Protein AF-0000000085152520 (afdb_homodimer)

Radius of gyration: 26.67 Å; Cα contacts (8 Å, |Δi|>4): 625; chains: 2; bounding box: 86×83×73 Å

Foldseek 3Di:
DPPPVPPPPVVPPPQQPQDDDDVLLVLLVQLLVLLVVLLVCLVVVNLLSSLVSLLVSLVSLVVSVVVCVVVVNGHPVSLVSNLVSLLRSLALNLLSSLLSVAQVVVPLLSNLLSVLSSVLLNLLSVVVVVCVVDDPQNFFDHSSRLSNVSSVLSVVCVVVVPDDDVSRVVSSVSSVVNSCRSQDRPRDDDPDDPDPPDPVSVVVSVVSVVVSVCSSPVVNVVVVVVVVVVVVVVVVVVVVVVVVVVVVVVVVVVVVD/DPPPVPPPPVVPPPQQPQDDDDVLLVLLVQLLVLLVVLLVCLVVVNLLSSLVSLLVSLVSLVVSVVVCVVVVNGHPVSLVSNLVSLLRSLALSLLSSLLSVAQVVVPLLSNLLSVLSSVLLNLLSVVVVVCVVDDPQNFFDHSSRLSNVSSVLSVVCVVVVPDDDVSRVVSSVSSVVNSCRSQDRPRDDDPDDPDPPDPVSVVVSVVSVVVSVCVSPVVNVVVVVVVVVVVVVVVVVVVVVVVVVVVVVVVVVVVVD

Solvent-accessible surface area (backbone atoms only — not comparable to full-atom values): 26422 Å² total; per-residue (Å²): 135,81,79,73,76,72,76,73,76,70,71,71,78,72,68,56,44,84,58,72,53,62,67,36,47,49,29,34,50,48,13,31,47,23,10,52,49,13,40,55,27,22,77,72,66,37,49,63,60,15,26,50,26,35,47,50,17,44,52,28,46,52,46,19,55,49,50,18,60,74,66,66,50,58,18,44,38,53,52,41,36,43,52,48,30,44,42,42,24,29,11,46,20,42,22,47,36,49,21,65,72,43,21,59,86,51,49,55,62,14,55,46,48,25,46,46,29,26,51,31,40,42,50,36,50,13,49,51,64,45,39,62,83,48,80,86,71,76,68,30,58,54,50,56,58,52,25,41,51,56,26,47,52,52,48,50,34,61,73,71,60,61,69,64,68,66,51,27,53,51,48,53,51,47,43,53,49,49,29,47,44,28,64,36,77,55,65,53,79,83,78,72,85,76,58,89,71,72,80,43,58,66,47,51,52,49,48,47,50,51,50,48,56,27,62,56,36,56,74,49,30,55,48,45,52,49,48,47,51,50,45,50,51,48,49,52,51,49,49,52,51,52,51,50,53,52,51,51,52,53,54,58,57,53,68,72,100,136,81,79,74,75,72,74,73,76,70,70,73,78,69,68,57,45,84,59,72,52,62,66,36,46,50,29,34,51,49,12,31,47,24,9,53,49,14,39,54,28,22,76,72,65,38,50,65,60,15,27,48,26,35,45,51,18,44,51,27,46,54,47,19,54,49,50,19,60,75,67,67,50,59,18,45,38,54,52,40,37,44,53,48,29,44,42,41,24,29,12,48,19,43,21,48,35,50,21,63,72,42,22,59,85,52,50,56,62,15,56,47,47,24,46,46,30,26,51,32,42,42,50,37,52,13,50,50,62,45,39,59,83,50,78,87,71,75,65,31,58,53,50,56,58,52,25,40,51,54,25,47,51,53,48,51,35,62,72,70,60,59,69,65,66,66,50,27,53,53,48,53,51,48,43,54,49,49,29,47,44,28,65,36,75,56,64,52,80,84,79,72,85,77,58,88,72,72,80,44,57,66,47,49,51,49,49,49,53,50,49,49,54,28,61,58,36,55,72,50,32,54,50,45,52,49,46,48,50,49,43,49,52,48,49,53,51,49,50,52,52,51,51,51,52,52,51,52,53,53,55,57,58,54,70,75,102

Secondary structure (DSSP, 8-state):
----------------B-PPPHHHHHHHHHHHHHHHHHHHHHHTT-HHHHHHHHHHHHHHHHHHHHHHHHHT--BHHHHHHHHHHHHIIIIIHHHHHHIIIIIGGGHHHHHHHHHHHHHHHHHHHHHHHHHTTS-----S--HHHHHHHHHHHHHHHHHHT--SHHHHHHHHHHHHHHHHHHH-----S--S------THHHHHHHHHHHHHHHHHSHHHHHHHHHHHHHHHHHHHHHHHHHHHHHHHHHHHHHTT-/----------------B-PPPHHHHHHHHHHHHHHHHHHHHHHTT-HHHHHHHHHHHHHHHHHHHHHHHHHT--BHHHHHHHHHHHHIIIIIHHHHHHIIIIIGGGHHHHHHHHHHHHHHHHHHHHHHHHHTTS-----S--HHHHHHHHHHHHHHHHHHT--SHHHHHHHHHHHHHHHHHHH-----S--S------THHHHHHHHHHHHHHHHHSHHHHHHHHHHHHHHHHHHHHHHHHHHHHHHHHHHHHHTT-

Nearest PDB structures (foldseek):
  6h59-assembly1_A  TM=7.795E-01  e=2.854E-03  Mycobacterium tuberculosis H37Rv
  6wmv-assembly1_A  TM=7.443E-01  e=4.558E-03  Archaeoglobus fulgidus
  6wmv-assembly1_C  TM=7.316E-01  e=1.110E-02  Archaeoglobus fulgidus
  5d92-assembly1_A  TM=7.380E-01  e=5.452E-02  Archaeoglobus fulgidus DSM 4304
  5d92-assembly2_B  TM=7.109E-01  e=7.567E-02  Archaeoglobus fulgidus DSM 4304

Sequence (514 aa):
MTLTNGVSMSHPQEEMSTKFYLLPCLFTLSSLFCGFYAILSATKGEFVVSAIAIIVAAVFDGLDGRVARMTGKTSMFGVELDSLCDNVSFGVAPGLLAYFWALQPYGRYGWLAAFLYIATTTLRLARFNSQQTDSVNFIGLPCPAAAAMISSAVLFCHSLGIEGPVKHISLLFLVYLLSYLMVSNHSYCSFKKMQHKGRTFPILVGALLLFILVAAEPQIMFFAIFVLYIASGMATDLWKWAQKSSLGHKLTNKSKQMTLTNGVSMSHPQEEMSTKFYLLPCLFTLSSLFCGFYAILSATKGEFVVSAIAIIVAAVFDGLDGRVARMTGKTSMFGVELDSLCDNVSFGVAPGLLAYFWALQPYGRYGWLAAFLYIATTTLRLARFNSQQTDSVNFIGLPCPAAAAMISSAVLFCHSLGIEGPVKHISLLFLVYLLSYLMVSNHSYCSFKKMQHKGRTFPILVGALLLFILVAAEPQIMFFAIFVLYIASGMATDLWKWAQKSSLGHKLTNKSKQ

Organism: Desulfotalea psychrophila (strain LSv54 / DSM 12343) (NCBI:txid177439)

InterPro domains:
  IPR000462 CDP-alcohol phosphatidyltransferase [PF01066] (22-169)
  IPR004533 CDP-diacylglycerol--serine O-phosphatidyltransferase [TIGR00473] (28-188)
  IPR043130 CDP-alcohol phosphatidyltransferase, transmembrane domain [G3DSA:1.20.120.1760] (8-187)
  IPR048254 CDP-alcohol phosphatidyltransferase, conserved site [PS00379] (64-86)
  IPR050324 CDP-alcohol phosphatidyltransferase class-I [PTHR14269] (17-183)

Structure (mmCIF, N/CA/C/O backbone):
data_AF-0000000085152520-model_v1
#
loop_
_entity.id
_entity.type
_entity.pdbx_description
1 polymer 'CDP-diacylglycerol--serine O-phosphatidyltransferase'
#
loop_
_atom_site.group_PDB
_atom_site.id
_atom_site.type_symbol
_atom_site.label_atom_id
_atom_site.label_alt_id
_atom_site.label_comp_id
_atom_site.label_asym_id
_atom_site.label_entity_id
_atom_site.label_seq_id
_atom_site.pdbx_PDB_ins_code
_atom_site.Cartn_x
_atom_site.Cartn_y
_atom_site.Cartn_z
_atom_site.occupancy
_atom_site.B_iso_or_equiv
_atom_site.auth_seq_id
_atom_site.auth_comp_id
_atom_site.auth_asym_id
_atom_site.auth_atom_id
_atom_site.pdbx_PDB_model_num
ATOM 1 N N . MET A 1 1 ? -18.297 56.812 16.484 1 24.72 1 MET A N 1
ATOM 2 C CA . MET A 1 1 ? -17.344 56 17.234 1 24.72 1 MET A CA 1
ATOM 3 C C . MET A 1 1 ? -17.734 54.531 17.203 1 24.72 1 MET A C 1
ATOM 5 O O . MET A 1 1 ? -18.422 54.031 18.094 1 24.72 1 MET A O 1
ATOM 9 N N . THR A 1 2 ? -18.266 54 16.172 1 28.97 2 THR A N 1
ATOM 10 C CA . THR A 1 2 ? -18.875 52.688 15.961 1 28.97 2 THR A CA 1
ATOM 11 C C . THR A 1 2 ? -17.859 51.562 16.156 1 28.97 2 THR A C 1
ATOM 13 O O . THR A 1 2 ? -16.844 51.5 15.453 1 28.97 2 THR A O 1
ATOM 16 N N . LEU A 1 3 ? -17.672 51.031 17.422 1 26.83 3 LEU A N 1
ATOM 17 C CA . LEU A 1 3 ? -16.781 49.969 17.938 1 26.83 3 LEU A CA 1
ATOM 18 C C . LEU A 1 3 ? -16.922 48.688 17.141 1 26.83 3 LEU A C 1
ATOM 20 O O . LEU A 1 3 ? -17.953 48.031 17.203 1 26.83 3 LEU A O 1
ATOM 24 N N . THR A 1 4 ? -16.656 48.688 15.844 1 27.67 4 THR A N 1
ATOM 25 C CA . THR A 1 4 ? -16.641 47.469 15.031 1 27.67 4 THR A CA 1
ATOM 26 C C . THR A 1 4 ? -15.82 46.375 15.703 1 27.67 4 THR A C 1
ATOM 28 O O . THR A 1 4 ? -14.594 46.5 15.789 1 27.67 4 THR A O 1
ATOM 31 N N . ASN A 1 5 ? -16.25 45.875 16.891 1 30.78 5 ASN A N 1
ATOM 32 C CA . ASN A 1 5 ? -15.672 44.75 17.609 1 30.78 5 ASN A CA 1
ATOM 33 C C . ASN A 1 5 ? -15.367 43.562 16.672 1 30.78 5 ASN A C 1
ATOM 35 O O . ASN A 1 5 ? -16.281 42.969 16.109 1 30.78 5 ASN A O 1
ATOM 39 N N . GLY A 1 6 ? -14.414 43.719 15.797 1 29.91 6 GLY A N 1
ATOM 40 C CA . GLY A 1 6 ? -13.867 42.688 14.906 1 29.91 6 GLY A CA 1
ATOM 41 C C . GLY A 1 6 ? -13.688 41.344 15.562 1 29.91 6 GLY A C 1
ATOM 42 O O . GLY A 1 6 ? -12.805 41.156 16.406 1 29.91 6 GLY A O 1
ATOM 43 N N . VAL A 1 7 ? -14.797 40.688 15.969 1 32.31 7 VAL A N 1
ATOM 44 C CA . VAL A 1 7 ? -14.742 39.344 16.484 1 32.31 7 VAL A CA 1
ATOM 45 C C . VAL A 1 7 ? -13.789 38.5 15.633 1 32.31 7 VAL A C 1
ATOM 47 O O . VAL A 1 7 ? -14.008 38.344 14.43 1 32.31 7 VAL A O 1
ATOM 50 N N . SER A 1 8 ? -12.477 38.688 15.758 1 31.45 8 SER A N 1
ATOM 51 C CA . SER A 1 8 ? -11.43 37.812 15.227 1 31.45 8 SER A CA 1
ATOM 52 C C . SER A 1 8 ? -11.828 36.344 15.32 1 31.45 8 SER A C 1
ATOM 54 O O . SER A 1 8 ? -12.039 35.812 16.422 1 31.45 8 SER A O 1
ATOM 56 N N . MET A 1 9 ? -12.852 35.906 14.68 1 30.31 9 MET A N 1
ATOM 57 C CA . MET A 1 9 ? -13.203 34.469 14.625 1 30.31 9 MET A CA 1
ATOM 58 C C . MET A 1 9 ? -11.945 33.625 14.484 1 30.31 9 MET A C 1
ATOM 60 O O . MET A 1 9 ? -11.367 33.531 13.406 1 30.31 9 MET A O 1
ATOM 64 N N . SER A 1 10 ? -10.922 33.719 15.367 1 30.55 10 SER A N 1
ATOM 65 C CA . SER A 1 10 ? -9.836 32.75 15.492 1 30.55 10 SER A CA 1
ATOM 66 C C . SER A 1 10 ? -10.328 31.328 15.258 1 30.55 10 SER A C 1
ATOM 68 O O . SER A 1 10 ? -11.102 30.781 16.062 1 30.55 10 SER A O 1
ATOM 70 N N . HIS A 1 11 ? -10.93 30.969 14.234 1 33.12 11 HIS A N 1
ATOM 71 C CA . HIS A 1 11 ? -11.234 29.562 13.992 1 33.12 11 HIS A CA 1
ATOM 72 C C . HIS A 1 11 ? -10.133 28.656 14.555 1 33.12 11 HIS A C 1
ATOM 74 O O . HIS A 1 11 ? -8.961 28.828 14.219 1 33.12 11 HIS A O 1
ATOM 80 N N . PRO A 1 12 ? -10.062 28.266 15.875 1 33.16 12 PRO A N 1
ATOM 81 C CA . PRO A 1 12 ? -9.016 27.438 16.469 1 33.16 12 PRO A CA 1
ATOM 82 C C . PRO A 1 12 ? -8.484 26.375 15.523 1 33.16 12 PRO A C 1
ATOM 84 O O . PRO A 1 12 ? -9.266 25.688 14.852 1 33.16 12 PRO A O 1
ATOM 87 N N . GLN A 1 13 ? -7.598 26.547 14.617 1 36.84 13 GLN A N 1
ATOM 88 C CA . GLN A 1 13 ? -6.793 25.5 13.977 1 36.84 13 GLN A CA 1
ATOM 89 C C . GLN A 1 13 ? -6.773 24.234 14.82 1 36.84 13 GLN A C 1
ATOM 91 O O . GLN A 1 13 ? -6.043 24.156 15.812 1 36.84 13 GLN A O 1
ATOM 96 N N . GLU A 1 14 ? -7.863 23.734 15.414 1 39.75 14 GLU A N 1
ATOM 97 C CA . GLU A 1 14 ? -8 22.594 16.312 1 39.75 14 GLU A CA 1
ATOM 98 C C . GLU A 1 14 ? -6.918 21.547 16.062 1 39.75 14 GLU A C 1
ATOM 100 O O . GLU A 1 14 ? -6.773 21.062 14.938 1 39.75 14 GLU A O 1
ATOM 105 N N . GLU A 1 15 ? -5.703 21.688 16.516 1 47.5 15 GLU A N 1
ATOM 106 C CA . GLU A 1 15 ? -4.555 20.797 16.641 1 47.5 15 GLU A CA 1
ATOM 107 C C . GLU A 1 15 ? -4.988 19.328 16.672 1 47.5 15 GLU A C 1
ATOM 109 O O . GLU A 1 15 ? -5.777 18.938 17.531 1 47.5 15 GLU A O 1
ATOM 114 N N . MET A 1 16 ? -5.359 18.859 15.531 1 50.41 16 MET A N 1
ATOM 115 C CA . MET A 1 16 ? -5.699 17.438 15.578 1 50.41 16 MET A CA 1
ATOM 116 C C . MET A 1 16 ? -4.875 16.703 16.641 1 50.41 16 MET A C 1
ATOM 118 O O . MET A 1 16 ? -3.66 16.891 16.719 1 50.41 16 MET A O 1
ATOM 122 N N . SER A 1 17 ? -5.617 16.344 17.781 1 52.78 17 SER A N 1
ATOM 123 C CA . SER A 1 17 ? -5.016 15.617 18.906 1 52.78 17 SER A CA 1
ATOM 124 C C . SER A 1 17 ? -4.191 14.438 18.406 1 52.78 17 SER A C 1
ATOM 126 O O . SER A 1 17 ? -4.504 13.844 17.375 1 52.78 17 SER A O 1
ATOM 128 N N . THR A 1 18 ? -2.943 14.312 18.703 1 54.12 18 THR A N 1
ATOM 129 C CA . THR A 1 18 ? -2.074 13.164 18.453 1 54.12 18 THR A CA 1
ATOM 130 C C . THR A 1 18 ? -2.566 11.945 19.219 1 54.12 18 THR A C 1
ATOM 132 O O . THR A 1 18 ? -1.856 10.938 19.312 1 54.12 18 THR A O 1
ATOM 135 N N . LYS A 1 19 ? -3.957 12.25 19.828 1 57.34 19 LYS A N 1
ATOM 136 C CA . LYS A 1 19 ? -4.488 11.133 20.609 1 57.34 19 LYS A CA 1
ATOM 137 C C . LYS A 1 19 ? -4.945 10 19.688 1 57.34 19 LYS A C 1
ATOM 139 O O . LYS A 1 19 ? -5.371 10.234 18.562 1 57.34 19 LYS A O 1
ATOM 144 N N . PHE A 1 20 ? -4.531 8.852 20.062 1 62.91 20 PHE A N 1
ATOM 145 C CA . PHE A 1 20 ? -4.883 7.621 19.359 1 62.91 20 PHE A CA 1
ATOM 146 C C . PHE A 1 20 ? -6.27 7.141 19.781 1 62.91 20 PHE A C 1
ATOM 148 O O . PHE A 1 20 ? -6.566 7.047 20.969 1 62.91 20 PHE A O 1
ATOM 155 N N . TYR A 1 21 ? -7.203 7.129 18.734 1 72.75 21 TYR A N 1
ATOM 156 C CA . TYR A 1 21 ? -8.516 6.551 19 1 72.75 21 TYR A CA 1
ATOM 157 C C . TYR A 1 21 ? -8.602 5.121 18.469 1 72.75 21 TYR A C 1
ATOM 159 O O . TYR A 1 21 ? -8.492 4.895 17.266 1 72.75 21 TYR A O 1
ATOM 167 N N . LEU A 1 22 ? -8.82 4.199 19.375 1 80.06 22 LEU A N 1
ATOM 168 C CA . LEU A 1 22 ? -8.672 2.77 19.125 1 80.06 22 LEU A CA 1
ATOM 169 C C . LEU A 1 22 ? -9.727 2.279 18.125 1 80.06 22 LEU A C 1
ATOM 171 O O . LEU A 1 22 ? -9.398 1.596 17.156 1 80.06 22 LEU A O 1
ATOM 175 N N . LEU A 1 23 ? -10.984 2.674 18.312 1 80.56 23 LEU A N 1
ATOM 176 C CA . LEU A 1 23 ? -12.07 2.062 17.562 1 80.56 23 LEU A CA 1
ATOM 177 C C . LEU A 1 23 ? -11.961 2.402 16.078 1 80.56 23 LEU A C 1
ATOM 179 O O . LEU A 1 23 ? -11.953 1.506 15.234 1 80.56 23 LEU A O 1
ATOM 183 N N . PRO A 1 24 ? -11.828 3.68 15.773 1 86.81 24 PRO A N 1
ATOM 184 C CA . PRO A 1 24 ? -11.672 3.986 14.344 1 86.81 24 PRO A CA 1
ATOM 185 C C . PRO A 1 24 ? -10.438 3.324 13.734 1 86.81 24 PRO A C 1
ATOM 187 O O . PRO A 1 24 ? -10.477 2.879 12.586 1 86.81 24 PRO A O 1
ATOM 190 N N . CYS A 1 25 ? -9.398 3.16 14.492 1 88.88 25 CYS A N 1
ATOM 191 C CA . CYS A 1 25 ? -8.164 2.557 14 1 88.88 25 CYS A CA 1
ATOM 192 C C . CYS A 1 25 ? -8.359 1.068 13.734 1 88.88 25 CYS A C 1
ATOM 194 O O . CYS A 1 25 ? -7.789 0.525 12.789 1 88.88 25 CYS A O 1
ATOM 196 N N . LEU A 1 26 ? -9.164 0.484 14.562 1 86.31 26 LEU A N 1
ATOM 197 C CA . LEU A 1 26 ? -9.422 -0.938 14.367 1 86.31 26 LEU A CA 1
ATOM 198 C C . LEU A 1 26 ? -10.219 -1.176 13.086 1 86.31 26 LEU A C 1
ATOM 200 O O . LEU A 1 26 ? -9.992 -2.166 12.391 1 86.31 26 LEU A O 1
ATOM 204 N N . PHE A 1 27 ? -11.117 -0.327 12.805 1 90.12 27 PHE A N 1
ATOM 205 C CA . PHE A 1 27 ? -11.859 -0.433 11.555 1 90.12 27 PHE A CA 1
ATOM 206 C C . PHE A 1 27 ? -10.938 -0.24 10.359 1 90.12 27 PHE A C 1
ATOM 208 O O . PHE A 1 27 ? -11.047 -0.956 9.359 1 90.12 27 PHE A O 1
ATOM 215 N N . THR A 1 28 ? -10.055 0.688 10.508 1 93.81 28 THR A N 1
ATOM 216 C CA . THR A 1 28 ? -9.102 0.955 9.438 1 93.81 28 THR A CA 1
ATOM 217 C C . THR A 1 28 ? -8.195 -0.251 9.203 1 93.81 28 THR A C 1
ATOM 219 O O . THR A 1 28 ? -7.961 -0.642 8.062 1 93.81 28 THR A O 1
ATOM 222 N N . LEU A 1 29 ? -7.773 -0.883 10.297 1 92.94 29 LEU A N 1
ATOM 223 C CA . LEU A 1 29 ? -6.926 -2.064 10.195 1 92.94 29 LEU A CA 1
ATOM 224 C C . LEU A 1 29 ? -7.699 -3.24 9.609 1 92.94 29 LEU A C 1
ATOM 226 O O . LEU A 1 29 ? -7.133 -4.07 8.891 1 92.94 29 LEU A O 1
ATOM 230 N N . SER A 1 30 ? -8.945 -3.289 9.906 1 92.19 30 SER A N 1
ATOM 231 C CA . SER A 1 30 ? -9.789 -4.316 9.297 1 92.19 30 SER A CA 1
ATOM 232 C C . SER A 1 30 ? -9.891 -4.129 7.785 1 92.19 30 SER A C 1
ATOM 234 O O . SER A 1 30 ? -9.898 -5.105 7.035 1 92.19 30 SER A O 1
ATOM 236 N N . SER A 1 31 ? -10 -2.908 7.371 1 95.75 31 SER A N 1
ATOM 237 C CA . SER A 1 31 ? -9.984 -2.617 5.941 1 95.75 31 SER A CA 1
ATOM 238 C C . SER A 1 31 ? -8.688 -3.082 5.293 1 95.75 31 SER A C 1
ATOM 240 O O . SER A 1 31 ? -8.703 -3.645 4.195 1 95.75 31 SER A O 1
ATOM 242 N N . LEU A 1 32 ? -7.602 -2.852 5.977 1 96.69 32 LEU A N 1
ATOM 243 C CA . LEU A 1 32 ? -6.301 -3.301 5.488 1 96.69 32 LEU A CA 1
ATOM 244 C C . LEU A 1 32 ? -6.262 -4.82 5.367 1 96.69 32 LEU A C 1
ATOM 246 O O . LEU A 1 32 ? -5.73 -5.355 4.391 1 96.69 32 LEU A O 1
ATOM 250 N N . PHE A 1 33 ? -6.82 -5.445 6.336 1 95.19 33 PHE A N 1
ATOM 251 C CA . PHE A 1 33 ? -6.871 -6.902 6.316 1 95.19 33 PHE A CA 1
ATOM 252 C C . PHE A 1 33 ? -7.656 -7.402 5.109 1 95.19 33 PHE A C 1
ATOM 254 O O . PHE A 1 33 ? -7.254 -8.367 4.457 1 95.19 33 PHE A O 1
ATOM 261 N N . CYS A 1 34 ? -8.758 -6.824 4.887 1 95.12 34 CYS A N 1
ATOM 262 C CA . CYS A 1 34 ? -9.562 -7.199 3.727 1 95.12 34 CYS A CA 1
ATOM 263 C C . CYS A 1 34 ? -8.781 -6.992 2.436 1 95.12 34 CYS A C 1
ATOM 265 O O . CYS A 1 34 ? -8.859 -7.812 1.518 1 95.12 34 CYS A O 1
ATOM 267 N N . GLY A 1 35 ? -8.07 -5.879 2.342 1 97.12 35 GLY A N 1
ATOM 268 C CA . GLY A 1 35 ? -7.215 -5.641 1.19 1 97.12 35 GLY A CA 1
ATOM 269 C C . GLY A 1 35 ? -6.152 -6.711 1.01 1 97.12 35 GLY A C 1
ATOM 270 O O . GLY A 1 35 ? -5.941 -7.199 -0.102 1 97.12 35 GLY A O 1
ATOM 271 N N . PHE A 1 36 ? -5.5 -7.074 2.119 1 96.94 36 PHE A N 1
ATOM 272 C CA . PHE A 1 36 ? -4.492 -8.125 2.111 1 96.94 36 PHE A CA 1
ATOM 273 C C . PHE A 1 36 ? -5.094 -9.453 1.665 1 96.94 36 PHE A C 1
ATOM 275 O O . PHE A 1 36 ? -4.523 -10.148 0.827 1 96.94 36 PHE A O 1
ATOM 282 N N . TYR A 1 37 ? -6.172 -9.742 2.215 1 94.69 37 TYR A N 1
ATOM 283 C CA . TYR A 1 37 ? -6.859 -10.977 1.859 1 94.69 37 TYR A CA 1
ATOM 284 C C . TYR A 1 37 ? -7.262 -10.977 0.389 1 94.69 37 TYR A C 1
ATOM 286 O O . TYR A 1 37 ? -7.215 -12.008 -0.276 1 94.69 37 TYR A O 1
ATOM 294 N N . ALA A 1 38 ? -7.719 -9.859 -0.078 1 96.88 38 ALA A N 1
ATOM 295 C CA . ALA A 1 38 ? -8.07 -9.719 -1.488 1 96.88 38 ALA A CA 1
ATOM 296 C C . ALA A 1 38 ? -6.871 -10.023 -2.385 1 96.88 38 ALA A C 1
ATOM 298 O O . ALA A 1 38 ? -7.008 -10.695 -3.406 1 96.88 38 ALA A O 1
ATOM 299 N N . ILE A 1 39 ? -5.738 -9.562 -2.016 1 97.31 39 ILE A N 1
ATOM 300 C CA . ILE A 1 39 ? -4.516 -9.797 -2.781 1 97.31 39 ILE A CA 1
ATOM 301 C C . ILE A 1 39 ? -4.207 -11.289 -2.824 1 97.31 39 ILE A C 1
ATOM 303 O O . ILE A 1 39 ? -3.973 -11.852 -3.898 1 97.31 39 ILE A O 1
ATOM 307 N N . LEU A 1 40 ? -4.266 -11.961 -1.709 1 95.75 40 LEU A N 1
ATOM 308 C CA . LEU A 1 40 ? -3.969 -13.391 -1.639 1 95.75 40 LEU A CA 1
ATOM 309 C C . LEU A 1 40 ? -4.969 -14.195 -2.463 1 95.75 40 LEU A C 1
ATOM 311 O O . LEU A 1 40 ? -4.582 -15.102 -3.203 1 95.75 40 LEU A O 1
ATOM 315 N N . SER A 1 41 ? -6.219 -13.836 -2.314 1 95.81 41 SER A N 1
ATOM 316 C CA . SER A 1 41 ? -7.254 -14.547 -3.053 1 95.81 41 SER A CA 1
ATOM 317 C C . SER A 1 41 ? -7.086 -14.375 -4.559 1 95.81 41 SER A C 1
ATOM 319 O O . SER A 1 41 ? -7.301 -15.312 -5.328 1 95.81 41 SER A O 1
ATOM 321 N N . ALA A 1 42 ? -6.715 -13.195 -4.98 1 96.19 42 ALA A N 1
ATOM 322 C CA . ALA A 1 42 ? -6.5 -12.938 -6.402 1 96.19 42 ALA A CA 1
ATOM 323 C C . ALA A 1 42 ? -5.367 -13.797 -6.949 1 96.19 42 ALA A C 1
ATOM 325 O O . ALA A 1 42 ? -5.441 -14.289 -8.078 1 96.19 42 ALA A O 1
ATOM 326 N N . THR A 1 43 ? -4.297 -14.023 -6.184 1 94.38 43 THR A N 1
ATOM 327 C CA . THR A 1 43 ? -3.152 -14.812 -6.625 1 94.38 43 THR A CA 1
ATOM 328 C C . THR A 1 43 ? -3.521 -16.297 -6.719 1 94.38 43 THR A C 1
ATOM 330 O O . THR A 1 43 ? -2.904 -17.047 -7.477 1 94.38 43 THR A O 1
ATOM 333 N N . LYS A 1 44 ? -4.492 -16.703 -5.938 1 93.62 44 LYS A N 1
ATOM 334 C CA . LYS A 1 44 ? -4.922 -18.109 -5.938 1 93.62 44 LYS A CA 1
ATOM 335 C C . LYS A 1 44 ? -6.008 -18.344 -6.977 1 93.62 44 LYS A C 1
ATOM 337 O O . LYS A 1 44 ? -6.539 -19.453 -7.086 1 93.62 44 LYS A O 1
ATOM 342 N N . GLY A 1 45 ? -6.438 -17.328 -7.605 1 94 45 GLY A N 1
ATOM 343 C CA . GLY A 1 45 ? -7.457 -17.453 -8.633 1 94 45 GLY A CA 1
ATOM 344 C C . 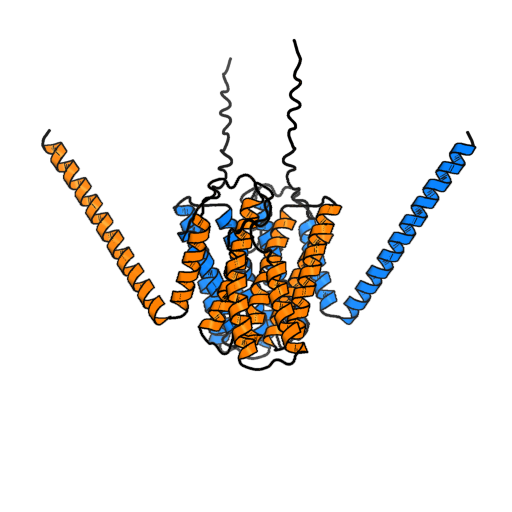GLY A 1 45 ? -8.867 -17.344 -8.094 1 94 45 GLY A C 1
ATOM 345 O O . GLY A 1 45 ? -9.836 -17.641 -8.805 1 94 45 GLY A O 1
ATOM 346 N N . GLU A 1 46 ? -8.977 -17.031 -6.852 1 95.88 46 GLU A N 1
ATOM 347 C CA . GLU A 1 46 ? -10.289 -16.812 -6.242 1 95.88 46 GLU A CA 1
ATOM 348 C C . GLU A 1 46 ? -10.75 -15.375 -6.418 1 95.88 46 GLU A C 1
ATOM 350 O O . GLU A 1 46 ? -10.812 -14.617 -5.449 1 95.88 46 GLU A O 1
ATOM 355 N N . PHE A 1 47 ? -11.18 -15.094 -7.582 1 93.88 47 PHE A N 1
ATOM 356 C CA . PHE A 1 47 ? -11.406 -13.711 -7.984 1 93.88 47 PHE A CA 1
ATOM 357 C C . PHE A 1 47 ? -12.68 -13.164 -7.355 1 93.88 47 PHE A C 1
ATOM 359 O O . PHE A 1 47 ? -12.742 -11.984 -6.988 1 93.88 47 PHE A O 1
ATOM 366 N N . VAL A 1 48 ? -13.703 -13.984 -7.238 1 90.94 48 VAL A N 1
ATOM 367 C CA . VAL A 1 48 ? -14.953 -13.555 -6.621 1 90.94 48 VAL A CA 1
ATOM 368 C C . VAL A 1 48 ? -14.703 -13.18 -5.16 1 90.94 48 VAL A C 1
ATOM 370 O O . VAL A 1 48 ? -15.148 -12.125 -4.703 1 90.94 48 VAL A O 1
ATOM 373 N N . VAL A 1 49 ? -13.969 -14 -4.473 1 94 49 VAL A N 1
ATOM 374 C CA . VAL A 1 49 ? -13.625 -13.75 -3.074 1 94 49 VAL A CA 1
ATOM 375 C C . VAL A 1 49 ? -12.812 -12.469 -2.963 1 94 49 VAL A C 1
ATOM 377 O O . VAL A 1 49 ? -13.039 -11.656 -2.064 1 94 49 VAL A O 1
ATOM 380 N N . SER A 1 50 ? -11.883 -12.352 -3.879 1 96.44 50 SER A N 1
ATOM 381 C CA . SER A 1 50 ? -11.055 -11.148 -3.9 1 96.44 50 SER A CA 1
ATOM 382 C C . SER A 1 50 ? -11.898 -9.891 -4.082 1 96.44 50 SER A C 1
ATOM 384 O O . SER A 1 50 ? -11.727 -8.914 -3.348 1 96.44 50 SER A O 1
ATOM 386 N N . ALA A 1 51 ? -12.797 -9.93 -4.984 1 90.19 51 ALA A N 1
ATOM 387 C CA . ALA A 1 51 ? -13.664 -8.797 -5.27 1 90.19 51 ALA A CA 1
ATOM 388 C C . ALA A 1 51 ? -14.539 -8.453 -4.066 1 90.19 51 ALA A C 1
ATOM 390 O O . ALA A 1 51 ? -14.672 -7.281 -3.701 1 90.19 51 ALA A O 1
ATOM 391 N N . ILE A 1 52 ? -15.055 -9.438 -3.428 1 90 52 ILE A N 1
ATOM 392 C CA . ILE A 1 52 ? -15.914 -9.242 -2.262 1 90 52 ILE A CA 1
ATOM 393 C C . ILE A 1 52 ? -15.094 -8.641 -1.121 1 90 52 ILE A C 1
ATOM 395 O O . ILE A 1 52 ? -15.562 -7.738 -0.42 1 90 52 ILE A O 1
ATOM 399 N N . ALA A 1 53 ? -13.93 -9.117 -0.949 1 95.12 53 ALA A N 1
ATOM 400 C CA . ALA A 1 53 ? -13.055 -8.609 0.108 1 95.12 53 ALA A CA 1
ATOM 401 C C . ALA A 1 53 ? -12.789 -7.117 -0.069 1 95.12 53 ALA A C 1
ATOM 403 O O . ALA A 1 53 ? -12.734 -6.371 0.91 1 95.12 53 ALA A O 1
ATOM 404 N N . ILE A 1 54 ? -12.594 -6.684 -1.303 1 94.38 54 ILE A N 1
ATOM 405 C CA . ILE A 1 54 ? -12.359 -5.273 -1.581 1 94.38 54 ILE A CA 1
ATOM 406 C C . ILE A 1 54 ? -13.602 -4.457 -1.234 1 94.38 54 ILE A C 1
ATOM 408 O O . ILE A 1 54 ? -13.5 -3.371 -0.662 1 94.38 54 ILE A O 1
ATOM 412 N N . ILE A 1 55 ? -14.75 -4.988 -1.543 1 87.19 55 ILE A N 1
ATOM 413 C CA . ILE A 1 55 ? -16 -4.305 -1.232 1 87.19 55 ILE A CA 1
ATOM 414 C C . ILE A 1 55 ? -16.172 -4.203 0.282 1 87.19 55 ILE A C 1
ATOM 416 O O . ILE A 1 55 ? -16.562 -3.156 0.801 1 87.19 55 ILE A O 1
ATOM 420 N N . VAL A 1 56 ? -15.883 -5.262 0.988 1 92.31 56 VAL A N 1
ATOM 421 C CA . VAL A 1 56 ? -15.961 -5.258 2.445 1 92.31 56 VAL A CA 1
ATOM 422 C C . VAL A 1 56 ? -14.977 -4.238 3.014 1 92.31 56 VAL A C 1
ATOM 424 O O . VAL A 1 56 ? -15.281 -3.553 3.992 1 92.31 56 VAL A O 1
ATOM 427 N N . ALA A 1 57 ? -13.781 -4.191 2.395 1 95.31 57 ALA A N 1
ATOM 428 C CA . ALA A 1 57 ? -12.805 -3.182 2.807 1 95.31 57 ALA A CA 1
ATOM 429 C C . ALA A 1 57 ? -13.398 -1.778 2.711 1 95.31 57 ALA A C 1
ATOM 431 O O . ALA A 1 57 ? -13.172 -0.94 3.588 1 95.31 57 ALA A O 1
ATOM 432 N N . ALA A 1 58 ? -14.141 -1.543 1.649 1 88.5 58 ALA A N 1
ATOM 433 C CA . ALA A 1 58 ? -14.766 -0.236 1.452 1 88.5 58 ALA A CA 1
ATOM 434 C C . ALA A 1 58 ? -15.781 0.06 2.553 1 88.5 58 ALA A C 1
ATOM 436 O O . ALA A 1 58 ? -15.922 1.206 2.984 1 88.5 58 ALA A O 1
ATOM 437 N N . VAL A 1 59 ? -16.438 -0.934 3.008 1 88.25 59 VAL A N 1
ATOM 438 C CA . VAL A 1 59 ? -17.422 -0.782 4.086 1 88.25 59 VAL A CA 1
ATOM 439 C C . VAL A 1 59 ? -16.703 -0.398 5.379 1 88.25 59 VAL A C 1
ATOM 441 O O . VAL A 1 59 ? -17.094 0.551 6.059 1 88.25 59 VAL A O 1
ATOM 444 N N . PHE A 1 60 ? -15.648 -1.083 5.668 1 91.31 60 PHE A N 1
ATOM 445 C CA . PHE A 1 60 ? -14.875 -0.78 6.871 1 91.31 60 PHE A CA 1
ATOM 446 C C . PHE A 1 60 ? -14.289 0.624 6.797 1 91.31 60 PHE A C 1
ATOM 448 O O . PHE A 1 60 ? -14.219 1.326 7.805 1 91.31 60 PHE A O 1
ATOM 455 N N . ASP A 1 61 ? -13.836 0.941 5.602 1 91.12 61 ASP A N 1
ATOM 456 C CA . ASP A 1 61 ? -13.305 2.283 5.391 1 91.12 61 ASP A CA 1
ATOM 457 C C . ASP A 1 61 ? -14.359 3.348 5.68 1 91.12 61 ASP A C 1
ATOM 459 O O . ASP A 1 61 ? -14.07 4.355 6.328 1 91.12 61 ASP A O 1
ATOM 463 N N . GLY A 1 62 ? -15.523 3.162 5.211 1 85.69 62 GLY A N 1
ATOM 464 C CA . GLY A 1 62 ? -16.625 4.07 5.496 1 85.69 62 GLY A CA 1
ATOM 465 C C . GLY A 1 62 ? -16.969 4.152 6.973 1 85.69 62 GLY A C 1
ATOM 466 O O . GLY A 1 62 ? -17.234 5.234 7.496 1 85.69 62 GLY A O 1
ATOM 467 N N . LEU A 1 63 ? -16.891 3.074 7.621 1 86.69 63 LEU A N 1
ATOM 468 C CA . LEU A 1 63 ? -17.234 3.008 9.039 1 86.69 63 LEU A CA 1
ATOM 469 C C . LEU A 1 63 ? -16.203 3.732 9.891 1 86.69 63 LEU A C 1
ATOM 471 O O . LEU A 1 63 ? -16.562 4.418 10.852 1 86.69 63 LEU A O 1
ATOM 475 N N . ASP A 1 64 ? -14.984 3.535 9.539 1 88.12 64 ASP A N 1
ATOM 476 C CA . ASP A 1 64 ? -13.953 4.172 10.352 1 88.12 64 ASP A CA 1
ATOM 477 C C . ASP A 1 64 ? -14.047 5.695 10.258 1 88.12 64 ASP A C 1
ATOM 479 O O . ASP A 1 64 ? -13.883 6.395 11.258 1 88.12 64 ASP A O 1
ATOM 483 N N . GLY A 1 65 ? -14.328 6.219 9.062 1 83.19 65 GLY A N 1
ATOM 484 C CA . GLY A 1 65 ? -14.523 7.652 8.914 1 83.19 65 GLY A CA 1
ATOM 485 C C . GLY A 1 65 ? -15.727 8.172 9.68 1 83.19 65 GLY A C 1
ATOM 486 O O . GLY A 1 65 ? -15.648 9.203 10.344 1 83.19 65 GLY A O 1
ATOM 487 N N . ARG A 1 66 ? -16.781 7.504 9.625 1 82.44 66 ARG A N 1
ATOM 488 C CA . ARG A 1 66 ? -18.016 7.914 10.289 1 82.44 66 ARG A CA 1
ATOM 489 C C . ARG A 1 66 ? -17.859 7.887 11.805 1 82.44 66 ARG A C 1
ATOM 491 O O . ARG A 1 66 ? -18.281 8.812 12.5 1 82.44 66 ARG A O 1
ATOM 498 N N . VAL A 1 67 ? -17.266 6.816 12.25 1 83.69 67 VAL A N 1
ATOM 499 C CA . VAL A 1 67 ? -17.078 6.66 13.688 1 83.69 67 VAL A CA 1
ATOM 500 C C . VAL A 1 67 ? -16.141 7.75 14.211 1 83.69 67 VAL A C 1
ATOM 502 O O . VAL A 1 67 ? -16.375 8.32 15.273 1 83.69 67 VAL A O 1
ATOM 505 N N . ALA A 1 68 ? -15.125 8.086 13.539 1 80.56 68 ALA A N 1
ATOM 506 C CA . ALA A 1 68 ? -14.188 9.133 13.93 1 80.56 68 ALA A CA 1
ATOM 507 C C . ALA A 1 68 ? -14.875 10.492 13.992 1 80.56 68 ALA A C 1
ATOM 509 O O . ALA A 1 68 ? -14.656 11.266 14.93 1 80.56 68 ALA A O 1
ATOM 510 N N . ARG A 1 69 ? -15.695 10.688 13.008 1 77.12 69 ARG A N 1
ATOM 511 C CA . ARG A 1 69 ? -16.391 11.969 12.938 1 77.12 69 ARG A CA 1
ATOM 512 C C . ARG A 1 69 ? -17.484 12.062 14 1 77.12 69 ARG A C 1
ATOM 514 O O . ARG A 1 69 ? -17.641 13.102 14.633 1 77.12 69 ARG A O 1
ATOM 521 N N . MET A 1 70 ? -18.156 11.031 14.164 1 81.88 70 MET A N 1
ATOM 522 C CA . MET A 1 70 ? -19.266 11.016 15.117 1 81.88 70 MET A CA 1
ATOM 523 C C . MET A 1 70 ? -18.75 11.156 16.547 1 81.88 70 MET A C 1
ATOM 525 O O . MET A 1 70 ? -19.422 11.75 17.391 1 81.88 70 MET A O 1
ATOM 529 N N . THR A 1 71 ? -17.594 10.641 16.797 1 78.81 71 THR A N 1
ATOM 530 C CA . THR A 1 71 ? -17.062 10.664 18.156 1 78.81 71 THR A CA 1
ATOM 531 C C . THR A 1 71 ? -16.094 11.828 18.328 1 78.81 71 THR A C 1
ATOM 533 O O . THR A 1 71 ? -15.555 12.031 19.422 1 78.81 71 THR A O 1
ATOM 536 N N . GLY A 1 72 ? -15.828 12.602 17.312 1 76.31 72 GLY A N 1
ATOM 537 C CA . GLY A 1 72 ? -14.891 13.711 17.359 1 76.31 72 GLY A CA 1
ATOM 538 C C . GLY A 1 72 ? -13.453 13.266 17.562 1 76.31 72 GLY A C 1
ATOM 539 O O . GLY A 1 72 ? -12.648 14 18.156 1 76.31 72 GLY A O 1
ATOM 540 N N . LYS A 1 73 ? -13.25 12.102 17.375 1 70.88 73 LYS A N 1
ATOM 541 C CA . LYS A 1 73 ? -11.938 11.508 17.625 1 70.88 73 LYS A CA 1
ATOM 542 C C . LYS A 1 73 ? -11.109 11.469 16.344 1 70.88 73 LYS A C 1
ATOM 544 O O . LYS A 1 73 ? -10.578 10.422 15.969 1 70.88 73 LYS A O 1
ATOM 549 N N . THR A 1 74 ? -11.055 12.586 15.648 1 75.19 74 THR A N 1
ATOM 550 C CA . THR A 1 74 ? -10.195 12.703 14.477 1 75.19 74 THR A CA 1
ATOM 551 C C . THR A 1 74 ? -8.773 13.102 14.883 1 75.19 74 THR A C 1
ATOM 553 O O . THR A 1 74 ? -8.586 13.953 15.75 1 75.19 74 THR A O 1
ATOM 556 N N . SER A 1 75 ? -7.879 12.266 14.531 1 80.12 75 SER A N 1
ATOM 557 C CA . SER A 1 75 ? -6.477 12.516 14.852 1 80.12 75 SER A CA 1
ATOM 558 C C . SER A 1 75 ? -5.605 12.469 13.602 1 80.12 75 SER A C 1
ATOM 560 O O . SER A 1 75 ? -5.996 11.898 12.586 1 80.12 75 SER A O 1
ATOM 562 N N . MET A 1 76 ? -4.535 13.109 13.742 1 82.94 76 MET A N 1
ATOM 563 C CA . MET A 1 76 ? -3.574 13.07 12.641 1 82.94 76 MET A CA 1
ATOM 564 C C . MET A 1 76 ? -3.096 11.648 12.391 1 82.94 76 MET A C 1
ATOM 566 O O . MET A 1 76 ? -2.902 11.25 11.234 1 82.94 76 MET A O 1
ATOM 570 N N . PHE A 1 77 ? -2.93 10.922 13.398 1 85.12 77 PHE A N 1
ATOM 571 C CA . PHE A 1 77 ? -2.533 9.531 13.266 1 85.12 77 PHE A CA 1
ATOM 572 C C . PHE A 1 77 ? -3.566 8.742 12.461 1 85.12 77 PHE A C 1
ATOM 574 O O . PHE A 1 77 ? -3.211 7.988 11.555 1 85.12 77 PHE A O 1
ATOM 581 N N . GLY A 1 78 ? -4.77 8.945 12.836 1 86.88 78 GLY A N 1
ATOM 582 C CA . GLY A 1 78 ? -5.84 8.242 12.148 1 86.88 78 GLY A CA 1
ATOM 583 C C . GLY A 1 78 ? -5.918 8.578 10.672 1 86.88 78 GLY A C 1
ATOM 584 O O . GLY A 1 78 ? -6.188 7.703 9.844 1 86.88 78 GLY A O 1
ATOM 585 N N . VAL A 1 79 ? -5.691 9.773 10.352 1 86.19 79 VAL A N 1
ATOM 586 C CA . VAL A 1 79 ? -5.742 10.227 8.969 1 86.19 79 VAL A CA 1
ATOM 587 C C . VAL A 1 79 ? -4.605 9.578 8.172 1 86.19 79 VAL A C 1
ATOM 589 O O . VAL A 1 79 ? -4.816 9.102 7.055 1 86.19 79 VAL A O 1
ATOM 592 N N . GLU A 1 80 ? -3.486 9.547 8.766 1 89.62 80 GLU A N 1
ATOM 593 C CA . GLU A 1 80 ? -2.338 8.922 8.117 1 89.62 80 GLU A CA 1
ATOM 594 C C . GLU A 1 80 ? -2.549 7.422 7.953 1 89.62 80 GLU A C 1
ATOM 596 O O . GLU A 1 80 ? -2.262 6.863 6.891 1 89.62 80 GLU A O 1
ATOM 601 N N . LEU A 1 81 ? -2.986 6.859 9.008 1 92.69 81 LEU A N 1
ATOM 602 C CA . LEU A 1 81 ? -3.246 5.426 8.961 1 92.69 81 LEU A CA 1
ATOM 603 C C . LEU A 1 81 ? -4.273 5.094 7.883 1 92.69 81 LEU A C 1
ATOM 605 O O . LEU A 1 81 ? -4.09 4.148 7.117 1 92.69 81 LEU A O 1
ATOM 609 N N . ASP A 1 82 ? -5.289 5.906 7.84 1 93.19 82 ASP A N 1
ATOM 610 C CA . ASP A 1 82 ? -6.363 5.707 6.875 1 93.19 82 ASP A CA 1
ATOM 611 C C . ASP A 1 82 ? -5.836 5.793 5.441 1 93.19 82 ASP A C 1
ATOM 613 O O . ASP A 1 82 ? -6.137 4.934 4.613 1 93.19 82 ASP A O 1
ATOM 617 N N . SER A 1 83 ? -5.062 6.691 5.18 1 94.5 83 SER A N 1
ATOM 618 C CA . SER A 1 83 ? -4.512 6.902 3.846 1 94.5 83 SER A CA 1
ATOM 619 C C . SER A 1 83 ? -3.619 5.742 3.424 1 94.5 83 SER A C 1
ATOM 621 O O . SER A 1 83 ? -3.703 5.266 2.289 1 94.5 83 SER A O 1
ATOM 623 N N . LEU A 1 84 ? -2.811 5.27 4.281 1 96.06 84 LEU A N 1
ATOM 624 C CA . LEU A 1 84 ? -1.902 4.16 4.012 1 96.06 84 LEU A CA 1
ATOM 625 C C . LEU A 1 84 ? -2.68 2.875 3.748 1 96.06 84 LEU A C 1
ATOM 627 O O . LEU A 1 84 ? -2.344 2.119 2.834 1 96.06 84 LEU A O 1
ATOM 631 N N . CYS A 1 85 ? -3.66 2.676 4.547 1 97.38 85 CYS A N 1
ATOM 632 C CA . CYS A 1 85 ? -4.492 1.49 4.379 1 97.38 85 CYS A CA 1
ATOM 633 C C . CYS A 1 85 ? -5.289 1.565 3.08 1 97.38 85 CYS A C 1
ATOM 635 O O . CYS A 1 85 ? -5.43 0.565 2.375 1 97.38 85 CYS A O 1
ATOM 637 N N . ASP A 1 86 ? -5.793 2.795 2.791 1 96.38 86 ASP A N 1
ATOM 638 C CA . ASP A 1 86 ? -6.535 3 1.55 1 96.38 86 ASP A CA 1
ATOM 639 C C . ASP A 1 86 ? -5.672 2.662 0.335 1 96.38 86 ASP A C 1
ATOM 641 O O . ASP A 1 86 ? -6.168 2.109 -0.649 1 96.38 86 ASP A O 1
ATOM 645 N N . ASN A 1 87 ? -4.453 3.004 0.425 1 97.56 87 ASN A N 1
ATOM 646 C CA . ASN A 1 87 ? -3.535 2.754 -0.683 1 97.56 87 ASN A CA 1
ATOM 647 C C . ASN A 1 87 ? -3.418 1.264 -0.988 1 97.56 87 ASN A C 1
ATOM 649 O O . ASN A 1 87 ? -3.344 0.868 -2.152 1 97.56 87 ASN A O 1
ATOM 653 N N . VAL A 1 88 ? -3.412 0.458 0.028 1 97.94 88 VAL A N 1
ATOM 654 C CA . VAL A 1 88 ? -3.289 -0.986 -0.139 1 97.94 88 VAL A CA 1
ATOM 655 C C . VAL A 1 88 ? -4.633 -1.573 -0.565 1 97.94 88 VAL A C 1
ATOM 657 O O . VAL A 1 88 ? -4.715 -2.289 -1.566 1 97.94 88 VAL A O 1
ATOM 660 N N . SER A 1 89 ? -5.695 -1.213 0.102 1 98 89 SER A N 1
ATOM 661 C CA . SER A 1 89 ? -6.996 -1.854 -0.064 1 98 89 SER A CA 1
ATOM 662 C C . SER A 1 89 ? -7.688 -1.381 -1.34 1 98 89 SER A C 1
ATOM 664 O O . SER A 1 89 ? -8.469 -2.121 -1.941 1 98 89 SER A O 1
ATOM 666 N N . PHE A 1 90 ? -7.383 -0.137 -1.729 1 95.62 90 PHE A N 1
ATOM 667 C CA . PHE A 1 90 ? -8.125 0.419 -2.854 1 95.62 90 PHE A CA 1
ATOM 668 C C . PHE A 1 90 ? -7.191 0.753 -4.008 1 95.62 90 PHE A C 1
ATOM 670 O O . PHE A 1 90 ? -7.641 1.167 -5.078 1 95.62 90 PHE A O 1
ATOM 677 N N . GLY A 1 91 ? -5.953 0.582 -3.828 1 97.25 91 GLY A N 1
ATOM 678 C CA . GLY A 1 91 ? -4.969 0.736 -4.887 1 97.25 91 GLY A CA 1
ATOM 679 C C . GLY A 1 91 ? -4.328 -0.575 -5.301 1 97.25 91 GLY A C 1
ATOM 680 O O . GLY A 1 91 ? -4.707 -1.166 -6.312 1 97.25 91 GLY A O 1
ATOM 681 N N . VAL A 1 92 ? -3.512 -1.139 -4.414 1 97.88 92 VAL A N 1
ATOM 682 C CA . VAL A 1 92 ? -2.725 -2.332 -4.707 1 97.88 92 VAL A CA 1
ATOM 683 C C . VAL A 1 92 ? -3.656 -3.521 -4.934 1 97.88 92 VAL A C 1
ATOM 685 O O . VAL A 1 92 ? -3.523 -4.242 -5.926 1 97.88 92 VAL A O 1
ATOM 688 N N . ALA A 1 93 ? -4.609 -3.719 -4.055 1 98 93 ALA A N 1
ATOM 689 C CA . ALA A 1 93 ? -5.473 -4.895 -4.109 1 98 93 ALA A CA 1
ATOM 690 C C . ALA A 1 93 ? -6.289 -4.918 -5.395 1 98 93 ALA A C 1
ATOM 692 O O . ALA A 1 93 ? -6.242 -5.891 -6.152 1 98 93 ALA A O 1
ATOM 693 N N . PRO A 1 94 ? -7.039 -3.865 -5.711 1 95.38 94 PRO A N 1
ATOM 694 C CA . PRO A 1 94 ? -7.797 -3.91 -6.965 1 95.38 94 PRO A CA 1
ATOM 695 C C . PRO A 1 94 ? -6.895 -3.938 -8.195 1 95.38 94 PRO A C 1
ATOM 697 O O . PRO A 1 94 ? -7.254 -4.527 -9.219 1 95.38 94 PRO A O 1
ATOM 700 N N . GLY A 1 95 ? -5.754 -3.262 -8.148 1 96.38 95 GLY A N 1
ATOM 701 C CA . GLY A 1 95 ? -4.809 -3.348 -9.25 1 96.38 95 GLY A CA 1
ATOM 702 C C . GLY A 1 95 ? -4.348 -4.766 -9.531 1 96.38 95 GLY A C 1
ATOM 703 O O . GLY A 1 95 ? -4.32 -5.199 -10.688 1 96.38 95 GLY A O 1
ATOM 704 N N . LEU A 1 96 ? -4.016 -5.504 -8.523 1 96.69 96 LEU A N 1
ATOM 705 C CA . LEU A 1 96 ? -3.562 -6.883 -8.672 1 96.69 96 LEU A CA 1
ATOM 706 C C . LEU A 1 96 ? -4.723 -7.797 -9.055 1 96.69 96 LEU A C 1
ATOM 708 O O . LEU A 1 96 ? -4.543 -8.75 -9.82 1 96.69 96 LEU A O 1
ATOM 712 N N . LEU A 1 97 ? -5.898 -7.516 -8.477 1 94.81 97 LEU A N 1
ATOM 713 C CA . LEU A 1 97 ? -7.078 -8.266 -8.891 1 94.81 97 LEU A CA 1
ATOM 714 C C . LEU A 1 97 ? -7.289 -8.148 -10.398 1 94.81 97 LEU A C 1
ATOM 716 O O . LEU A 1 97 ? -7.484 -9.156 -11.078 1 94.81 97 LEU A O 1
ATOM 720 N N . ALA A 1 98 ? -7.27 -6.926 -10.867 1 93.06 98 ALA A N 1
ATOM 721 C CA . ALA A 1 98 ? -7.438 -6.699 -12.305 1 93.06 98 ALA A CA 1
ATOM 722 C C . ALA A 1 98 ? -6.359 -7.422 -13.102 1 93.06 98 ALA A C 1
ATOM 724 O O . ALA A 1 98 ? -6.641 -8 -14.156 1 93.06 98 ALA A O 1
ATOM 725 N N . TYR A 1 99 ? -5.164 -7.414 -12.594 1 93.88 99 TYR A N 1
ATOM 726 C CA . TYR A 1 99 ? -4.051 -8.047 -13.297 1 93.88 99 TYR A CA 1
ATOM 727 C C . TYR A 1 99 ? -4.258 -9.547 -13.406 1 93.88 99 TYR A C 1
ATOM 729 O O . TYR A 1 99 ? -4.215 -10.109 -14.508 1 93.88 99 TYR A O 1
ATOM 737 N N . PHE A 1 100 ? -4.5 -10.219 -12.305 1 93.88 100 PHE A N 1
ATOM 738 C CA . PHE A 1 100 ? -4.578 -11.68 -12.273 1 93.88 100 PHE A CA 1
ATOM 739 C C . PHE A 1 100 ? -5.859 -12.156 -12.945 1 93.88 100 PHE A C 1
ATOM 741 O O . PHE A 1 100 ? -5.902 -13.258 -13.492 1 93.88 100 PHE A O 1
ATOM 748 N N . TRP A 1 101 ? -6.859 -11.352 -12.852 1 90.06 101 TRP A N 1
ATOM 749 C CA . TRP A 1 101 ? -8.141 -11.773 -13.398 1 90.06 101 TRP A CA 1
ATOM 750 C C . TRP A 1 101 ? -8.164 -11.633 -14.922 1 90.06 101 TRP A C 1
ATOM 752 O O . TRP A 1 101 ? -8.633 -12.531 -15.625 1 90.06 101 TRP A O 1
ATOM 762 N N . ALA A 1 102 ? -7.586 -10.516 -15.461 1 87.62 102 ALA A N 1
ATOM 763 C CA . ALA A 1 102 ? -7.887 -10.281 -16.875 1 87.62 102 ALA A CA 1
ATOM 764 C C . ALA A 1 102 ? -6.664 -9.75 -17.609 1 87.62 102 ALA A C 1
ATOM 766 O O . ALA A 1 102 ? -6.578 -9.844 -18.844 1 87.62 102 ALA A O 1
ATOM 767 N N . LEU A 1 103 ? -5.648 -9.242 -16.969 1 88.75 103 LEU A N 1
ATOM 768 C CA . LEU A 1 103 ? -4.633 -8.469 -17.672 1 88.75 103 LEU A CA 1
ATOM 769 C C . LEU A 1 103 ? -3.383 -9.312 -17.922 1 88.75 103 LEU A C 1
ATOM 771 O O . LEU A 1 103 ? -2.531 -8.945 -18.734 1 88.75 103 LEU A O 1
ATOM 775 N N . GLN A 1 104 ? -3.256 -10.438 -17.297 1 87.69 104 GLN A N 1
ATOM 776 C CA . GLN A 1 104 ? -2.068 -11.281 -17.375 1 87.69 104 GLN A CA 1
ATOM 777 C C . GLN A 1 104 ? -1.77 -11.68 -18.812 1 87.69 104 GLN A C 1
ATOM 779 O O . GLN A 1 104 ? -0.611 -11.695 -19.234 1 87.69 104 GLN A O 1
ATOM 784 N N . PRO A 1 105 ? -2.803 -11.984 -19.656 1 85.06 105 PRO A N 1
ATOM 785 C CA . PRO A 1 105 ? -2.541 -12.43 -21.031 1 85.06 105 PRO A CA 1
ATOM 786 C C . PRO A 1 105 ? -1.983 -11.32 -21.922 1 85.06 105 PRO A C 1
ATOM 788 O O . PRO A 1 105 ? -1.465 -11.594 -23 1 85.06 105 PRO A O 1
ATOM 791 N N . TYR A 1 106 ? -2.016 -10.148 -21.547 1 81 106 TYR A N 1
ATOM 792 C CA . TYR A 1 106 ? -1.597 -9.031 -22.375 1 81 106 TYR A CA 1
ATOM 793 C C . TYR A 1 106 ? -0.147 -8.648 -22.094 1 81 106 TYR A C 1
ATOM 795 O O . TYR A 1 106 ? 0.309 -7.578 -22.5 1 81 106 TYR A O 1
ATOM 803 N N . GLY A 1 107 ? 0.557 -9.508 -21.391 1 81.5 107 GLY A N 1
ATOM 804 C CA . GLY A 1 107 ? 1.989 -9.352 -21.188 1 81.5 107 GLY A CA 1
ATOM 805 C C . GLY A 1 107 ? 2.365 -8.016 -20.594 1 81.5 107 GLY A C 1
ATOM 806 O O . GLY A 1 107 ? 1.834 -7.625 -19.547 1 81.5 107 GLY A O 1
ATOM 807 N N . ARG A 1 108 ? 3.146 -7.301 -21.359 1 77.06 108 ARG A N 1
ATOM 808 C CA . ARG A 1 108 ? 3.719 -6.047 -20.875 1 77.06 108 ARG A CA 1
ATOM 809 C C . ARG A 1 108 ? 2.637 -4.988 -20.688 1 77.06 108 ARG A C 1
ATOM 811 O O . ARG A 1 108 ? 2.676 -4.219 -19.734 1 77.06 108 ARG A O 1
ATOM 818 N N . TYR A 1 109 ? 1.674 -4.91 -21.516 1 76.94 109 TYR A N 1
ATOM 819 C CA . TYR A 1 109 ? 0.608 -3.918 -21.422 1 76.94 109 TYR A CA 1
ATOM 820 C C . TYR A 1 109 ? -0.301 -4.207 -20.234 1 76.94 109 TYR A C 1
ATOM 822 O O . TYR A 1 109 ? -0.863 -3.285 -19.641 1 76.94 109 TYR A O 1
ATOM 830 N N . GLY A 1 110 ? -0.398 -5.496 -19.922 1 84.25 110 GLY A N 1
ATOM 831 C CA . GLY A 1 110 ? -1.233 -5.883 -18.797 1 84.25 110 GLY A CA 1
ATOM 832 C C . GLY A 1 110 ? -0.683 -5.426 -17.453 1 84.25 110 GLY A C 1
ATOM 833 O O . GLY A 1 110 ? -1.389 -4.785 -16.672 1 84.25 110 GLY A O 1
ATOM 834 N N . TRP A 1 111 ? 0.576 -5.781 -17.219 1 85.06 111 TRP A N 1
ATOM 835 C CA . TRP A 1 111 ? 1.079 -5.438 -15.891 1 85.06 111 TRP A CA 1
ATOM 836 C C . TRP A 1 111 ? 1.366 -3.941 -15.789 1 85.06 111 TRP A C 1
ATOM 838 O O . TRP A 1 111 ? 1.289 -3.359 -14.703 1 85.06 111 TRP A O 1
ATOM 848 N N . LEU A 1 112 ? 1.558 -3.252 -16.938 1 85.88 112 LEU A N 1
ATOM 849 C CA . LEU A 1 112 ? 1.713 -1.802 -16.906 1 85.88 112 LEU A CA 1
ATOM 850 C C . LEU A 1 112 ? 0.391 -1.122 -16.562 1 85.88 112 LEU A C 1
ATOM 852 O O . LEU A 1 112 ? 0.375 -0.1 -15.875 1 85.88 112 LEU A O 1
ATOM 856 N N . ALA A 1 113 ? -0.667 -1.662 -17.109 1 88.25 113 ALA A N 1
ATOM 857 C CA . ALA A 1 113 ? -1.984 -1.129 -16.781 1 88.25 113 ALA A CA 1
ATOM 858 C C . ALA A 1 113 ? -2.266 -1.266 -15.289 1 88.25 113 ALA A C 1
ATOM 860 O O . ALA A 1 113 ? -2.791 -0.342 -14.656 1 88.25 113 ALA A O 1
ATOM 861 N N . ALA A 1 114 ? -1.942 -2.42 -14.789 1 93.56 114 ALA A N 1
ATOM 862 C CA . ALA A 1 114 ? -2.119 -2.645 -13.359 1 93.56 114 ALA A CA 1
ATOM 863 C C . ALA A 1 114 ? -1.287 -1.659 -12.547 1 93.56 114 ALA A C 1
ATOM 865 O O . ALA A 1 114 ? -1.774 -1.085 -11.57 1 93.56 114 ALA A O 1
ATOM 866 N N . PHE A 1 115 ? -0.076 -1.44 -12.984 1 93.94 115 PHE A N 1
ATOM 867 C CA . PHE A 1 115 ? 0.789 -0.496 -12.289 1 93.94 115 PHE A CA 1
ATOM 868 C C . PHE A 1 115 ? 0.235 0.92 -12.383 1 93.94 115 PHE A C 1
ATOM 870 O O . PHE A 1 115 ? 0.282 1.681 -11.414 1 93.94 115 PHE A O 1
ATOM 877 N N . LEU A 1 116 ? -0.181 1.293 -13.531 1 89.25 116 LEU A N 1
ATOM 878 C CA . LEU A 1 116 ? -0.749 2.621 -13.727 1 89.25 116 LEU A CA 1
ATOM 879 C C . LEU A 1 116 ? -1.88 2.883 -12.734 1 89.25 116 LEU A C 1
ATOM 881 O O . LEU A 1 116 ? -1.948 3.957 -12.133 1 89.25 116 LEU A O 1
ATOM 885 N N . TYR A 1 117 ? -2.771 1.959 -12.586 1 91 117 TYR A N 1
ATOM 886 C CA . TYR A 1 117 ? -3.879 2.1 -11.641 1 91 117 TYR A CA 1
ATOM 887 C C . TYR A 1 117 ? -3.365 2.33 -10.227 1 91 117 TYR A C 1
ATOM 889 O O . TYR A 1 117 ? -3.844 3.223 -9.523 1 91 117 TYR A O 1
ATOM 897 N N . ILE A 1 118 ? -2.371 1.509 -9.836 1 95.44 118 ILE A N 1
ATOM 898 C CA . ILE A 1 118 ? -1.824 1.604 -8.484 1 95.44 118 ILE A CA 1
ATOM 899 C C . ILE A 1 118 ? -1.141 2.957 -8.297 1 95.44 118 ILE A C 1
ATOM 901 O O . ILE A 1 118 ? -1.356 3.635 -7.289 1 95.44 118 ILE A O 1
ATOM 905 N N . ALA A 1 119 ? -0.342 3.35 -9.281 1 93.5 119 ALA A N 1
ATOM 906 C CA . ALA A 1 119 ? 0.404 4.602 -9.211 1 93.5 119 ALA A CA 1
ATOM 907 C C . ALA A 1 119 ? -0.54 5.801 -9.164 1 93.5 119 ALA A C 1
ATOM 909 O O . ALA A 1 119 ? -0.323 6.742 -8.398 1 93.5 119 ALA A O 1
ATOM 910 N N . THR A 1 120 ? -1.546 5.789 -9.961 1 90 120 THR A N 1
ATOM 911 C CA . THR A 1 120 ? -2.473 6.918 -10 1 90 120 THR A CA 1
ATOM 912 C C . THR A 1 120 ? -3.291 6.984 -8.711 1 90 120 THR A C 1
ATOM 914 O O . THR A 1 120 ? -3.643 8.07 -8.25 1 90 120 THR A O 1
ATOM 917 N N . THR A 1 121 ? -3.656 5.812 -8.164 1 92.38 121 THR A N 1
ATOM 918 C CA . THR A 1 121 ? -4.316 5.801 -6.863 1 92.38 121 THR A CA 1
ATOM 919 C C . THR A 1 121 ? -3.424 6.422 -5.797 1 92.38 121 THR A C 1
ATOM 921 O O . THR A 1 121 ? -3.885 7.227 -4.984 1 92.38 121 THR A O 1
ATOM 924 N N . THR A 1 122 ? -2.158 6.047 -5.848 1 94.56 122 THR A N 1
ATOM 925 C CA . THR A 1 122 ? -1.189 6.57 -4.891 1 94.56 122 THR A CA 1
ATOM 926 C C . THR A 1 122 ? -1.034 8.078 -5.047 1 94.56 122 THR A C 1
ATOM 928 O O . THR A 1 122 ? -1.009 8.812 -4.055 1 94.56 122 THR A O 1
ATOM 931 N N . LEU A 1 123 ? -0.975 8.539 -6.25 1 88.94 123 LEU A N 1
ATOM 932 C CA . LEU A 1 123 ? -0.84 9.969 -6.531 1 88.94 123 LEU A CA 1
ATOM 933 C C . LEU A 1 123 ? -2.07 10.734 -6.055 1 88.94 123 LEU A C 1
ATOM 935 O O . LEU A 1 123 ? -1.947 11.82 -5.488 1 88.94 123 LEU A O 1
ATOM 939 N N . ARG A 1 124 ? -3.139 10.188 -6.301 1 85.19 124 ARG A N 1
ATOM 940 C CA . ARG A 1 124 ? -4.379 10.828 -5.871 1 85.19 124 ARG A CA 1
ATOM 941 C C . ARG A 1 124 ? -4.426 10.969 -4.352 1 85.19 124 ARG A C 1
ATOM 943 O O . ARG A 1 124 ? -4.812 12.016 -3.832 1 85.19 124 ARG A O 1
ATOM 950 N N . LEU A 1 125 ? -4.156 9.953 -3.695 1 89.94 125 LEU A N 1
ATOM 951 C CA . LEU A 1 125 ? -4.164 9.984 -2.238 1 89.94 125 LEU A CA 1
ATOM 952 C C . LEU A 1 125 ? -3.156 11 -1.711 1 89.94 125 LEU A C 1
ATOM 954 O O . LEU A 1 125 ? -3.438 11.727 -0.751 1 89.94 125 LEU A O 1
ATOM 958 N N . ALA A 1 126 ? -1.994 11 -2.342 1 89.25 126 ALA A N 1
ATOM 959 C CA . ALA A 1 126 ? -0.972 11.961 -1.934 1 89.25 126 ALA A CA 1
ATOM 960 C C . ALA A 1 126 ? -1.462 13.398 -2.121 1 89.25 126 ALA A C 1
ATOM 962 O O . ALA A 1 126 ? -1.221 14.258 -1.271 1 89.25 126 ALA A O 1
ATOM 963 N N . ARG A 1 127 ? -2.082 13.617 -3.219 1 84 127 ARG A N 1
ATOM 964 C CA . ARG A 1 127 ? -2.619 14.938 -3.5 1 84 127 ARG A CA 1
ATOM 965 C C . ARG A 1 127 ? -3.703 15.32 -2.496 1 84 127 ARG A C 1
ATOM 967 O O . ARG A 1 127 ? -3.721 16.438 -1.982 1 84 127 ARG A O 1
ATOM 974 N N . PHE A 1 128 ? -4.535 14.445 -2.25 1 80.81 128 PHE A N 1
ATOM 975 C CA . PHE A 1 128 ? -5.621 14.672 -1.302 1 80.81 128 PHE A CA 1
ATOM 976 C C . PHE A 1 128 ? -5.07 14.977 0.087 1 80.81 128 PHE A C 1
ATOM 978 O O . PHE A 1 128 ? -5.531 15.906 0.751 1 80.81 128 PHE A O 1
ATOM 985 N N . ASN A 1 129 ? -4.148 14.219 0.513 1 83.25 129 ASN A N 1
ATOM 986 C CA . ASN A 1 129 ? -3.568 14.383 1.843 1 83.25 129 ASN A CA 1
ATOM 987 C C . ASN A 1 129 ? -2.805 15.695 1.965 1 83.25 129 ASN A C 1
ATOM 989 O O . ASN A 1 129 ? -2.725 16.281 3.051 1 83.25 129 ASN A O 1
ATOM 993 N N . SER A 1 130 ? -2.205 16.109 0.897 1 80.44 130 SER A N 1
ATOM 994 C CA . SER A 1 130 ? -1.386 17.312 0.943 1 80.44 130 SER A CA 1
ATOM 995 C C . SER A 1 130 ? -2.248 18.562 0.907 1 80.44 130 SER A C 1
ATOM 997 O O . SER A 1 130 ? -1.814 19.641 1.338 1 80.44 130 SER A O 1
ATOM 999 N N . GLN A 1 131 ? -3.395 18.438 0.257 1 67.88 131 GLN A N 1
ATOM 1000 C CA . GLN A 1 131 ? -4.293 19.594 0.154 1 67.88 131 GLN A CA 1
ATOM 1001 C C . GLN A 1 131 ? -5.164 19.719 1.399 1 67.88 131 GLN A C 1
ATOM 1003 O O . GLN A 1 131 ? -5.742 20.781 1.651 1 67.88 131 GLN A O 1
ATOM 1008 N N . GLN A 1 132 ? -5.633 18.547 2.057 1 57.19 132 GLN A N 1
ATOM 1009 C CA . GLN A 1 132 ? -6.52 18.609 3.213 1 57.19 132 GLN A CA 1
ATOM 1010 C C . GLN A 1 132 ? -6.012 19.609 4.246 1 57.19 132 GLN A C 1
ATOM 1012 O O . GLN A 1 132 ? -6.789 20.125 5.051 1 57.19 132 GLN A O 1
ATOM 1017 N N . THR A 1 133 ? -4.668 19.875 4.234 1 44.88 133 THR A N 1
ATOM 1018 C CA . THR A 1 133 ? -4.32 20.969 5.148 1 44.88 133 THR A CA 1
ATOM 1019 C C . THR A 1 133 ? -4.957 22.281 4.695 1 44.88 133 THR A C 1
ATOM 1021 O O . THR A 1 133 ? -5.051 23.234 5.473 1 44.88 133 THR A O 1
ATOM 1024 N N . ASP A 1 134 ? -5.266 22.219 3.367 1 44.38 134 ASP A N 1
ATOM 1025 C CA . ASP A 1 134 ? -5.973 23.438 2.945 1 44.38 134 ASP A CA 1
ATOM 1026 C C . ASP A 1 134 ? -7.461 23.156 2.756 1 44.38 134 ASP A C 1
ATOM 1028 O O . ASP A 1 134 ? -7.926 22.031 2.961 1 44.38 134 ASP A O 1
ATOM 1032 N N . SER A 1 135 ? -8.32 23.859 1.674 1 41.56 135 SER A N 1
ATOM 1033 C CA . SER A 1 135 ? -9.75 23.984 1.39 1 41.56 135 SER A CA 1
ATOM 1034 C C . SER A 1 135 ? -10.336 22.641 0.956 1 41.56 135 SER A C 1
ATOM 1036 O O . SER A 1 135 ? -9.625 21.781 0.444 1 41.56 135 SER A O 1
ATOM 1038 N N . VAL A 1 136 ? -11.578 22.062 1.519 1 40.78 136 VAL A N 1
ATOM 1039 C CA . VAL A 1 136 ? -12.523 20.938 1.521 1 40.78 136 VAL A CA 1
ATOM 1040 C C . VAL A 1 136 ? -12.711 20.422 0.097 1 40.78 136 VAL A C 1
ATOM 1042 O O . VAL A 1 136 ? -13.641 19.656 -0.17 1 40.78 136 VAL A O 1
ATOM 1045 N N . ASN A 1 137 ? -12.273 20.906 -0.994 1 39.53 137 ASN A N 1
ATOM 1046 C CA . ASN A 1 137 ? -12.859 20.453 -2.256 1 39.53 137 ASN A CA 1
ATOM 1047 C C . ASN A 1 137 ? -12.32 19.094 -2.676 1 39.53 137 ASN A C 1
ATOM 1049 O O . ASN A 1 137 ? -11.109 18.906 -2.797 1 39.53 137 ASN A O 1
ATOM 1053 N N . PHE A 1 138 ? -13.094 18.125 -2.373 1 46.84 138 PHE A N 1
ATOM 1054 C CA . PHE A 1 138 ? -12.781 16.75 -2.781 1 46.84 138 PHE A CA 1
ATOM 1055 C C . PHE A 1 138 ? -12.609 16.672 -4.293 1 46.84 138 PHE A C 1
ATOM 1057 O O . PHE A 1 138 ? -13.539 16.984 -5.047 1 46.84 138 PHE A O 1
ATOM 1064 N N . ILE A 1 139 ? -11.406 16.797 -4.934 1 50.94 139 ILE A N 1
ATOM 1065 C CA . ILE A 1 139 ? -11.102 16.75 -6.359 1 50.94 139 ILE A CA 1
ATOM 1066 C C . ILE A 1 139 ? -10.664 15.328 -6.742 1 50.94 139 ILE A C 1
ATOM 1068 O O . ILE A 1 139 ? -9.812 14.742 -6.078 1 50.94 139 ILE A O 1
ATOM 1072 N N . GLY A 1 140 ? -11.523 14.664 -7.703 1 58.38 140 GLY A N 1
ATOM 1073 C CA . GLY A 1 140 ? -11.203 13.406 -8.352 1 58.38 140 GLY A CA 1
ATOM 1074 C C . GLY A 1 140 ? -11.977 12.227 -7.789 1 58.38 140 GLY A C 1
ATOM 1075 O O . GLY A 1 140 ? -12.57 12.328 -6.715 1 58.38 140 GLY A O 1
ATOM 1076 N N . LEU A 1 141 ? -12.148 11.164 -8.547 1 65 141 LEU A N 1
ATOM 1077 C CA . LEU A 1 141 ? -12.844 9.953 -8.141 1 65 141 LEU A CA 1
ATOM 1078 C C . LEU A 1 141 ? -12.211 9.359 -6.883 1 65 141 LEU A C 1
ATOM 1080 O O . LEU A 1 141 ? -11.008 9.117 -6.844 1 65 141 LEU A O 1
ATOM 1084 N N . PRO A 1 142 ? -13.07 9.266 -5.883 1 77.38 142 PRO A N 1
ATOM 1085 C CA . PRO A 1 142 ? -12.523 8.656 -4.668 1 77.38 142 PRO A CA 1
ATOM 1086 C C . PRO A 1 142 ? -12 7.242 -4.895 1 77.38 142 PRO A C 1
ATOM 1088 O O . PRO A 1 142 ? -12.562 6.496 -5.699 1 77.38 142 PRO A O 1
ATOM 1091 N N . CYS A 1 143 ? -10.922 6.859 -4.211 1 86.62 143 CYS A N 1
ATOM 1092 C CA . CYS A 1 143 ? -10.242 5.586 -4.398 1 86.62 143 CYS A CA 1
ATOM 1093 C C . CYS A 1 143 ? -11.164 4.418 -4.082 1 86.62 143 CYS A C 1
ATOM 1095 O O . CYS A 1 143 ? -11.195 3.426 -4.816 1 86.62 143 CYS A O 1
ATOM 1097 N N . PRO A 1 144 ? -12 4.5 -3.012 1 84.19 144 PRO A N 1
ATOM 1098 C CA . PRO A 1 144 ? -12.898 3.371 -2.746 1 84.19 144 PRO A CA 1
ATOM 1099 C C . PRO A 1 144 ? -13.906 3.145 -3.867 1 84.19 144 PRO A C 1
ATOM 1101 O O . PRO A 1 144 ? -14.25 2 -4.172 1 84.19 144 PRO A O 1
ATOM 1104 N N . ALA A 1 145 ? -14.312 4.23 -4.453 1 79.75 145 ALA A N 1
ATOM 1105 C CA . ALA A 1 145 ? -15.242 4.129 -5.57 1 79.75 145 ALA A CA 1
ATOM 1106 C C . ALA A 1 145 ? -14.586 3.451 -6.77 1 79.75 145 ALA A C 1
ATOM 1108 O O . ALA A 1 145 ? -15.195 2.592 -7.414 1 79.75 145 ALA A O 1
ATOM 1109 N N . ALA A 1 146 ? -13.422 3.832 -7.121 1 82.81 146 ALA A N 1
ATOM 1110 C CA . ALA A 1 146 ? -12.688 3.205 -8.219 1 82.81 146 ALA A CA 1
ATOM 1111 C C . ALA A 1 146 ? -12.461 1.722 -7.941 1 82.81 146 ALA A C 1
ATOM 1113 O O . ALA A 1 146 ? -12.633 0.886 -8.836 1 82.81 146 ALA A O 1
ATOM 1114 N N . ALA A 1 147 ? -12.109 1.383 -6.758 1 88.94 147 ALA A N 1
ATOM 1115 C CA . ALA A 1 147 ? -11.875 -0.005 -6.367 1 88.94 147 ALA A CA 1
ATOM 1116 C C . ALA A 1 147 ? -13.164 -0.822 -6.453 1 88.94 147 ALA A C 1
ATOM 1118 O O . ALA A 1 147 ? -13.148 -1.963 -6.922 1 88.94 147 ALA A O 1
ATOM 1119 N N . ALA A 1 148 ? -14.219 -0.212 -5.992 1 81 148 ALA A N 1
ATOM 1120 C CA . ALA A 1 148 ? -15.516 -0.88 -6.043 1 81 148 ALA A CA 1
ATOM 1121 C C . ALA A 1 148 ? -15.945 -1.135 -7.484 1 81 148 ALA A C 1
ATOM 1123 O O . ALA A 1 148 ? -16.562 -2.156 -7.781 1 81 148 ALA A O 1
ATOM 1124 N N . MET A 1 149 ? -15.625 -0.206 -8.336 1 81 149 MET A N 1
ATOM 1125 C CA . MET A 1 149 ? -15.953 -0.375 -9.75 1 81 149 MET A CA 1
ATOM 1126 C C . MET A 1 149 ? -15.242 -1.586 -10.336 1 81 149 MET A C 1
ATOM 1128 O O . MET A 1 149 ? -15.852 -2.395 -11.031 1 81 149 MET A O 1
ATOM 1132 N N . ILE A 1 150 ? -14.016 -1.754 -10.07 1 86.5 150 ILE A N 1
ATOM 1133 C CA . ILE A 1 150 ? -13.25 -2.9 -10.547 1 86.5 150 ILE A CA 1
ATOM 1134 C C . ILE A 1 150 ? -13.828 -4.188 -9.961 1 86.5 150 ILE A C 1
ATOM 1136 O O . ILE A 1 150 ? -14.039 -5.164 -10.688 1 86.5 150 ILE A O 1
ATOM 1140 N N . SER A 1 151 ? -14.07 -4.191 -8.672 1 87.12 151 SER A N 1
ATOM 1141 C CA . SER A 1 151 ? -14.609 -5.363 -7.984 1 87.12 151 SER A CA 1
ATOM 1142 C C . SER A 1 151 ? -15.977 -5.742 -8.539 1 87.12 151 SER A C 1
ATOM 1144 O O . SER A 1 151 ? -16.266 -6.922 -8.766 1 87.12 151 SER A O 1
ATOM 1146 N N . SER A 1 152 ? -16.812 -4.762 -8.75 1 81.25 152 SER A N 1
ATOM 1147 C CA . SER A 1 152 ? -18.141 -5.012 -9.281 1 81.25 152 SER A CA 1
ATOM 1148 C C . SER A 1 152 ? -18.078 -5.555 -10.703 1 81.25 152 SER A C 1
ATOM 1150 O O . SER A 1 152 ? -18.922 -6.379 -11.094 1 81.25 152 SER A O 1
ATOM 1152 N N . ALA A 1 153 ? -17.156 -5.031 -11.477 1 78.88 153 ALA A N 1
ATOM 1153 C CA . ALA A 1 153 ? -16.969 -5.543 -12.836 1 78.88 153 ALA A CA 1
ATOM 1154 C C . ALA A 1 153 ? -16.625 -7.027 -12.82 1 78.88 153 ALA A C 1
ATOM 1156 O O . ALA A 1 153 ? -17.156 -7.805 -13.617 1 78.88 153 ALA A O 1
ATOM 1157 N N . VAL A 1 154 ? -15.797 -7.465 -11.953 1 84.56 154 VAL A N 1
ATOM 1158 C CA . VAL A 1 154 ? -15.398 -8.859 -11.812 1 84.56 154 VAL A CA 1
ATOM 1159 C C . VAL A 1 154 ? -16.609 -9.703 -11.406 1 84.56 154 VAL A C 1
ATOM 1161 O O . VAL A 1 154 ? -16.859 -10.766 -11.984 1 84.56 154 VAL A O 1
ATOM 1164 N N . LEU A 1 155 ? -17.359 -9.203 -10.438 1 79.25 155 LEU A N 1
ATOM 1165 C CA . LEU A 1 155 ? -18.516 -9.938 -9.945 1 79.25 155 LEU A CA 1
ATOM 1166 C C . LEU A 1 155 ? -19.594 -10.023 -11.023 1 79.25 155 LEU A C 1
ATOM 1168 O O . LEU A 1 155 ? -20.234 -11.062 -11.18 1 79.25 155 LEU A O 1
ATOM 1172 N N . PHE A 1 156 ? -19.766 -8.914 -11.719 1 72.94 156 PHE A N 1
ATOM 1173 C CA . PHE A 1 156 ? -20.75 -8.852 -12.789 1 72.94 156 PHE A CA 1
ATOM 1174 C C . PHE A 1 156 ? -20.406 -9.844 -13.891 1 72.94 156 PHE A C 1
ATOM 1176 O O . PHE A 1 156 ? -21.266 -10.602 -14.352 1 72.94 156 PHE A O 1
ATOM 1183 N N . CYS A 1 157 ? -19.188 -9.898 -14.406 1 76 157 CYS A N 1
ATOM 1184 C CA . CYS A 1 157 ? -18.75 -10.82 -15.461 1 76 157 CYS A CA 1
ATOM 1185 C C . CYS A 1 157 ? -18.844 -12.266 -14.992 1 76 157 CYS A C 1
ATOM 1187 O O . CYS A 1 157 ? -19.188 -13.156 -15.781 1 76 157 CYS A O 1
ATOM 1189 N N . HIS A 1 158 ? -18.5 -12.539 -13.742 1 78.12 158 HIS A N 1
ATOM 1190 C CA . HIS A 1 158 ? -18.625 -13.883 -13.188 1 78.12 158 HIS A CA 1
ATOM 1191 C C . HIS A 1 158 ? -20.078 -14.352 -13.195 1 78.12 158 H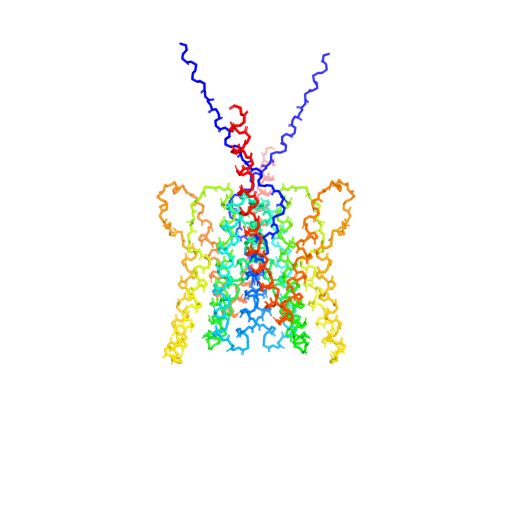IS A C 1
ATOM 1193 O O . HIS A 1 158 ? -20.344 -15.516 -13.508 1 78.12 158 HIS A O 1
ATOM 1199 N N . SER A 1 159 ? -21 -13.484 -12.875 1 75 159 SER A N 1
ATOM 1200 C CA . SER A 1 159 ? -22.406 -13.828 -12.828 1 75 159 SER A CA 1
ATOM 1201 C C . SER A 1 159 ? -22.969 -14.086 -14.219 1 75 159 SER A C 1
ATOM 1203 O O . SER A 1 159 ? -23.812 -14.961 -14.406 1 75 159 SER A O 1
ATOM 1205 N N . LEU A 1 160 ? -22.531 -13.266 -15.164 1 67.31 160 LEU A N 1
ATOM 1206 C CA . LEU A 1 160 ? -23.047 -13.391 -16.516 1 67.31 160 LEU A CA 1
ATOM 1207 C C . LEU A 1 160 ? -22.312 -14.5 -17.266 1 67.31 160 LEU A C 1
ATOM 1209 O O . LEU A 1 160 ? -22.75 -14.914 -18.344 1 67.31 160 LEU A O 1
ATOM 1213 N N . GLY A 1 161 ? -21.266 -15.031 -16.656 1 71.31 161 GLY A N 1
ATOM 1214 C CA . GLY A 1 161 ? -20.5 -16.094 -17.297 1 71.31 161 GLY A CA 1
ATOM 1215 C C . GLY A 1 161 ? -19.703 -15.617 -18.5 1 71.31 161 GLY A C 1
ATOM 1216 O O . GLY A 1 161 ? -19.484 -16.375 -19.453 1 71.31 161 GLY A O 1
ATOM 1217 N N . ILE A 1 162 ? -19.516 -14.359 -18.609 1 64.31 162 ILE A N 1
ATOM 1218 C CA . ILE A 1 162 ? -18.75 -13.805 -19.719 1 64.31 162 ILE A CA 1
ATOM 1219 C C . ILE A 1 162 ? -17.297 -14.258 -19.609 1 64.31 162 ILE A C 1
ATOM 1221 O O . ILE A 1 162 ? -16.625 -14.016 -18.594 1 64.31 162 ILE A O 1
ATOM 1225 N N . GLU A 1 163 ? -16.891 -15.188 -20.391 1 68.56 163 GLU A N 1
ATOM 1226 C CA . GLU A 1 163 ? -15.523 -15.672 -20.453 1 68.56 163 GLU A CA 1
ATOM 1227 C C . GLU A 1 163 ? -14.844 -15.25 -21.75 1 68.56 163 GLU A C 1
ATOM 1229 O O . GLU A 1 163 ? -15.492 -14.719 -22.656 1 68.56 163 GLU A O 1
ATOM 1234 N N . GLY A 1 164 ? -13.539 -15.062 -21.797 1 68.5 164 GLY A N 1
ATOM 1235 C CA . GLY A 1 164 ? -12.836 -14.875 -23.047 1 68.5 164 GLY A CA 1
ATOM 1236 C C . GLY A 1 164 ? -12.25 -13.484 -23.203 1 68.5 164 GLY A C 1
ATOM 1237 O O . GLY A 1 164 ? -12.016 -12.789 -22.219 1 68.5 164 GLY A O 1
ATOM 1238 N N . PRO A 1 165 ? -12.094 -13.062 -24.453 1 71.94 165 PRO A N 1
ATOM 1239 C CA . PRO A 1 165 ? -11.375 -11.836 -24.812 1 71.94 165 PRO A CA 1
ATOM 1240 C C . PRO A 1 165 ? -12.156 -10.57 -24.453 1 71.94 165 PRO A C 1
ATOM 1242 O O . PRO A 1 165 ? -11.562 -9.531 -24.156 1 71.94 165 PRO A O 1
ATOM 1245 N N . VAL A 1 166 ? -13.461 -10.734 -24.484 1 63.66 166 VAL A N 1
ATOM 1246 C CA . VAL A 1 166 ? -14.289 -9.562 -24.188 1 63.66 166 VAL A CA 1
ATOM 1247 C C . VAL A 1 166 ? -14.055 -9.117 -22.75 1 63.66 166 VAL A C 1
ATOM 1249 O O . VAL A 1 166 ? -13.977 -7.922 -22.469 1 63.66 166 VAL A O 1
ATOM 1252 N N . LYS A 1 167 ? -13.914 -10.062 -21.875 1 71.25 167 LYS A N 1
ATOM 1253 C CA . LYS A 1 167 ? -13.641 -9.797 -20.469 1 71.25 167 LYS A CA 1
ATOM 1254 C C . LYS A 1 167 ? -12.32 -9.062 -20.297 1 71.25 167 LYS A C 1
ATOM 1256 O O . LYS A 1 167 ? -12.242 -8.086 -19.531 1 71.25 167 LYS A O 1
ATOM 1261 N N . HIS A 1 168 ? -11.398 -9.422 -21.109 1 77.62 168 HIS A N 1
ATOM 1262 C CA . HIS A 1 168 ? -10.047 -8.891 -20.969 1 77.62 168 HIS A CA 1
ATOM 1263 C C . HIS A 1 168 ? -9.969 -7.453 -21.469 1 77.62 168 HIS A C 1
ATOM 1265 O O . HIS A 1 168 ? -9.414 -6.586 -20.797 1 77.62 168 HIS A O 1
ATOM 1271 N N . ILE A 1 169 ? -10.617 -7.211 -22.531 1 70.25 169 ILE A N 1
ATOM 1272 C CA . ILE A 1 169 ? -10.523 -5.898 -23.156 1 70.25 169 ILE A CA 1
ATOM 1273 C C . ILE A 1 169 ? -11.336 -4.879 -22.359 1 70.25 169 ILE A C 1
ATOM 1275 O O . ILE A 1 169 ? -10.906 -3.736 -22.188 1 70.25 169 ILE A O 1
ATOM 1279 N N . SER A 1 170 ? -12.461 -5.324 -21.891 1 73.12 170 SER A N 1
ATOM 1280 C CA . SER A 1 170 ? -13.32 -4.426 -21.125 1 73.12 170 SER A CA 1
ATOM 1281 C C . SER A 1 170 ? -12.648 -3.988 -19.828 1 73.12 170 SER A C 1
ATOM 1283 O O . SER A 1 170 ? -12.703 -2.812 -19.453 1 73.12 170 SER A O 1
ATOM 1285 N N . LEU A 1 171 ? -11.984 -4.871 -19.203 1 77.94 171 LEU A N 1
ATOM 1286 C CA . LEU A 1 171 ? -11.344 -4.523 -17.938 1 77.94 171 LEU A CA 1
ATOM 1287 C C . LEU A 1 171 ? -10.117 -3.641 -18.172 1 77.94 171 LEU A C 1
ATOM 1289 O O . LEU A 1 171 ? -9.836 -2.742 -17.375 1 77.94 171 LEU A O 1
ATOM 1293 N N . LEU A 1 172 ? -9.422 -3.969 -19.297 1 78.56 172 LEU A N 1
ATOM 1294 C CA . LEU A 1 172 ? -8.273 -3.133 -19.656 1 78.56 172 LEU A CA 1
ATOM 1295 C C . LEU A 1 172 ? -8.703 -1.681 -19.844 1 78.56 172 LEU A C 1
ATOM 1297 O O . LEU A 1 172 ? -8.094 -0.77 -19.281 1 78.56 172 LEU A O 1
ATOM 1301 N N . PHE A 1 173 ? -9.742 -1.537 -20.516 1 75.69 173 PHE A N 1
ATOM 1302 C CA . PHE A 1 173 ? -10.273 -0.2 -20.75 1 75.69 173 PHE A CA 1
ATOM 1303 C C . PHE A 1 173 ? -10.727 0.442 -19.453 1 75.69 173 PHE A C 1
ATOM 1305 O O . PHE A 1 173 ? -10.469 1.623 -19.203 1 75.69 173 PHE A O 1
ATOM 1312 N N . LEU A 1 174 ? -11.383 -0.334 -18.656 1 78.62 174 LEU A N 1
ATOM 1313 C CA . LEU A 1 174 ? -11.891 0.169 -17.391 1 78.62 174 LEU A CA 1
ATOM 1314 C C . LEU A 1 174 ? -10.758 0.662 -16.5 1 78.62 174 LEU A C 1
ATOM 1316 O O . LEU A 1 174 ? -10.844 1.741 -15.906 1 78.62 174 LEU A O 1
ATOM 1320 N N . VAL A 1 175 ? -9.703 -0.102 -16.422 1 80.69 175 VAL A N 1
ATOM 1321 C CA . VAL A 1 175 ? -8.57 0.241 -15.57 1 80.69 175 VAL A CA 1
ATOM 1322 C C . VAL A 1 175 ? -7.93 1.541 -16.047 1 80.69 175 VAL A C 1
ATOM 1324 O O . VAL A 1 175 ? -7.617 2.422 -15.25 1 80.69 175 VAL A O 1
ATOM 1327 N N . TYR A 1 176 ? -7.773 1.709 -17.359 1 78.06 176 TYR A N 1
ATOM 1328 C CA . TYR A 1 176 ? -7.203 2.93 -17.922 1 78.06 176 TYR A CA 1
ATOM 1329 C C . TYR A 1 176 ? -8.117 4.125 -17.656 1 78.06 176 TYR A C 1
ATOM 1331 O O . TYR A 1 176 ? -7.645 5.207 -17.312 1 78.06 176 TYR A O 1
ATOM 1339 N N . LEU A 1 177 ? -9.344 3.877 -17.797 1 74.62 177 LEU A N 1
ATOM 1340 C CA . LEU A 1 177 ? -10.32 4.934 -17.578 1 74.62 177 LEU A CA 1
ATOM 1341 C C . LEU A 1 177 ? -10.32 5.387 -16.125 1 74.62 177 LEU A C 1
ATOM 1343 O O . LEU A 1 177 ? -10.289 6.59 -15.836 1 74.62 177 LEU A O 1
ATOM 1347 N N . LEU A 1 178 ? -10.383 4.461 -15.258 1 76 178 LEU A N 1
ATOM 1348 C CA . LEU A 1 178 ? -10.391 4.781 -13.828 1 76 178 LEU A CA 1
ATOM 1349 C C . LEU A 1 178 ? -9.117 5.52 -13.43 1 76 178 LEU A C 1
ATOM 1351 O O . LEU A 1 178 ? -9.156 6.449 -12.625 1 76 178 LEU A O 1
ATOM 1355 N N . SER A 1 179 ? -7.988 5.055 -13.992 1 80.12 179 SER A N 1
ATOM 1356 C CA . SER A 1 179 ? -6.715 5.715 -13.719 1 80.12 179 SER A CA 1
ATOM 1357 C C . SER A 1 179 ? -6.738 7.168 -14.172 1 80.12 179 SER A C 1
ATOM 1359 O O . SER A 1 179 ? -6.27 8.055 -13.453 1 80.12 179 SER A O 1
ATOM 1361 N N . TYR A 1 180 ? -7.363 7.348 -15.273 1 72.12 180 TYR A N 1
ATOM 1362 C CA . TYR A 1 180 ? -7.492 8.695 -15.812 1 72.12 180 TYR A CA 1
ATOM 1363 C C . TYR A 1 180 ? -8.398 9.555 -14.93 1 72.12 180 TYR A C 1
ATOM 1365 O O . TYR A 1 180 ? -8.062 10.695 -14.617 1 72.12 180 TYR A O 1
ATOM 1373 N N . LEU A 1 181 ? -9.477 9.039 -14.516 1 68.75 181 LEU A N 1
ATOM 1374 C CA . LEU A 1 181 ? -10.469 9.773 -13.742 1 68.75 181 LEU A CA 1
ATOM 1375 C C . LEU A 1 181 ? -9.922 10.133 -12.359 1 68.75 181 LEU A C 1
ATOM 1377 O O . LEU A 1 181 ? -10.297 11.156 -11.789 1 68.75 181 LEU A O 1
ATOM 1381 N N . MET A 1 182 ? -9.078 9.32 -11.898 1 71.81 182 MET A N 1
ATOM 1382 C CA . MET A 1 182 ? -8.539 9.555 -10.562 1 71.81 182 MET A CA 1
ATOM 1383 C C . MET A 1 182 ? -7.57 10.727 -10.555 1 71.81 182 MET A C 1
ATOM 1385 O O . MET A 1 182 ? -7.379 11.375 -9.531 1 71.81 182 MET A O 1
ATOM 1389 N N . VAL A 1 183 ? -6.961 10.977 -11.719 1 70.25 183 VAL A N 1
ATOM 1390 C CA . VAL A 1 183 ? -5.949 12.023 -11.797 1 70.25 183 VAL A CA 1
ATOM 1391 C C . VAL A 1 183 ? -6.543 13.266 -12.453 1 70.25 183 VAL A C 1
ATOM 1393 O O . VAL A 1 183 ? -5.992 14.367 -12.336 1 70.25 183 VAL A O 1
ATOM 1396 N N . SER A 1 184 ? -7.641 13.133 -13.086 1 58.97 184 SER A N 1
ATOM 1397 C CA . SER A 1 184 ? -8.266 14.25 -13.789 1 58.97 184 SER A CA 1
ATOM 1398 C C . SER A 1 184 ? -8.852 15.266 -12.812 1 58.97 184 SER A C 1
ATOM 1400 O O . SER A 1 184 ? -9.195 14.914 -11.68 1 58.97 184 SER A O 1
ATOM 1402 N N . ASN A 1 185 ? -8.461 16.531 -12.953 1 54.78 185 ASN A N 1
ATOM 1403 C CA . ASN A 1 185 ? -9 17.625 -12.156 1 54.78 185 ASN A CA 1
ATOM 1404 C C . ASN A 1 185 ? -10.477 17.844 -12.438 1 54.78 185 ASN A C 1
ATOM 1406 O O . ASN A 1 185 ? -10.914 18.969 -12.656 1 54.78 185 ASN A O 1
ATOM 1410 N N . HIS A 1 186 ? -11.039 16.891 -12.969 1 44.91 186 HIS A N 1
ATOM 1411 C CA . HIS A 1 186 ? -12.438 17.234 -13.211 1 44.91 186 HIS A CA 1
ATOM 1412 C C . HIS A 1 186 ? -13.164 17.531 -11.898 1 44.91 186 HIS A C 1
ATOM 1414 O O . HIS A 1 186 ? -13.094 16.734 -10.953 1 44.91 186 HIS A O 1
ATOM 1420 N N . SER A 1 187 ? -13.102 18.828 -11.57 1 41.84 187 SER A N 1
ATOM 1421 C CA . SER A 1 187 ? -13.844 19.312 -10.414 1 41.84 187 SER A CA 1
ATOM 1422 C C . SER A 1 187 ? -15.195 18.609 -10.289 1 41.84 187 SER A C 1
ATOM 1424 O O . SER A 1 187 ? -16.031 18.688 -11.188 1 41.84 187 SER A O 1
ATOM 1426 N N . TYR A 1 188 ? -15.422 17.453 -9.82 1 35.56 188 TYR A N 1
ATOM 1427 C CA . TYR A 1 188 ? -16.828 17.266 -9.469 1 35.56 188 TYR A CA 1
ATOM 1428 C C . TYR A 1 188 ? -17.406 18.531 -8.844 1 35.56 188 TYR A C 1
ATOM 1430 O O . TYR A 1 188 ? -16.656 19.422 -8.43 1 35.56 188 TYR A O 1
ATOM 1438 N N . CYS A 1 189 ? -18.562 18.75 -8.094 1 30.38 189 CYS A N 1
ATOM 1439 C CA . CYS A 1 189 ? -19.344 19.953 -7.848 1 30.38 189 CYS A CA 1
ATOM 1440 C C . CYS A 1 189 ? -18.453 21.078 -7.32 1 30.38 189 CYS A C 1
ATOM 1442 O O . CYS A 1 189 ? -18.906 22.219 -7.207 1 30.38 189 CYS A O 1
ATOM 1444 N N . SER A 1 190 ? -17.734 21.109 -6.23 1 30.84 190 SER A N 1
ATOM 1445 C CA . SER A 1 190 ? -17.828 22.453 -5.652 1 30.84 190 SER A CA 1
ATOM 1446 C C . SER A 1 190 ? -17.141 23.484 -6.535 1 30.84 190 SER A C 1
ATOM 1448 O O . SER A 1 190 ? -16.031 23.25 -7.023 1 30.84 190 SER A O 1
ATOM 1450 N N . PHE A 1 191 ? -17.859 24.469 -7.297 1 29.27 191 PHE A N 1
ATOM 1451 C CA . PHE A 1 191 ? -17.766 25.688 -8.086 1 29.27 191 PHE A CA 1
ATOM 1452 C C . PHE A 1 191 ? -16.5 26.469 -7.734 1 29.27 191 PHE A C 1
ATOM 1454 O O . PHE A 1 191 ? -16.094 27.344 -8.484 1 29.27 191 PHE A O 1
ATOM 1461 N N . LYS A 1 192 ? -16.344 26.797 -6.461 1 31.78 192 LYS A N 1
ATOM 1462 C CA . LYS A 1 192 ? -15.766 28.125 -6.293 1 31.78 192 LYS A CA 1
ATOM 1463 C C . LYS A 1 192 ? -14.344 28.188 -6.844 1 31.78 192 LYS A C 1
ATOM 1465 O O . LYS A 1 192 ? -14.008 29.094 -7.609 1 31.78 192 LYS A O 1
ATOM 1470 N N . LYS A 1 193 ? -13.336 28.422 -5.918 1 33.56 193 LYS A N 1
ATOM 1471 C CA . LYS A 1 193 ? -12.086 29.141 -6.141 1 33.56 193 LYS A CA 1
ATOM 1472 C C . LYS A 1 193 ? -11.062 28.25 -6.836 1 33.56 193 LYS A C 1
ATOM 1474 O O . LYS A 1 193 ? -10.531 27.312 -6.23 1 33.56 193 LYS A O 1
ATOM 1479 N N . MET A 1 194 ? -11.391 27.875 -8.133 1 35.91 194 MET A N 1
ATOM 1480 C CA . MET A 1 194 ? -10.414 27.312 -9.062 1 35.91 194 MET A CA 1
ATOM 1481 C C . MET A 1 194 ? -9.078 28.031 -8.953 1 35.91 194 MET A C 1
ATOM 1483 O O . MET A 1 194 ? -8.844 29.016 -9.664 1 35.91 194 MET A O 1
ATOM 1487 N N . GLN A 1 195 ? -8.766 28.578 -7.875 1 31.25 195 GLN A N 1
ATOM 1488 C CA . GLN A 1 195 ? -7.477 29.25 -7.926 1 31.25 195 GLN A CA 1
ATOM 1489 C C . GLN A 1 195 ? -6.461 28.453 -8.734 1 31.25 195 GLN A C 1
ATOM 1491 O O . GLN A 1 195 ? -6.512 27.219 -8.758 1 31.25 195 GLN A O 1
ATOM 1496 N N . HIS A 1 196 ? -5.652 29.172 -9.523 1 33.84 196 HIS A N 1
ATOM 1497 C CA . HIS A 1 196 ? -4.496 28.891 -10.367 1 33.84 196 HIS A CA 1
ATOM 1498 C C . HIS A 1 196 ? -3.725 27.688 -9.859 1 33.84 196 HIS A C 1
ATOM 1500 O O . HIS A 1 196 ? -2.502 27.734 -9.711 1 33.84 196 HIS A O 1
ATOM 1506 N N . LYS A 1 197 ? -4.355 26.906 -9.023 1 41.22 197 LYS A N 1
ATOM 1507 C CA . LYS A 1 197 ? -3.502 25.953 -8.336 1 41.22 197 LYS A CA 1
ATOM 1508 C C . LYS A 1 197 ? -2.838 25 -9.328 1 41.22 197 LYS A C 1
ATOM 1510 O O . LYS A 1 197 ? -3.463 24.562 -10.305 1 41.22 197 LYS A O 1
ATOM 1515 N N . GLY A 1 198 ? -1.446 24.547 -9.273 1 43.25 198 GLY A N 1
ATOM 1516 C CA . GLY A 1 198 ? -0.193 24.344 -9.977 1 43.25 198 GLY A CA 1
ATOM 1517 C C . GLY A 1 198 ? -0.235 23.156 -10.922 1 43.25 198 GLY A C 1
ATOM 1518 O O . GLY A 1 198 ? -0.973 22.188 -10.688 1 43.25 198 GLY A O 1
ATOM 1519 N N . ARG A 1 199 ? -0.063 23.5 -12.398 1 48.44 199 ARG A N 1
ATOM 1520 C CA . ARG A 1 199 ? 0.263 22.75 -13.609 1 48.44 199 ARG A CA 1
ATOM 1521 C C . ARG A 1 199 ? 1.132 21.531 -13.289 1 48.44 199 ARG A C 1
ATOM 1523 O O . ARG A 1 199 ? 1.438 20.734 -14.172 1 48.44 199 ARG A O 1
ATOM 1530 N N . THR A 1 200 ? 1.46 21.312 -12.07 1 54.94 200 THR A N 1
ATOM 1531 C CA . THR A 1 200 ? 2.52 20.344 -11.781 1 54.94 200 THR A CA 1
ATOM 1532 C C . THR A 1 200 ? 1.95 18.938 -11.68 1 54.94 200 THR A C 1
ATOM 1534 O O . THR A 1 200 ? 2.607 17.969 -12.062 1 54.94 200 THR A O 1
ATOM 1537 N N . PHE A 1 201 ? 0.621 18.828 -11.32 1 65.12 201 PHE A N 1
ATOM 1538 C CA . PHE A 1 201 ? 0.089 17.484 -11.156 1 65.12 201 PHE A CA 1
ATOM 1539 C C . PHE A 1 201 ? -0.086 16.797 -12.5 1 65.12 201 PHE A C 1
ATOM 1541 O O . PHE A 1 201 ? 0.363 15.664 -12.688 1 65.12 201 PHE A O 1
ATOM 1548 N N . PRO A 1 202 ? -0.641 17.5 -13.453 1 63.62 202 PRO A N 1
ATOM 1549 C CA . PRO A 1 202 ? -0.714 16.844 -14.758 1 63.62 202 PRO A CA 1
ATOM 1550 C C . PRO A 1 202 ? 0.66 16.484 -15.312 1 63.62 202 PRO A C 1
ATOM 1552 O O . PRO A 1 202 ? 0.797 15.484 -16.031 1 63.62 202 PRO A O 1
ATOM 1555 N N . ILE A 1 203 ? 1.738 17.203 -14.898 1 65.81 203 ILE A N 1
ATOM 1556 C CA . ILE A 1 203 ? 3.09 16.906 -15.359 1 65.81 203 ILE A CA 1
ATOM 1557 C C . ILE A 1 203 ? 3.572 15.602 -14.719 1 65.81 203 ILE A C 1
ATOM 1559 O O . ILE A 1 203 ? 4.199 14.773 -15.383 1 65.81 203 ILE A O 1
ATOM 1563 N N . LEU A 1 204 ? 3.328 15.438 -13.5 1 67.69 204 LEU A N 1
ATOM 1564 C CA . LEU A 1 204 ? 3.721 14.211 -12.812 1 67.69 204 LEU A CA 1
ATOM 1565 C C . LEU A 1 204 ? 3 13 -13.398 1 67.69 204 LEU A C 1
ATOM 1567 O O . LEU A 1 204 ? 3.609 11.953 -13.609 1 67.69 204 LEU A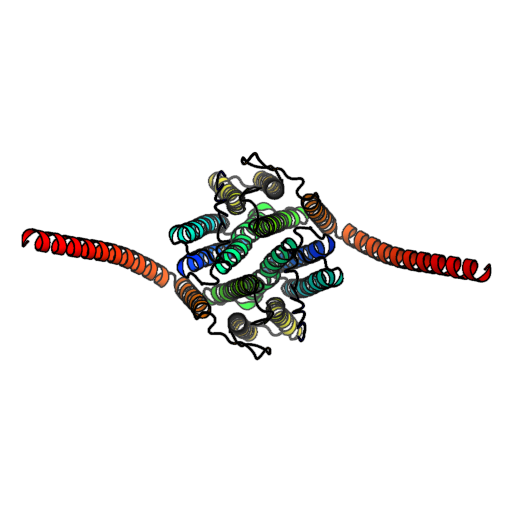 O 1
ATOM 1571 N N . VAL A 1 205 ? 1.755 13.203 -13.672 1 71.12 205 VAL A N 1
ATOM 1572 C CA . VAL A 1 205 ? 0.972 12.141 -14.289 1 71.12 205 VAL A CA 1
ATOM 1573 C C . VAL A 1 205 ? 1.512 11.844 -15.68 1 71.12 205 VAL A C 1
ATOM 1575 O O . VAL A 1 205 ? 1.648 10.68 -16.062 1 71.12 205 VAL A O 1
ATOM 1578 N N . GLY A 1 206 ? 1.818 12.914 -16.375 1 70.69 206 GLY A N 1
ATOM 1579 C CA . GLY A 1 206 ? 2.434 12.734 -17.688 1 70.69 206 GLY A CA 1
ATOM 1580 C C . GLY A 1 206 ? 3.77 12.016 -17.609 1 70.69 206 GLY A C 1
ATOM 1581 O O . GLY A 1 206 ? 4.035 11.117 -18.422 1 70.69 206 GLY A O 1
ATOM 1582 N N . ALA A 1 207 ? 4.582 12.312 -16.656 1 70 207 ALA A N 1
ATOM 1583 C CA . ALA A 1 207 ? 5.871 11.656 -16.453 1 70 207 ALA A CA 1
ATOM 1584 C C . ALA A 1 207 ? 5.691 10.18 -16.094 1 70 207 ALA A C 1
ATOM 1586 O O . ALA A 1 207 ? 6.453 9.328 -16.562 1 70 207 ALA A O 1
ATOM 1587 N N . LEU A 1 208 ? 4.738 9.938 -15.32 1 72.5 208 LEU A N 1
ATOM 1588 C CA . LEU A 1 208 ? 4.422 8.555 -14.977 1 72.5 208 LEU A CA 1
ATOM 1589 C C . LEU A 1 208 ? 4.023 7.766 -16.219 1 72.5 208 LEU A C 1
ATOM 1591 O O . LEU A 1 208 ? 4.488 6.641 -16.406 1 72.5 208 LEU A O 1
ATOM 1595 N N . LEU A 1 209 ? 3.164 8.383 -17.016 1 70.69 209 LEU A N 1
ATOM 1596 C CA . LEU A 1 209 ? 2.736 7.73 -18.25 1 70.69 209 LEU A CA 1
ATOM 1597 C C . LEU A 1 209 ? 3.924 7.484 -19.172 1 70.69 209 LEU A C 1
ATOM 1599 O O . LEU A 1 209 ? 4.039 6.414 -19.766 1 70.69 209 LEU A O 1
ATOM 1603 N N . LEU A 1 210 ? 4.777 8.469 -19.219 1 67.81 210 LEU A N 1
ATOM 1604 C CA . LEU A 1 210 ? 5.988 8.305 -20.016 1 67.81 210 LEU A CA 1
ATOM 1605 C C . LEU A 1 210 ? 6.867 7.195 -19.438 1 67.81 210 LEU A C 1
ATOM 1607 O O . LEU A 1 210 ? 7.406 6.379 -20.188 1 67.81 210 LEU A O 1
ATOM 1611 N N . PHE A 1 211 ? 7.016 7.188 -18.141 1 68.31 211 PHE A N 1
ATOM 1612 C CA . PHE A 1 211 ? 7.781 6.156 -17.453 1 68.31 211 PHE A CA 1
ATOM 1613 C C . PHE A 1 211 ? 7.227 4.77 -17.766 1 68.31 211 PHE A C 1
ATOM 1615 O O . PHE A 1 211 ? 7.984 3.848 -18.078 1 68.31 211 PHE A O 1
ATOM 1622 N N . ILE A 1 212 ? 5.965 4.66 -17.688 1 67.19 212 ILE A N 1
ATOM 1623 C CA . ILE A 1 212 ? 5.305 3.385 -17.953 1 67.19 212 ILE A CA 1
ATOM 1624 C C . ILE A 1 212 ? 5.508 2.988 -19.406 1 67.19 212 ILE A C 1
ATOM 1626 O O . ILE A 1 212 ? 5.75 1.818 -19.719 1 67.19 212 ILE A O 1
ATOM 1630 N N . LEU A 1 213 ? 5.398 3.945 -20.297 1 65.19 213 LEU A N 1
ATOM 1631 C CA . LEU A 1 213 ? 5.602 3.686 -21.719 1 65.19 213 LEU A CA 1
ATOM 1632 C C . LEU A 1 213 ? 7.027 3.209 -21.984 1 65.19 213 LEU A C 1
ATOM 1634 O O . LEU A 1 213 ? 7.238 2.289 -22.766 1 65.19 213 LEU A O 1
ATOM 1638 N N . VAL A 1 214 ? 7.949 3.73 -21.266 1 62.81 214 VAL A N 1
ATOM 1639 C CA . VAL A 1 214 ? 9.352 3.344 -21.422 1 62.81 214 VAL A CA 1
ATOM 1640 C C . VAL A 1 214 ? 9.578 1.966 -20.797 1 62.81 214 VAL A C 1
ATOM 1642 O O . VAL A 1 214 ? 10.305 1.144 -21.359 1 62.81 214 VAL A O 1
ATOM 1645 N N . ALA A 1 215 ? 8.945 1.726 -19.734 1 60.88 215 ALA A N 1
ATOM 1646 C CA . ALA A 1 215 ? 9.062 0.433 -19.062 1 60.88 215 ALA A CA 1
ATOM 1647 C C . ALA A 1 215 ? 8.406 -0.673 -19.875 1 60.88 215 ALA A C 1
ATOM 1649 O O . ALA A 1 215 ? 8.797 -1.84 -19.781 1 60.88 215 ALA A O 1
ATOM 1650 N N . ALA A 1 216 ? 7.367 -0.367 -20.594 1 58.41 216 ALA A N 1
ATOM 1651 C CA . ALA A 1 216 ? 6.664 -1.327 -21.438 1 58.41 216 ALA A CA 1
ATOM 1652 C C . ALA A 1 216 ? 7.547 -1.789 -22.594 1 58.41 216 ALA A C 1
ATOM 1654 O O . ALA A 1 216 ? 7.391 -2.904 -23.094 1 58.41 216 ALA A O 1
ATOM 1655 N N . GLU A 1 217 ? 8.406 -0.965 -23.047 1 53.44 217 GLU A N 1
ATOM 1656 C CA . GLU A 1 217 ? 9.359 -1.342 -24.094 1 53.44 217 GLU A CA 1
ATOM 1657 C C . GLU A 1 217 ? 10.797 -1.266 -23.562 1 53.44 217 GLU A C 1
ATOM 1659 O O . GLU A 1 217 ? 11.445 -0.225 -23.672 1 53.44 217 GLU A O 1
ATOM 1664 N N . PRO A 1 218 ? 11.172 -2.35 -22.766 1 53.38 218 PRO A N 1
ATOM 1665 C CA . PRO A 1 218 ? 12.5 -2.312 -22.156 1 53.38 218 PRO A CA 1
ATOM 1666 C C . PRO A 1 218 ? 13.578 -1.83 -23.109 1 53.38 218 PRO A C 1
ATOM 1668 O O . PRO A 1 218 ? 14.555 -1.201 -22.688 1 53.38 218 PRO A O 1
ATOM 1671 N N . GLN A 1 219 ? 13.359 -2.191 -24.312 1 51.28 219 GLN A N 1
ATOM 1672 C CA . GLN A 1 219 ? 14.32 -1.759 -25.312 1 51.28 219 GLN A CA 1
ATOM 1673 C C . GLN A 1 219 ? 14.383 -0.236 -25.391 1 51.28 219 GLN A C 1
ATOM 1675 O O . GLN A 1 219 ? 15.469 0.342 -25.516 1 51.28 219 GLN A O 1
ATOM 1680 N N . ILE A 1 220 ? 13.359 0.357 -25.188 1 51.5 220 ILE A N 1
ATOM 1681 C CA . ILE A 1 220 ? 13.289 1.812 -25.266 1 51.5 220 ILE A CA 1
ATOM 1682 C C . ILE A 1 220 ? 13.773 2.416 -23.953 1 51.5 220 ILE A C 1
ATOM 1684 O O . ILE A 1 220 ? 14.422 3.465 -23.938 1 51.5 220 ILE A O 1
ATOM 1688 N N . MET A 1 221 ? 13.453 1.844 -22.922 1 50.84 221 MET A N 1
ATOM 1689 C CA . MET A 1 221 ? 13.906 2.305 -21.609 1 50.84 221 MET A CA 1
ATOM 1690 C C . MET A 1 221 ? 15.43 2.318 -21.531 1 50.84 221 MET A C 1
ATOM 1692 O O . MET A 1 221 ? 16.031 3.293 -21.062 1 50.84 221 MET A O 1
ATOM 1696 N N . PHE A 1 222 ? 15.961 1.218 -21.859 1 50.03 222 PHE A N 1
ATOM 1697 C CA . PHE A 1 222 ? 17.422 1.189 -21.922 1 50.03 222 PHE A CA 1
ATOM 1698 C C . PHE A 1 222 ? 17.953 2.309 -22.812 1 50.03 222 PHE A C 1
ATOM 1700 O O . PHE A 1 222 ? 18.906 2.99 -22.453 1 50.03 222 PHE A O 1
ATOM 1707 N N . PHE A 1 223 ? 17.297 2.461 -23.906 1 45.91 223 PHE A N 1
ATOM 1708 C CA . PHE A 1 223 ? 17.703 3.512 -24.828 1 45.91 223 PHE A CA 1
ATOM 1709 C C . PHE A 1 223 ? 17.547 4.887 -24.188 1 45.91 223 PHE A C 1
ATOM 1711 O O . PHE A 1 223 ? 18.453 5.723 -24.266 1 45.91 223 PHE A O 1
ATOM 1718 N N . ALA A 1 224 ? 16.562 5.086 -23.516 1 49.84 224 ALA A N 1
ATOM 1719 C CA . ALA A 1 224 ? 16.281 6.379 -22.906 1 49.84 224 ALA A CA 1
ATOM 1720 C C . ALA A 1 224 ? 17.219 6.664 -21.734 1 49.84 224 ALA A C 1
ATOM 1722 O O . ALA A 1 224 ? 17.703 7.785 -21.594 1 49.84 224 ALA A O 1
ATOM 1723 N N . ILE A 1 225 ? 17.406 5.734 -20.906 1 50.69 225 ILE A N 1
ATOM 1724 C CA . ILE A 1 225 ? 18.359 5.871 -19.797 1 50.69 225 ILE A CA 1
ATOM 1725 C C . ILE A 1 225 ? 19.734 6.23 -20.344 1 50.69 225 ILE A C 1
ATOM 1727 O O . ILE A 1 225 ? 20.422 7.109 -19.812 1 50.69 225 ILE A O 1
ATOM 1731 N N . PHE A 1 226 ? 20.047 5.555 -21.375 1 48.25 226 PHE A N 1
ATOM 1732 C CA . PHE A 1 226 ? 21.344 5.84 -21.984 1 48.25 226 PHE A CA 1
ATOM 1733 C C . PHE A 1 226 ? 21.344 7.234 -22.594 1 48.25 226 PHE A C 1
ATOM 1735 O O . PHE A 1 226 ? 22.344 7.953 -22.5 1 48.25 226 PHE A O 1
ATOM 1742 N N . VAL A 1 227 ? 20.281 7.559 -23.125 1 49.31 227 VAL A N 1
ATOM 1743 C CA . VAL A 1 227 ? 20.188 8.891 -23.719 1 49.31 227 VAL A CA 1
ATOM 1744 C C . VAL A 1 227 ? 20.234 9.945 -22.609 1 49.31 227 VAL A C 1
ATOM 1746 O O . VAL A 1 227 ? 20.938 10.953 -22.734 1 49.31 227 VAL A O 1
ATOM 1749 N N . LEU A 1 228 ? 19.531 9.656 -21.641 1 50.84 228 LEU A N 1
ATOM 1750 C CA . LEU A 1 228 ? 19.516 10.594 -20.516 1 50.84 228 LEU A CA 1
ATOM 1751 C C . LEU A 1 228 ? 20.891 10.648 -19.844 1 50.84 228 LEU A C 1
ATOM 1753 O O . LEU A 1 228 ? 21.328 11.727 -19.438 1 50.84 228 LEU A O 1
ATOM 1757 N N . TYR A 1 229 ? 21.422 9.547 -19.656 1 46.5 229 TYR A N 1
ATOM 1758 C CA . TYR A 1 229 ? 22.766 9.469 -19.109 1 46.5 229 TYR A CA 1
ATOM 1759 C C . TYR A 1 229 ? 23.766 10.234 -19.984 1 46.5 229 TYR A C 1
ATOM 1761 O O . TYR A 1 229 ? 24.578 11.008 -19.484 1 46.5 229 TYR A O 1
ATOM 1769 N N . ILE A 1 230 ? 23.641 9.992 -21.188 1 48.84 230 ILE A N 1
ATOM 1770 C CA . ILE A 1 230 ? 24.5 10.68 -22.141 1 48.84 230 ILE A CA 1
ATOM 1771 C C . ILE A 1 230 ? 24.188 12.172 -22.141 1 48.84 230 ILE A C 1
ATOM 1773 O O . ILE A 1 230 ? 25.094 13.008 -22.141 1 48.84 230 ILE A O 1
ATOM 1777 N N . ALA A 1 231 ? 22.984 12.375 -22.094 1 50.72 231 ALA A N 1
ATOM 1778 C CA . ALA A 1 231 ? 22.562 13.773 -22.094 1 50.72 231 ALA A CA 1
ATOM 1779 C C . ALA A 1 231 ? 22.984 14.484 -20.812 1 50.72 231 ALA A C 1
ATOM 1781 O O . ALA A 1 231 ? 23.375 15.648 -20.844 1 50.72 231 ALA A O 1
ATOM 1782 N N . SER A 1 232 ? 22.812 13.805 -19.766 1 51.84 232 SER A N 1
ATOM 1783 C CA . SER A 1 232 ? 23.266 14.367 -18.5 1 51.84 232 SER A CA 1
ATOM 1784 C C . SER A 1 232 ? 24.766 14.609 -18.5 1 51.84 232 SER A C 1
ATOM 1786 O O . SER A 1 232 ? 25.25 15.602 -17.953 1 51.84 232 SER A O 1
ATOM 1788 N N . GLY A 1 233 ? 25.422 13.68 -18.953 1 50.5 233 GLY A N 1
ATOM 1789 C CA . GLY A 1 233 ? 26.844 13.883 -19.156 1 50.5 233 GLY A CA 1
ATOM 1790 C C . GLY A 1 233 ? 27.156 15.078 -20.031 1 50.5 233 GLY A C 1
ATOM 1791 O O . GLY A 1 233 ? 28.047 15.875 -19.719 1 50.5 233 GLY A O 1
ATOM 1792 N N . MET A 1 234 ? 26.453 15.125 -21.078 1 50.62 234 MET A N 1
ATOM 1793 C CA . MET A 1 234 ? 26.656 16.219 -22.016 1 50.62 234 MET A CA 1
ATOM 1794 C C . MET A 1 234 ? 26.25 17.562 -21.391 1 50.62 234 MET A C 1
ATOM 1796 O O . MET A 1 234 ? 26.922 18.578 -21.594 1 50.62 234 MET A O 1
ATOM 1800 N N . ALA A 1 235 ? 25.25 17.516 -20.656 1 53.88 235 ALA A N 1
ATOM 1801 C CA . ALA A 1 235 ? 24.781 18.734 -20 1 53.88 235 ALA A CA 1
ATOM 1802 C C . ALA A 1 235 ? 25.781 19.219 -18.938 1 53.88 235 ALA A C 1
ATOM 1804 O O . ALA A 1 235 ? 26.062 20.406 -18.828 1 53.88 235 ALA A O 1
ATOM 1805 N N . THR A 1 236 ? 26.281 18.328 -18.234 1 53.47 236 THR A N 1
ATOM 1806 C CA . THR A 1 236 ? 27.297 18.672 -17.266 1 53.47 236 THR A CA 1
ATOM 1807 C C . THR A 1 236 ? 28.547 19.219 -17.953 1 53.47 236 THR A C 1
ATOM 1809 O O . THR A 1 236 ? 29.156 20.188 -17.469 1 53.47 236 THR A O 1
ATOM 1812 N N . ASP A 1 237 ? 28.891 18.594 -19.031 1 52.16 237 ASP A N 1
ATOM 1813 C CA . ASP A 1 237 ? 30.047 19.078 -19.781 1 52.16 237 ASP A CA 1
ATOM 1814 C C . ASP A 1 237 ? 29.781 20.469 -20.359 1 52.16 237 ASP A C 1
ATOM 1816 O O . ASP A 1 237 ? 30.672 21.328 -20.359 1 52.16 237 ASP A O 1
ATOM 1820 N N . LEU A 1 238 ? 28.656 20.641 -20.828 1 53.34 238 LEU A N 1
ATOM 1821 C CA . LEU A 1 238 ? 28.297 21.938 -21.406 1 53.34 238 LEU A CA 1
ATOM 1822 C C . LEU A 1 238 ? 28.219 23.016 -20.312 1 53.34 238 LEU A C 1
ATOM 1824 O O . LEU A 1 238 ? 28.625 24.156 -20.547 1 53.34 238 LEU A O 1
ATOM 1828 N N . TRP A 1 239 ? 27.781 22.641 -19.219 1 54.59 239 TRP A N 1
ATOM 1829 C CA . TRP A 1 239 ? 27.703 23.562 -18.094 1 54.59 239 TRP A CA 1
ATOM 1830 C C . TRP A 1 239 ? 29.094 23.953 -17.625 1 54.59 239 TRP A C 1
ATOM 1832 O O . TRP A 1 239 ? 29.359 25.125 -17.328 1 54.59 239 TRP A O 1
ATOM 1842 N N . LYS A 1 240 ? 30.031 23.094 -17.562 1 58.31 240 LYS A N 1
ATOM 1843 C CA . LYS A 1 240 ? 31.406 23.375 -17.219 1 58.31 240 LYS A CA 1
ATOM 1844 C C . LYS A 1 240 ? 32.062 24.281 -18.25 1 58.31 240 LYS A C 1
ATOM 1846 O O . LYS A 1 240 ? 32.812 25.188 -17.891 1 58.31 240 LYS A O 1
ATOM 1851 N N . TRP A 1 241 ? 31.797 23.984 -19.469 1 55.97 241 TRP A N 1
ATOM 1852 C CA . TRP A 1 241 ? 32.344 24.797 -20.547 1 55.97 241 TRP A CA 1
ATOM 1853 C C . TRP A 1 241 ? 31.828 26.219 -20.484 1 55.97 241 TRP A C 1
ATOM 1855 O O . TRP A 1 241 ? 32.594 27.172 -20.641 1 55.97 241 TRP A O 1
ATOM 1865 N N . ALA A 1 242 ? 30.531 26.312 -20.141 1 58.19 242 ALA A N 1
ATOM 1866 C CA . ALA A 1 242 ? 29.906 27.625 -20.062 1 58.19 242 ALA A CA 1
ATOM 1867 C C . ALA A 1 242 ? 30.438 28.422 -18.875 1 58.19 242 ALA A C 1
ATOM 1869 O O . ALA A 1 242 ? 30.609 29.641 -18.969 1 58.19 242 ALA A O 1
ATOM 1870 N N . GLN A 1 243 ? 30.734 27.797 -17.812 1 60.66 243 GLN A N 1
ATOM 1871 C CA . GLN A 1 243 ? 31.281 28.469 -16.641 1 60.66 243 GLN A CA 1
ATOM 1872 C C . GLN A 1 243 ? 32.719 28.922 -16.891 1 60.66 243 GLN A C 1
ATOM 1874 O O . GLN A 1 243 ? 33.125 30 -16.438 1 60.66 243 GLN A O 1
ATOM 1879 N N . LYS A 1 244 ? 33.469 28.141 -17.609 1 59.34 244 LYS A N 1
ATOM 1880 C CA . LYS A 1 244 ? 34.844 28.5 -17.938 1 59.34 244 LYS A CA 1
ATOM 1881 C C . LYS A 1 244 ? 34.875 29.703 -18.891 1 59.34 244 LYS A C 1
ATOM 1883 O O . LYS A 1 244 ? 35.75 30.562 -18.766 1 59.34 244 LYS A O 1
ATOM 1888 N N . SER A 1 245 ? 33.906 29.609 -19.766 1 58.03 245 SER A N 1
ATOM 1889 C CA . SER A 1 245 ? 33.906 30.719 -20.719 1 58.03 245 SER A CA 1
ATOM 1890 C C . SER A 1 245 ? 33.5 32.031 -20.047 1 58.03 245 SER A C 1
ATOM 1892 O O . SER A 1 245 ? 33.969 33.094 -20.453 1 58.03 245 SER A O 1
ATOM 1894 N N . SER A 1 246 ? 32.625 31.812 -18.984 1 57.56 246 SER A N 1
ATOM 1895 C CA . SER A 1 246 ? 32.219 33.031 -18.297 1 57.56 246 SER A CA 1
ATOM 1896 C C . SER A 1 246 ? 33.344 33.562 -17.422 1 57.56 246 SER A C 1
ATOM 1898 O O . SER A 1 246 ? 33.531 34.781 -17.312 1 57.56 246 SER A O 1
ATOM 1900 N N . LEU A 1 247 ? 34.219 32.656 -16.922 1 58.03 247 LEU A N 1
ATOM 1901 C CA . LEU A 1 247 ? 35.344 33.094 -16.109 1 58.03 247 LEU A CA 1
ATOM 1902 C C . LEU A 1 247 ? 36.438 33.688 -17 1 58.03 247 LEU A C 1
ATOM 1904 O O . LEU A 1 247 ? 37.125 34.656 -16.594 1 58.03 247 LEU A O 1
ATOM 1908 N N . GLY A 1 248 ? 36.562 33.125 -18.203 1 55.59 248 GLY A N 1
ATOM 1909 C CA . GLY A 1 248 ? 37.562 33.688 -19.125 1 55.59 248 GLY A CA 1
ATOM 1910 C C . GLY A 1 248 ? 37.219 35.125 -19.547 1 55.59 248 GLY A C 1
ATOM 1911 O O . GLY A 1 248 ? 38.125 35.938 -19.719 1 55.59 248 GLY A O 1
ATOM 1912 N N . HIS A 1 249 ? 35.938 35.312 -19.734 1 55.16 249 HIS A N 1
ATOM 1913 C CA . HIS A 1 249 ? 35.562 36.656 -20.156 1 55.16 249 HIS A CA 1
ATOM 1914 C C . HIS A 1 249 ? 35.719 37.656 -19.031 1 55.16 249 HIS A C 1
ATOM 1916 O O . HIS A 1 249 ? 36.062 38.812 -19.266 1 55.16 249 HIS A O 1
ATOM 1922 N N . LYS A 1 250 ? 35.625 37.219 -17.75 1 56.09 250 LYS A N 1
ATOM 1923 C CA . LYS A 1 250 ? 35.812 38.125 -16.625 1 56.09 250 LYS A CA 1
ATOM 1924 C C . LYS A 1 250 ? 37.281 38.469 -16.422 1 56.09 250 LYS A C 1
ATOM 1926 O O . LYS A 1 250 ? 37.625 39.594 -16.047 1 56.09 250 LYS A O 1
ATOM 1931 N N . LEU A 1 251 ? 38.156 37.594 -16.766 1 56.56 251 LEU A N 1
ATOM 1932 C CA . LEU A 1 251 ? 39.594 37.844 -16.594 1 56.56 251 LEU A CA 1
ATOM 1933 C C . LEU A 1 251 ? 40.094 38.781 -17.703 1 56.56 251 LEU A C 1
ATOM 1935 O O . LEU A 1 251 ? 41 39.594 -17.469 1 56.56 251 LEU A O 1
ATOM 1939 N N . THR A 1 252 ? 39.5 38.656 -18.828 1 56.31 252 THR A N 1
ATOM 1940 C CA . THR A 1 252 ? 40 39.5 -19.906 1 56.31 252 THR A CA 1
ATOM 1941 C C . THR A 1 252 ? 39.531 40.938 -19.703 1 56.31 252 THR A C 1
ATOM 1943 O O . THR A 1 252 ? 40.219 41.875 -20.094 1 56.31 252 THR A O 1
ATOM 1946 N N . ASN A 1 253 ? 38.312 41.062 -19.094 1 52.75 253 ASN A N 1
ATOM 1947 C CA . ASN A 1 253 ? 37.844 42.438 -18.938 1 52.75 253 ASN A CA 1
ATOM 1948 C C . ASN A 1 253 ? 38.531 43.125 -17.75 1 52.75 253 ASN A C 1
ATOM 1950 O O . ASN A 1 253 ? 38.5 44.344 -17.656 1 52.75 253 ASN A O 1
ATOM 1954 N N . LYS A 1 254 ? 39.062 42.375 -16.766 1 57.19 254 LYS A N 1
ATOM 1955 C CA . LYS A 1 254 ? 39.812 43.031 -15.68 1 57.19 254 LYS A CA 1
ATOM 1956 C C . LYS A 1 254 ? 41.188 43.5 -16.141 1 57.19 254 LYS A C 1
ATOM 1958 O O . LYS A 1 254 ? 41.75 44.438 -15.562 1 57.19 254 LYS A O 1
ATOM 1963 N N . SER A 1 255 ? 41.75 42.812 -17.078 1 54.22 255 SER A N 1
ATOM 1964 C CA . SER A 1 255 ? 43.094 43.219 -17.469 1 54.22 255 SER A CA 1
ATOM 1965 C C . SER A 1 255 ? 43.031 44.5 -18.328 1 54.22 255 SER A C 1
ATOM 1967 O O . SER A 1 255 ? 44.062 45.125 -18.578 1 54.22 255 SER A O 1
ATOM 1969 N N . LYS A 1 256 ? 41.812 44.812 -18.875 1 54.69 256 LYS A N 1
ATOM 1970 C CA . LYS A 1 256 ? 41.812 46 -19.734 1 54.69 256 LYS A CA 1
ATOM 1971 C C . LYS A 1 256 ? 41.531 47.25 -18.922 1 54.69 256 LYS A C 1
ATOM 1973 O O . LYS A 1 256 ? 41.562 48.375 -19.453 1 54.69 256 LYS A O 1
ATOM 1978 N N . GLN A 1 257 ? 41.125 47 -17.531 1 36.81 257 GLN A N 1
ATOM 1979 C CA . GLN A 1 257 ? 41.219 48.25 -16.812 1 36.81 257 GLN A CA 1
ATOM 1980 C C . GLN A 1 257 ? 42.594 48.438 -16.172 1 36.81 257 GLN A C 1
ATOM 1982 O O . GLN A 1 257 ? 43.156 47.469 -15.633 1 36.81 257 GLN A O 1
ATOM 1987 N N . MET B 1 1 ? 20.203 49.781 31.234 1 25.31 1 MET B N 1
ATOM 1988 C CA . MET B 1 1 ? 19.203 49.812 30.172 1 25.31 1 MET B CA 1
ATOM 1989 C C . MET B 1 1 ? 19.531 48.812 29.078 1 25.31 1 MET B C 1
ATOM 1991 O O . MET B 1 1 ? 20.203 49.156 28.094 1 25.31 1 MET B O 1
ATOM 1995 N N . THR B 1 2 ? 20.047 47.656 29.359 1 28.97 2 THR B N 1
ATOM 1996 C CA . THR B 1 2 ? 20.594 46.594 28.531 1 28.97 2 THR B CA 1
ATOM 1997 C C . THR B 1 2 ? 19.547 46.031 27.578 1 28.97 2 THR B C 1
ATOM 1999 O O . THR B 1 2 ? 18.516 45.531 28.016 1 28.97 2 THR B O 1
ATOM 2002 N N . LEU B 1 3 ? 19.359 46.656 26.328 1 27.14 3 LEU B N 1
ATOM 2003 C CA . LEU B 1 3 ? 18.438 46.375 25.234 1 27.14 3 LEU B CA 1
ATOM 2004 C C . LEU B 1 3 ? 18.547 44.906 24.812 1 27.14 3 LEU B C 1
ATOM 2006 O O . LEU B 1 3 ? 19.547 44.5 24.234 1 27.14 3 LEU B O 1
ATOM 2010 N N . THR B 1 4 ? 18.281 43.938 25.688 1 27.75 4 THR B N 1
ATOM 2011 C CA . THR B 1 4 ? 18.203 42.531 25.328 1 27.75 4 THR B CA 1
ATOM 2012 C C . THR B 1 4 ? 17.328 42.312 24.094 1 27.75 4 THR B C 1
ATOM 2014 O O . THR B 1 4 ? 16.109 42.5 24.141 1 27.75 4 THR B O 1
ATOM 2017 N N . ASN B 1 5 ? 17.75 42.875 22.922 1 31.05 5 ASN B N 1
ATOM 2018 C CA . ASN B 1 5 ? 17.125 42.656 21.625 1 31.05 5 ASN B CA 1
ATOM 2019 C C . ASN B 1 5 ? 16.797 41.188 21.391 1 31.05 5 ASN B C 1
ATOM 2021 O O . ASN B 1 5 ? 17.703 40.375 21.281 1 31.05 5 ASN B O 1
ATOM 2025 N N . GLY B 1 6 ? 15.867 40.625 22.125 1 29.69 6 GLY B N 1
ATOM 2026 C CA . GLY B 1 6 ? 15.305 39.312 21.984 1 29.69 6 GLY B CA 1
ATOM 2027 C C . GLY B 1 6 ? 15.062 38.906 20.531 1 29.69 6 GLY B C 1
ATOM 2028 O O . GLY B 1 6 ? 14.148 39.438 19.891 1 29.69 6 GLY B O 1
ATOM 2029 N N . VAL B 1 7 ? 16.141 38.812 19.75 1 32.41 7 VAL B N 1
ATOM 2030 C CA . VAL B 1 7 ? 16.031 38.281 18.391 1 32.41 7 VAL B CA 1
ATOM 2031 C C . VAL B 1 7 ? 15.086 37.094 18.375 1 32.41 7 VAL B C 1
ATOM 2033 O O . VAL B 1 7 ? 15.344 36.062 19.031 1 32.41 7 VAL B O 1
ATOM 2036 N N . SER B 1 8 ? 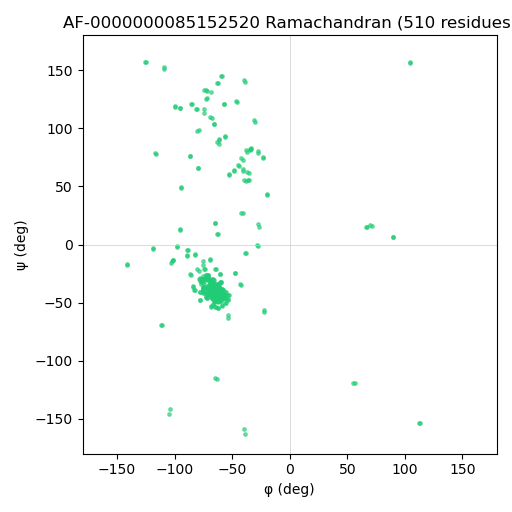13.766 37.281 18.516 1 31.59 8 SER B N 1
ATOM 2037 C CA . SER B 1 8 ? 12.719 36.312 18.266 1 31.59 8 SER B CA 1
ATOM 2038 C C . SER B 1 8 ? 13.062 35.406 17.078 1 31.59 8 SER B C 1
ATOM 2040 O O . SER B 1 8 ? 13.219 35.906 15.961 1 31.59 8 SER B O 1
ATOM 2042 N N . MET B 1 9 ? 14.102 34.656 17.125 1 30.39 9 MET B N 1
ATOM 2043 C CA . MET B 1 9 ? 14.391 33.656 16.078 1 30.39 9 MET B CA 1
ATOM 2044 C C . MET B 1 9 ? 13.109 33 15.602 1 30.39 9 MET B C 1
ATOM 2046 O O . MET B 1 9 ? 12.555 32.125 16.281 1 30.39 9 MET B O 1
ATOM 2050 N N . SER B 1 10 ? 12.07 33.719 15.148 1 30.62 10 SER B N 1
ATOM 2051 C CA . SER B 1 10 ? 10.938 33.188 14.406 1 30.62 10 SER B CA 1
ATOM 2052 C C . SER B 1 10 ? 11.383 32.062 13.477 1 30.62 10 SER B C 1
ATOM 2054 O O . SER B 1 10 ? 12.102 32.281 12.508 1 30.62 10 SER B O 1
ATOM 2056 N N . HIS B 1 11 ? 11.992 31.047 13.867 1 33.25 11 HIS B N 1
ATOM 2057 C CA . HIS B 1 11 ? 12.242 29.922 12.969 1 33.25 11 HIS B CA 1
ATOM 2058 C C . HIS B 1 11 ? 11.109 29.75 11.969 1 33.25 11 HIS B C 1
ATOM 2060 O O . HIS B 1 11 ? 9.945 29.609 12.352 1 33.25 11 HIS B O 1
ATOM 2066 N N . PRO B 1 12 ? 10.992 30.484 10.812 1 33.41 12 PRO B N 1
ATOM 2067 C CA . PRO B 1 12 ? 9.906 30.406 9.828 1 33.41 12 PRO B CA 1
ATOM 2068 C C . PRO B 1 12 ? 9.352 29 9.672 1 33.41 12 PRO B C 1
ATOM 2070 O O . PRO B 1 12 ? 10.125 28.031 9.562 1 33.41 12 PRO B O 1
ATOM 2073 N N . GLN B 1 13 ? 8.5 28.438 10.438 1 37.22 13 GLN B N 1
ATOM 2074 C CA . GLN B 1 13 ? 7.66 27.281 10.117 1 37.22 13 GLN B CA 1
ATOM 2075 C C . GLN B 1 13 ? 7.547 27.094 8.602 1 37.22 13 GLN B C 1
ATOM 2077 O O . GLN B 1 13 ? 6.781 27.797 7.938 1 37.22 13 GLN B O 1
ATOM 2082 N N . GLU B 1 14 ? 8.602 27.219 7.781 1 39.59 14 GLU B N 1
ATOM 2083 C CA . GLU B 1 14 ? 8.672 27.172 6.32 1 39.59 14 GLU B CA 1
ATOM 2084 C C . GLU B 1 14 ? 7.551 26.312 5.742 1 39.59 14 GLU B C 1
ATOM 2086 O O . GLU B 1 14 ? 7.406 25.156 6.109 1 39.59 14 GLU B O 1
ATOM 2091 N N . GLU B 1 15 ? 6.336 26.766 5.59 1 47.25 15 GLU B N 1
ATOM 2092 C CA . GLU B 1 15 ? 5.16 26.281 4.871 1 47.25 15 GLU B CA 1
ATOM 2093 C C . GLU B 1 15 ? 5.555 25.344 3.734 1 47.25 15 GLU B C 1
ATOM 2095 O O . GLU B 1 15 ? 6.32 25.719 2.848 1 47.25 15 GLU B O 1
ATOM 2100 N N . MET B 1 16 ? 5.918 24.172 4.098 1 49.97 16 MET B N 1
ATOM 2101 C CA . MET B 1 16 ? 6.23 23.266 2.996 1 49.97 16 MET B CA 1
ATOM 2102 C C . MET B 1 16 ? 5.406 23.594 1.76 1 49.97 16 MET B C 1
ATOM 2104 O O . MET B 1 16 ? 4.195 23.812 1.856 1 49.97 16 MET B O 1
ATOM 2108 N N . SER B 1 17 ? 6.137 24.234 0.734 1 52.66 17 SER B N 1
ATOM 2109 C CA . SER B 1 17 ? 5.535 24.609 -0.539 1 52.66 17 SER B CA 1
ATOM 2110 C C . SER B 1 17 ? 4.695 23.469 -1.116 1 52.66 17 SER B C 1
ATOM 2112 O O . SER B 1 17 ? 5.004 22.297 -0.905 1 52.66 17 SER B O 1
ATOM 2114 N N . THR B 1 18 ? 3.443 23.625 -1.391 1 53.84 18 THR B N 1
ATOM 2115 C CA . THR B 1 18 ? 2.557 22.703 -2.104 1 53.84 18 THR B CA 1
ATOM 2116 C C . THR B 1 18 ? 3.049 22.484 -3.529 1 53.84 18 THR B C 1
ATOM 2118 O O . THR B 1 18 ? 2.332 21.906 -4.355 1 53.84 18 THR B O 1
ATOM 2121 N N . LYS B 1 19 ? 4.441 23.109 -3.717 1 57.38 19 LYS B N 1
ATOM 2122 C CA . LYS B 1 19 ? 4.965 22.969 -5.07 1 57.38 19 LYS B CA 1
ATOM 2123 C C . LYS B 1 19 ? 5.426 21.531 -5.332 1 57.38 19 LYS B C 1
ATOM 2125 O O . LYS B 1 19 ? 5.871 20.844 -4.414 1 57.38 19 LYS B O 1
ATOM 2130 N N . PHE B 1 20 ? 5.004 21.062 -6.438 1 62.78 20 PHE B N 1
ATOM 2131 C CA . PHE B 1 20 ? 5.359 19.734 -6.91 1 62.78 20 PHE B CA 1
ATOM 2132 C C . PHE B 1 20 ? 6.738 19.734 -7.559 1 62.78 20 PHE B C 1
ATOM 2134 O O . PHE B 1 20 ? 7.023 20.578 -8.414 1 62.78 20 PHE B O 1
ATOM 2141 N N . TYR B 1 21 ? 7.688 18.938 -6.879 1 72.75 21 TYR B N 1
ATOM 2142 C CA . TYR B 1 21 ? 8.992 18.781 -7.504 1 72.75 21 TYR B CA 1
ATOM 2143 C C . TYR B 1 21 ? 9.086 17.453 -8.242 1 72.75 21 TYR B C 1
ATOM 2145 O O . TYR B 1 21 ? 8.984 16.375 -7.629 1 72.75 21 TYR B O 1
ATOM 2153 N N . LEU B 1 22 ? 9.305 17.516 -9.523 1 80.19 22 LEU B N 1
ATOM 2154 C CA . LEU B 1 22 ? 9.156 16.391 -10.445 1 80.19 22 LEU B CA 1
ATOM 2155 C C . LEU B 1 22 ? 10.211 15.32 -10.172 1 80.19 22 LEU B C 1
ATOM 2157 O O . LEU B 1 22 ? 9.883 14.133 -10.055 1 80.19 22 LEU B O 1
ATOM 2161 N N . LEU B 1 23 ? 11.469 15.719 -9.992 1 80.62 23 LEU B N 1
ATOM 2162 C CA . LEU B 1 23 ? 12.555 14.742 -9.961 1 80.62 23 LEU B CA 1
ATOM 2163 C C . LEU B 1 23 ? 12.445 13.844 -8.734 1 80.62 23 LEU B C 1
ATOM 2165 O O . LEU B 1 23 ? 12.445 12.617 -8.859 1 80.62 23 LEU B O 1
ATOM 2169 N N . PRO B 1 24 ? 12.32 14.445 -7.566 1 87 24 PRO B N 1
ATOM 2170 C CA . PRO B 1 24 ? 12.164 13.562 -6.406 1 87 24 PRO B CA 1
ATOM 2171 C C . PRO B 1 24 ? 10.93 12.672 -6.512 1 87 24 PRO B C 1
ATOM 2173 O O . PRO B 1 24 ? 10.969 11.508 -6.102 1 87 24 PRO B O 1
ATOM 2176 N N . CYS B 1 25 ? 9.898 13.141 -7.129 1 88.94 25 CYS B N 1
ATOM 2177 C CA . CYS B 1 25 ? 8.664 12.375 -7.273 1 88.94 25 CYS B CA 1
ATOM 2178 C C . CYS B 1 25 ? 8.859 11.203 -8.227 1 88.94 25 CYS B C 1
ATOM 2180 O O . CYS B 1 25 ? 8.289 10.125 -8.023 1 88.94 25 CYS B O 1
ATOM 2182 N N . LEU B 1 26 ? 9.664 11.453 -9.211 1 86.56 26 LEU B N 1
ATOM 2183 C CA . LEU B 1 26 ? 9.922 10.375 -10.164 1 86.56 26 LEU B CA 1
ATOM 2184 C C . LEU B 1 26 ? 10.719 9.25 -9.508 1 86.56 26 LEU B C 1
ATOM 2186 O O . LEU B 1 26 ? 10.492 8.078 -9.805 1 86.56 26 LEU B O 1
ATOM 2190 N N . PHE B 1 27 ? 11.625 9.594 -8.672 1 90.38 27 PHE B N 1
ATOM 2191 C CA . PHE B 1 27 ? 12.367 8.578 -7.941 1 90.38 27 PHE B CA 1
ATOM 2192 C C . PHE B 1 27 ? 11.445 7.793 -7.02 1 90.38 27 PHE B C 1
ATOM 2194 O O . PHE B 1 27 ? 11.562 6.566 -6.914 1 90.38 27 PHE B O 1
ATOM 2201 N N . THR B 1 28 ? 10.555 8.5 -6.414 1 93.88 28 THR B N 1
ATOM 2202 C CA . THR B 1 28 ? 9.602 7.855 -5.516 1 93.88 28 THR B CA 1
ATOM 2203 C C . THR B 1 28 ? 8.703 6.895 -6.285 1 93.88 28 THR B C 1
ATOM 2205 O O . THR B 1 28 ? 8.461 5.77 -5.84 1 93.88 28 THR B O 1
ATOM 2208 N N . LEU B 1 29 ? 8.281 7.316 -7.469 1 93 29 LEU B N 1
ATOM 2209 C CA . LEU B 1 29 ? 7.438 6.465 -8.305 1 93 29 LEU B CA 1
ATOM 2210 C C . LEU B 1 29 ? 8.219 5.262 -8.812 1 93 29 LEU B C 1
ATOM 2212 O O . LEU B 1 29 ? 7.656 4.176 -8.984 1 93 29 LEU B O 1
ATOM 2216 N N . SER B 1 30 ? 9.469 5.461 -9.047 1 92.44 30 SER B N 1
ATOM 2217 C CA . SER B 1 30 ? 10.312 4.34 -9.43 1 92.44 30 SER B CA 1
ATOM 2218 C C . SER B 1 30 ? 10.414 3.312 -8.305 1 92.44 30 SER B C 1
ATOM 2220 O O . SER B 1 30 ? 10.43 2.105 -8.555 1 92.44 30 SER B O 1
ATOM 2222 N N . SER B 1 31 ? 10.523 3.787 -7.102 1 95.94 31 SER B N 1
ATOM 2223 C CA . SER B 1 31 ? 10.508 2.887 -5.953 1 95.94 31 SER B CA 1
ATOM 2224 C C . SER B 1 31 ? 9.211 2.09 -5.891 1 95.94 31 SER B C 1
ATOM 2226 O O . SER B 1 31 ? 9.227 0.891 -5.605 1 95.94 31 SER B O 1
ATOM 2228 N N . LEU B 1 32 ? 8.125 2.756 -6.164 1 96.75 32 LEU B N 1
ATOM 2229 C CA . LEU B 1 32 ? 6.828 2.09 -6.188 1 96.75 32 LEU B CA 1
ATOM 2230 C C . LEU B 1 32 ? 6.789 1.013 -7.266 1 96.75 32 LEU B C 1
ATOM 2232 O O . LEU B 1 32 ? 6.262 -0.079 -7.043 1 96.75 32 LEU B O 1
ATOM 2236 N N . PHE B 1 33 ? 7.355 1.35 -8.367 1 95.38 33 PHE B N 1
ATOM 2237 C CA . PHE B 1 33 ? 7.41 0.391 -9.469 1 95.38 33 PHE B CA 1
ATOM 2238 C C . PHE B 1 33 ? 8.195 -0.851 -9.062 1 95.38 33 PHE B C 1
ATOM 2240 O O . PHE B 1 33 ? 7.793 -1.975 -9.375 1 95.38 33 PHE B O 1
ATOM 2247 N N . CYS B 1 34 ? 9.297 -0.65 -8.469 1 95.44 34 CYS B N 1
ATOM 2248 C CA . CYS B 1 34 ? 10.094 -1.776 -8 1 95.44 34 CYS B CA 1
ATOM 2249 C C . CYS B 1 34 ? 9.312 -2.623 -7.004 1 95.44 34 CYS B C 1
ATOM 2251 O O . CYS B 1 34 ? 9.391 -3.852 -7.031 1 95.44 34 CYS B O 1
ATOM 2253 N N . GLY B 1 35 ? 8.602 -1.969 -6.09 1 97.25 35 GLY B N 1
ATOM 2254 C CA . GLY B 1 35 ? 7.746 -2.691 -5.164 1 97.25 35 GLY B CA 1
ATOM 2255 C C . GLY B 1 35 ? 6.684 -3.523 -5.859 1 97.25 35 GLY B C 1
ATOM 2256 O O . GLY B 1 35 ? 6.473 -4.688 -5.508 1 97.25 35 GLY B O 1
ATOM 2257 N N . PHE B 1 36 ? 6.035 -2.918 -6.852 1 97 36 PHE B N 1
ATOM 2258 C CA . PHE B 1 36 ? 5.027 -3.607 -7.648 1 97 36 PHE B CA 1
ATOM 2259 C C . PHE B 1 36 ? 5.629 -4.809 -8.367 1 97 36 PHE B C 1
ATOM 2261 O O . PHE B 1 36 ? 5.055 -5.898 -8.352 1 97 36 PHE B O 1
ATOM 2268 N N . TYR B 1 37 ? 6.711 -4.574 -8.945 1 95 37 TYR B N 1
ATOM 2269 C CA . TYR B 1 37 ? 7.398 -5.648 -9.656 1 95 37 TYR B CA 1
ATOM 2270 C C . TYR B 1 37 ? 7.801 -6.766 -8.695 1 95 37 TYR B C 1
ATOM 2272 O O . TYR B 1 37 ? 7.75 -7.945 -9.055 1 95 37 TYR B O 1
ATOM 2280 N N . ALA B 1 38 ? 8.25 -6.398 -7.547 1 97.19 38 ALA B N 1
ATOM 2281 C CA . ALA B 1 38 ? 8.602 -7.379 -6.523 1 97.19 38 ALA B CA 1
ATOM 2282 C C . ALA B 1 38 ? 7.406 -8.258 -6.172 1 97.19 38 ALA B C 1
ATOM 2284 O O . ALA B 1 38 ? 7.547 -9.477 -6.02 1 97.19 38 ALA B O 1
ATOM 2285 N N . ILE B 1 39 ? 6.262 -7.684 -6.062 1 97.38 39 ILE B N 1
ATOM 2286 C CA . ILE B 1 39 ? 5.043 -8.414 -5.742 1 97.38 39 ILE B CA 1
ATOM 2287 C C . ILE B 1 39 ? 4.738 -9.422 -6.852 1 97.38 39 ILE B C 1
ATOM 2289 O O . ILE B 1 39 ? 4.504 -10.602 -6.582 1 97.38 39 ILE B O 1
ATOM 2293 N N . LEU B 1 40 ? 4.797 -9.008 -8.086 1 95.81 40 LEU B N 1
ATOM 2294 C CA . LEU B 1 40 ? 4.5 -9.883 -9.219 1 95.81 40 LEU B CA 1
ATOM 2295 C C . LEU B 1 40 ? 5.5 -11.031 -9.297 1 95.81 40 LEU B C 1
ATOM 2297 O O . LEU B 1 40 ? 5.113 -12.188 -9.5 1 95.81 40 LEU B O 1
ATOM 2301 N N . SER B 1 41 ? 6.758 -10.68 -9.125 1 96.06 41 SER B N 1
ATOM 2302 C CA . SER B 1 41 ? 7.797 -11.703 -9.18 1 96.06 41 SER B CA 1
ATOM 2303 C C . SER B 1 41 ? 7.625 -12.734 -8.07 1 96.06 41 SER B C 1
ATOM 2305 O O . SER B 1 41 ? 7.844 -13.93 -8.289 1 96.06 41 SER B O 1
ATOM 2307 N N . ALA B 1 42 ? 7.25 -12.297 -6.902 1 96.25 42 ALA B N 1
ATOM 2308 C CA . ALA B 1 42 ? 7.031 -13.211 -5.785 1 96.25 42 ALA B CA 1
ATOM 2309 C C . ALA B 1 42 ? 5.898 -14.188 -6.082 1 96.25 42 ALA B C 1
ATOM 2311 O O . ALA B 1 42 ? 5.973 -15.359 -5.727 1 96.25 42 ALA B O 1
ATOM 2312 N N . THR B 1 43 ? 4.828 -13.758 -6.754 1 94.38 43 THR B N 1
ATOM 2313 C CA . THR B 1 43 ? 3.686 -14.609 -7.066 1 94.38 43 THR B CA 1
ATOM 2314 C C . THR B 1 43 ? 4.055 -15.641 -8.125 1 94.38 43 THR B C 1
ATOM 2316 O O . THR B 1 4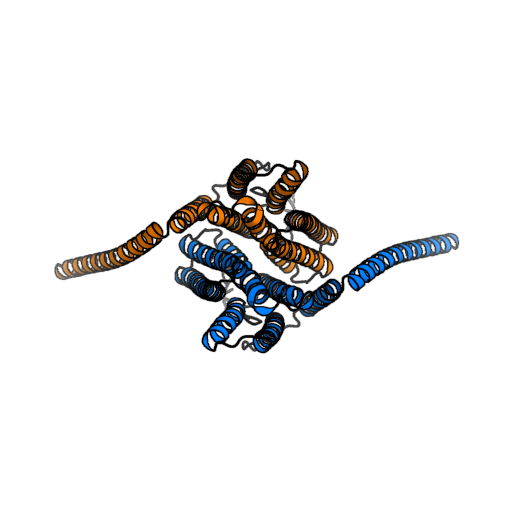3 ? 3.436 -16.703 -8.211 1 94.38 43 THR B O 1
ATOM 2319 N N . LYS B 1 44 ? 5.027 -15.312 -8.953 1 93.69 44 LYS B N 1
ATOM 2320 C CA . LYS B 1 44 ? 5.461 -16.219 -10.016 1 93.69 44 LYS B CA 1
ATOM 2321 C C . LYS B 1 44 ? 6.551 -17.156 -9.516 1 93.69 44 LYS B C 1
ATOM 2323 O O . LYS B 1 44 ? 7.082 -17.969 -10.289 1 93.69 44 LYS B O 1
ATOM 2328 N N . GLY B 1 45 ? 6.992 -16.984 -8.328 1 94 45 GLY B N 1
ATOM 2329 C CA . GLY B 1 45 ? 8.016 -17.844 -7.754 1 94 45 GLY B CA 1
ATOM 2330 C C . GLY B 1 45 ? 9.422 -17.344 -8.023 1 94 45 GLY B C 1
ATOM 2331 O O . GLY B 1 45 ? 10.391 -18.078 -7.785 1 94 45 GLY B O 1
ATOM 2332 N N . GLU B 1 46 ? 9.523 -16.203 -8.594 1 96 46 GLU B N 1
ATOM 2333 C CA . GLU B 1 46 ? 10.836 -15.602 -8.828 1 96 46 GLU B CA 1
ATOM 2334 C C . GLU B 1 46 ? 11.297 -14.797 -7.613 1 96 46 GLU B C 1
ATOM 2336 O O . GLU B 1 46 ? 11.359 -13.57 -7.664 1 96 46 GLU B O 1
ATOM 2341 N N . PHE B 1 47 ? 11.727 -15.5 -6.633 1 93.94 47 PHE B N 1
ATOM 2342 C CA . PHE B 1 47 ? 11.953 -14.906 -5.32 1 93.94 47 PHE B CA 1
ATOM 2343 C C . PHE B 1 47 ? 13.227 -14.07 -5.316 1 93.94 47 PHE B C 1
ATOM 2345 O O . PHE B 1 47 ? 13.281 -13.023 -4.66 1 93.94 47 PHE B O 1
ATOM 2352 N N . VAL B 1 48 ? 14.242 -14.516 -6.027 1 91.19 48 VAL B N 1
ATOM 2353 C CA . VAL B 1 48 ? 15.492 -13.758 -6.098 1 91.19 48 VAL B CA 1
ATOM 2354 C C . VAL B 1 48 ? 15.25 -12.406 -6.762 1 91.19 48 VAL B C 1
ATOM 2356 O O . VAL B 1 48 ? 15.688 -11.375 -6.258 1 91.19 48 VAL B O 1
ATOM 2359 N N . VAL B 1 49 ? 14.516 -12.422 -7.84 1 94.38 49 VAL B N 1
ATOM 2360 C CA . VAL B 1 49 ? 14.172 -11.195 -8.555 1 94.38 49 VAL B CA 1
ATOM 2361 C C . VAL B 1 49 ? 13.352 -10.281 -7.656 1 94.38 49 VAL B C 1
ATOM 2363 O O . VAL B 1 49 ? 13.578 -9.07 -7.621 1 94.38 49 VAL B O 1
ATOM 2366 N N . SER B 1 50 ? 12.43 -10.898 -6.969 1 96.69 50 SER B N 1
ATOM 2367 C CA . SER B 1 50 ? 11.594 -10.133 -6.043 1 96.69 50 SER B CA 1
ATOM 2368 C C . SER B 1 50 ? 12.43 -9.453 -4.969 1 96.69 50 SER B C 1
ATOM 2370 O O . SER B 1 50 ? 12.266 -8.266 -4.703 1 96.69 50 SER B O 1
ATOM 2372 N N . ALA B 1 51 ? 13.328 -10.164 -4.406 1 90.56 51 ALA B N 1
ATOM 2373 C CA . ALA B 1 51 ? 14.195 -9.641 -3.354 1 90.56 51 ALA B CA 1
ATOM 2374 C C . ALA B 1 51 ? 15.062 -8.508 -3.877 1 90.56 51 ALA B C 1
ATOM 2376 O O . ALA B 1 51 ? 15.203 -7.469 -3.225 1 90.56 51 ALA B O 1
ATOM 2377 N N . ILE B 1 52 ? 15.586 -8.664 -5.039 1 90.5 52 ILE B N 1
ATOM 2378 C CA . ILE B 1 52 ? 16.438 -7.645 -5.641 1 90.5 52 ILE B CA 1
ATOM 2379 C C . ILE B 1 52 ? 15.625 -6.387 -5.93 1 90.5 52 ILE B C 1
ATOM 2381 O O . ILE B 1 52 ? 16.094 -5.27 -5.703 1 90.5 52 ILE B O 1
ATOM 2385 N N . ALA B 1 53 ? 14.461 -6.566 -6.418 1 95.44 53 ALA B N 1
ATOM 2386 C CA . ALA B 1 53 ? 13.586 -5.438 -6.723 1 95.44 53 ALA B CA 1
ATOM 2387 C C . ALA B 1 53 ? 13.312 -4.602 -5.477 1 95.44 53 ALA B C 1
ATOM 2389 O O . ALA B 1 53 ? 13.266 -3.373 -5.543 1 95.44 53 ALA B O 1
ATOM 2390 N N . ILE B 1 54 ? 13.125 -5.262 -4.336 1 94.69 54 ILE B N 1
ATOM 2391 C CA . ILE B 1 54 ? 12.875 -4.559 -3.082 1 94.69 54 ILE B CA 1
ATOM 2392 C C . ILE B 1 54 ? 14.125 -3.764 -2.688 1 94.69 54 ILE B C 1
ATOM 2394 O O . ILE B 1 54 ? 14.023 -2.621 -2.234 1 94.69 54 ILE B O 1
ATOM 2398 N N . ILE B 1 55 ? 15.273 -4.332 -2.889 1 87.44 55 ILE B N 1
ATOM 2399 C CA . ILE B 1 55 ? 16.516 -3.652 -2.57 1 87.44 55 ILE B CA 1
ATOM 2400 C C . ILE B 1 55 ? 16.688 -2.436 -3.479 1 87.44 55 ILE B C 1
ATOM 2402 O O . ILE B 1 55 ? 17.078 -1.361 -3.02 1 87.44 55 ILE B O 1
ATOM 2406 N N . VAL B 1 56 ? 16.406 -2.596 -4.738 1 92.69 56 VAL B N 1
ATOM 2407 C CA . VAL B 1 56 ? 16.484 -1.486 -5.684 1 92.69 56 VAL B CA 1
ATOM 2408 C C . VAL B 1 56 ? 15.5 -0.393 -5.281 1 92.69 56 VAL B C 1
ATOM 2410 O O . VAL B 1 56 ? 15.805 0.797 -5.395 1 92.69 56 VAL B O 1
ATOM 2413 N N . ALA B 1 57 ? 14.297 -0.833 -4.848 1 95.62 57 ALA B N 1
ATOM 2414 C CA . ALA B 1 57 ? 13.328 0.136 -4.348 1 95.62 57 ALA B CA 1
ATOM 2415 C C . ALA B 1 57 ? 13.914 0.975 -3.219 1 95.62 57 ALA B C 1
ATOM 2417 O O . ALA B 1 57 ? 13.688 2.186 -3.15 1 95.62 57 ALA B O 1
ATOM 2418 N N . ALA B 1 58 ? 14.664 0.321 -2.346 1 88.81 58 ALA B N 1
ATOM 2419 C CA . ALA B 1 58 ? 15.281 1.021 -1.224 1 88.81 58 ALA B CA 1
ATOM 2420 C C . ALA B 1 58 ? 16.297 2.049 -1.712 1 88.81 58 ALA B C 1
ATOM 2422 O O . ALA B 1 58 ? 16.438 3.121 -1.12 1 88.81 58 ALA B O 1
ATOM 2423 N N . VAL B 1 59 ? 16.969 1.755 -2.764 1 88.62 59 VAL B N 1
ATOM 2424 C CA . VAL B 1 59 ? 17.938 2.672 -3.348 1 88.62 59 VAL B CA 1
ATOM 2425 C C . VAL B 1 59 ? 17.219 3.904 -3.895 1 88.62 59 VAL B C 1
ATOM 2427 O O . VAL B 1 59 ? 17.625 5.039 -3.613 1 88.62 59 VAL B O 1
ATOM 2430 N N . PHE B 1 60 ? 16.172 3.684 -4.609 1 91.56 60 PHE B N 1
ATOM 2431 C CA . PHE B 1 60 ? 15.398 4.793 -5.156 1 91.56 60 PHE B CA 1
ATOM 2432 C C . PHE B 1 60 ? 14.805 5.648 -4.043 1 91.56 60 PHE B C 1
ATOM 2434 O O . PHE B 1 60 ? 14.727 6.871 -4.164 1 91.56 60 PHE B O 1
ATOM 2441 N N . ASP B 1 61 ? 14.352 4.941 -3.02 1 91.25 61 ASP B N 1
ATOM 2442 C CA . ASP B 1 61 ? 13.812 5.648 -1.862 1 91.25 61 ASP B CA 1
ATOM 2443 C C . ASP B 1 61 ? 14.867 6.562 -1.239 1 91.25 61 ASP B C 1
ATOM 2445 O O . ASP B 1 61 ? 14.578 7.711 -0.901 1 91.25 61 ASP B O 1
ATOM 2449 N N . GLY B 1 62 ? 16.047 6.098 -1.074 1 86.12 62 GLY B N 1
ATOM 2450 C CA . GLY B 1 62 ? 17.141 6.906 -0.565 1 86.12 62 GLY B CA 1
ATOM 2451 C C . GLY B 1 62 ? 17.484 8.078 -1.463 1 86.12 62 GLY B C 1
ATOM 2452 O O . GLY B 1 62 ? 17.75 9.18 -0.979 1 86.12 62 GLY B O 1
ATOM 2453 N N . LEU B 1 63 ? 17.406 7.879 -2.711 1 87.12 63 LEU B N 1
ATOM 2454 C CA . LEU B 1 63 ? 17.75 8.914 -3.682 1 87.12 63 LEU B CA 1
ATOM 2455 C C . LEU B 1 63 ? 16.719 10.031 -3.684 1 87.12 63 LEU B C 1
ATOM 2457 O O . LEU B 1 63 ? 17.062 11.211 -3.785 1 87.12 63 LEU B O 1
ATOM 2461 N N . ASP B 1 64 ? 15.492 9.633 -3.607 1 88.38 64 ASP B N 1
ATOM 2462 C CA . ASP B 1 64 ? 14.461 10.664 -3.65 1 88.38 64 ASP B CA 1
ATOM 2463 C C . ASP B 1 64 ? 14.555 11.586 -2.434 1 88.38 64 ASP B C 1
ATOM 2465 O O . ASP B 1 64 ? 14.391 12.797 -2.557 1 88.38 64 ASP B O 1
ATOM 2469 N N . GLY B 1 65 ? 14.836 11.008 -1.261 1 83.38 65 GLY B N 1
ATOM 2470 C CA . GLY B 1 65 ? 15.023 11.828 -0.077 1 83.38 65 GLY B CA 1
ATOM 2471 C C . GLY B 1 65 ? 16.234 12.75 -0.179 1 83.38 65 GLY B C 1
ATOM 2472 O O . GLY B 1 65 ? 16.141 13.93 0.175 1 83.38 65 GLY B O 1
ATOM 2473 N N . ARG B 1 66 ? 17.281 12.289 -0.646 1 82.81 66 ARG B N 1
ATOM 2474 C CA . ARG B 1 66 ? 18.516 13.062 -0.769 1 82.81 66 ARG B CA 1
ATOM 2475 C C . ARG B 1 66 ? 18.344 14.195 -1.778 1 82.81 66 ARG B C 1
ATOM 2477 O O . ARG B 1 66 ? 18.766 15.328 -1.523 1 82.81 66 ARG B O 1
ATOM 2484 N N . VAL B 1 67 ? 17.766 13.836 -2.883 1 83.94 67 VAL B N 1
ATOM 2485 C CA . VAL B 1 67 ? 17.578 14.828 -3.938 1 83.94 67 VAL B CA 1
ATOM 2486 C C . VAL B 1 67 ? 16.641 15.93 -3.451 1 83.94 67 VAL B C 1
ATOM 2488 O O . VAL B 1 67 ? 16.859 17.109 -3.717 1 83.94 67 VAL B O 1
ATOM 2491 N N . ALA B 1 68 ? 15.617 15.625 -2.762 1 80.62 68 ALA B N 1
ATOM 2492 C CA . ALA B 1 68 ? 14.672 16.609 -2.227 1 80.62 68 ALA B CA 1
ATOM 2493 C C . ALA B 1 68 ? 15.359 17.547 -1.23 1 80.62 68 ALA B C 1
ATOM 2495 O O . ALA B 1 68 ? 15.148 18.75 -1.264 1 80.62 68 ALA B O 1
ATOM 2496 N N . ARG B 1 69 ? 16.188 16.922 -0.442 1 77.12 69 ARG B N 1
ATOM 2497 C CA . ARG B 1 69 ? 16.875 17.703 0.58 1 77.12 69 ARG B CA 1
ATOM 2498 C C . ARG B 1 69 ? 17.953 18.578 -0.038 1 77.12 69 ARG B C 1
ATOM 2500 O O . ARG B 1 69 ? 18.125 19.734 0.34 1 77.12 69 ARG B O 1
ATOM 2507 N N . MET B 1 70 ? 18.641 18.047 -0.936 1 82.12 70 MET B N 1
ATOM 2508 C CA . MET B 1 70 ? 19.75 18.766 -1.566 1 82.12 70 MET B CA 1
ATOM 2509 C C . MET B 1 70 ? 19.234 19.938 -2.389 1 82.12 70 MET B C 1
ATOM 2511 O O . MET B 1 70 ? 19.906 20.969 -2.488 1 82.12 70 MET B O 1
ATOM 2515 N N . THR B 1 71 ? 18.078 19.781 -2.939 1 78.81 71 THR B N 1
ATOM 2516 C CA . THR B 1 71 ? 17.547 20.828 -3.803 1 78.81 71 THR B CA 1
ATOM 2517 C C . THR B 1 71 ? 16.562 21.719 -3.035 1 78.81 71 THR B C 1
ATOM 2519 O O . THR B 1 71 ? 16.031 22.688 -3.588 1 78.81 71 THR B O 1
ATOM 2522 N N . GLY B 1 72 ? 16.312 21.438 -1.782 1 76.12 72 GLY B N 1
ATOM 2523 C CA . GLY B 1 72 ? 15.375 22.203 -0.975 1 76.12 72 GLY B CA 1
ATOM 2524 C C . GLY B 1 72 ? 13.938 22.062 -1.446 1 76.12 72 GLY B C 1
ATOM 2525 O O . GLY B 1 72 ? 13.133 22.984 -1.264 1 76.12 72 GLY B O 1
ATOM 2526 N N . LYS B 1 73 ? 13.734 21.156 -2.209 1 70.81 73 LYS B N 1
ATOM 2527 C CA . LYS B 1 73 ? 12.43 20.953 -2.818 1 70.81 73 LYS B CA 1
ATOM 2528 C C . LYS B 1 73 ? 11.602 19.953 -2.018 1 70.81 73 LYS B C 1
ATOM 2530 O O . LYS B 1 73 ? 11.07 18.984 -2.574 1 70.81 73 LYS B O 1
ATOM 2535 N N . THR B 1 74 ? 11.531 20.156 -0.715 1 75.31 74 THR B N 1
ATOM 2536 C CA . THR B 1 74 ? 10.672 19.344 0.135 1 75.31 74 THR B CA 1
ATOM 2537 C C . THR B 1 74 ? 9.258 19.906 0.172 1 75.31 74 THR B C 1
ATOM 2539 O O . THR B 1 74 ? 9.07 21.125 0.248 1 75.31 74 THR B O 1
ATOM 2542 N N . SER B 1 75 ? 8.367 19.078 -0.234 1 79.94 75 SER B N 1
ATOM 2543 C CA . SER B 1 75 ? 6.965 19.484 -0.257 1 79.94 75 SER B CA 1
ATOM 2544 C C . SER B 1 75 ? 6.09 18.516 0.524 1 79.94 75 SER B C 1
ATOM 2546 O O . SER B 1 75 ? 6.484 17.375 0.754 1 79.94 75 SER B O 1
ATOM 2548 N N . MET B 1 76 ? 5.02 19.031 0.918 1 82.88 76 MET B N 1
ATOM 2549 C CA . MET B 1 76 ? 4.059 18.172 1.604 1 82.88 76 MET B CA 1
ATOM 2550 C C . MET B 1 76 ? 3.58 17.047 0.688 1 82.88 76 MET B C 1
ATOM 2552 O O . MET B 1 76 ? 3.391 15.914 1.134 1 82.88 76 MET B O 1
ATOM 2556 N N . PHE B 1 77 ? 3.414 17.344 -0.516 1 85.06 77 PHE B N 1
ATOM 2557 C CA . PHE B 1 77 ? 3.02 16.344 -1.49 1 85.06 77 PHE B CA 1
ATOM 2558 C C . PHE B 1 77 ? 4.055 15.219 -1.562 1 85.06 77 PHE B C 1
ATOM 2560 O O . PHE B 1 77 ? 3.703 14.039 -1.549 1 85.06 77 PHE B O 1
ATOM 2567 N N . GLY B 1 78 ? 5.254 15.641 -1.662 1 86.88 78 GLY B N 1
ATOM 2568 C CA . GLY B 1 78 ? 6.328 14.656 -1.745 1 86.88 78 GLY B CA 1
ATOM 2569 C C . GLY B 1 78 ? 6.406 13.758 -0.529 1 86.88 78 GLY B C 1
ATOM 2570 O O . GLY B 1 78 ? 6.68 12.562 -0.653 1 86.88 78 GLY B O 1
ATOM 2571 N N . VAL B 1 79 ? 6.184 14.289 0.588 1 86.25 79 VAL B N 1
ATOM 2572 C CA . VAL B 1 79 ? 6.23 13.531 1.834 1 86.25 79 VAL B CA 1
ATOM 2573 C C . VAL B 1 79 ? 5.098 12.508 1.86 1 86.25 79 VAL B C 1
ATOM 2575 O O . VAL B 1 79 ? 5.305 11.352 2.227 1 86.25 79 VAL B O 1
ATOM 2578 N N . GLU B 1 80 ? 3.971 12.938 1.447 1 89.62 80 GLU B N 1
ATOM 2579 C CA . GLU B 1 80 ? 2.824 12.031 1.395 1 89.62 80 GLU B CA 1
ATOM 2580 C C . GLU B 1 80 ? 3.037 10.93 0.365 1 89.62 80 GLU B C 1
ATOM 2582 O O . GLU B 1 80 ? 2.754 9.758 0.634 1 89.62 80 GLU B O 1
ATOM 2587 N N . LEU B 1 81 ? 3.48 11.359 -0.746 1 92.75 81 LEU B N 1
ATOM 2588 C CA . LEU B 1 81 ? 3.742 10.391 -1.806 1 92.75 81 LEU B CA 1
ATOM 2589 C C . LEU B 1 81 ? 4.77 9.359 -1.355 1 92.75 81 LEU B C 1
ATOM 2591 O O . LEU B 1 81 ? 4.586 8.156 -1.573 1 92.75 81 LEU B O 1
ATOM 2595 N N . ASP B 1 82 ? 5.789 9.859 -0.707 1 93.25 82 ASP B N 1
ATOM 2596 C CA . ASP B 1 82 ? 6.863 8.992 -0.227 1 93.25 82 ASP B CA 1
ATOM 2597 C C . ASP B 1 82 ? 6.34 7.965 0.769 1 93.25 82 ASP B C 1
ATOM 2599 O O . ASP B 1 82 ? 6.637 6.773 0.655 1 93.25 82 ASP B O 1
ATOM 2603 N N . SER B 1 83 ? 5.57 8.352 1.616 1 94.56 83 SER B N 1
ATOM 2604 C CA . SER B 1 83 ? 5.016 7.473 2.645 1 94.56 83 SER B CA 1
ATOM 2605 C C . SER B 1 83 ? 4.125 6.398 2.033 1 94.56 83 SER B C 1
ATOM 2607 O O . SER B 1 83 ? 4.211 5.227 2.414 1 94.56 83 SER B O 1
ATOM 2609 N N . LEU B 1 84 ? 3.311 6.742 1.118 1 96.06 84 LEU B N 1
ATOM 2610 C CA . LEU B 1 84 ? 2.406 5.812 0.45 1 96.06 84 LEU B CA 1
ATOM 2611 C C . LEU B 1 84 ? 3.186 4.781 -0.355 1 96.06 84 LEU B C 1
ATOM 2613 O O . LEU B 1 84 ? 2.852 3.592 -0.337 1 96.06 84 LEU B O 1
ATOM 2617 N N . CYS B 1 85 ? 4.16 5.262 -1.03 1 97.38 85 CYS B N 1
ATOM 2618 C CA . CYS B 1 85 ? 4.996 4.363 -1.82 1 97.38 85 CYS B CA 1
ATOM 2619 C C . CYS B 1 85 ? 5.797 3.43 -0.92 1 97.38 85 CYS B C 1
ATOM 2621 O O . CYS B 1 85 ? 5.941 2.244 -1.222 1 97.38 85 CYS B O 1
ATOM 2623 N N . ASP B 1 86 ? 6.301 4.004 0.205 1 96.44 86 ASP B N 1
ATOM 2624 C CA . ASP B 1 86 ? 7.043 3.197 1.168 1 96.44 86 ASP B CA 1
ATOM 2625 C C . ASP B 1 86 ? 6.188 2.053 1.701 1 96.44 86 ASP B C 1
ATOM 2627 O O . ASP B 1 86 ? 6.684 0.946 1.921 1 96.44 86 ASP B O 1
ATOM 2631 N N . ASN B 1 87 ? 4.961 2.336 1.903 1 97.56 87 ASN B N 1
ATOM 2632 C CA . ASN B 1 87 ? 4.051 1.328 2.434 1 97.56 87 ASN B CA 1
ATOM 2633 C C . ASN B 1 87 ? 3.934 0.129 1.497 1 97.56 87 ASN B C 1
ATOM 2635 O O . ASN B 1 87 ? 3.857 -1.014 1.952 1 97.56 87 ASN B O 1
ATOM 2639 N N . VAL B 1 88 ? 3.924 0.378 0.224 1 97.94 88 VAL B N 1
ATOM 2640 C CA . VAL B 1 88 ? 3.805 -0.686 -0.767 1 97.94 88 VAL B CA 1
ATOM 2641 C C . VAL B 1 88 ? 5.148 -1.388 -0.936 1 97.94 88 VAL B C 1
ATOM 2643 O O . VAL B 1 88 ? 5.234 -2.613 -0.833 1 97.94 88 VAL B O 1
ATOM 2646 N N . SER B 1 89 ? 6.215 -0.637 -1.099 1 98.06 89 SER B N 1
ATOM 2647 C CA . SER B 1 89 ? 7.516 -1.177 -1.476 1 98.06 89 SER B CA 1
ATOM 2648 C C . SER B 1 89 ? 8.203 -1.836 -0.286 1 98.06 89 SER B C 1
ATOM 2650 O O . SER B 1 89 ? 8.984 -2.775 -0.456 1 98.06 89 SER B O 1
ATOM 2652 N N . PHE B 1 90 ? 7.902 -1.33 0.914 1 95.81 90 PHE B N 1
ATOM 2653 C CA . PHE B 1 90 ? 8.648 -1.82 2.066 1 95.81 90 PHE B CA 1
ATOM 2654 C C . PHE B 1 90 ? 7.715 -2.479 3.074 1 95.81 90 PHE B C 1
ATOM 2656 O O . PHE B 1 90 ? 8.164 -3.021 4.086 1 95.81 90 PHE B O 1
ATOM 2663 N N . GLY B 1 91 ? 6.465 -2.461 2.82 1 97.25 91 GLY B N 1
ATOM 2664 C CA . GLY B 1 91 ? 5.484 -3.166 3.627 1 97.25 91 GLY B CA 1
ATOM 2665 C C . GLY B 1 91 ? 4.844 -4.336 2.9 1 97.25 91 GLY B C 1
ATOM 2666 O O . GLY B 1 91 ? 5.23 -5.488 3.107 1 97.25 91 GLY B O 1
ATOM 2667 N N . VAL B 1 92 ? 4.031 -4.031 1.902 1 97.88 92 VAL B N 1
ATOM 2668 C CA . VAL B 1 92 ? 3.246 -5.031 1.186 1 97.88 92 VAL B CA 1
ATOM 2669 C C . VAL B 1 92 ? 4.18 -5.977 0.43 1 97.88 92 VAL B C 1
ATOM 2671 O O . VAL B 1 92 ? 4.047 -7.195 0.525 1 97.88 92 VAL B O 1
ATOM 2674 N N . ALA B 1 93 ? 5.133 -5.434 -0.3 1 98.06 93 ALA B N 1
ATOM 2675 C CA . ALA B 1 93 ? 6 -6.238 -1.158 1 98.06 93 ALA B CA 1
ATOM 2676 C C . ALA B 1 93 ? 6.82 -7.23 -0.336 1 98.06 93 ALA B C 1
ATOM 2678 O O . ALA B 1 93 ? 6.77 -8.438 -0.581 1 98.06 93 ALA B O 1
ATOM 2679 N N . PRO B 1 94 ? 7.574 -6.785 0.676 1 95.56 94 PRO B N 1
ATOM 2680 C CA . PRO B 1 94 ? 8.328 -7.766 1.459 1 95.56 94 PRO B CA 1
ATOM 2681 C C . PRO B 1 94 ? 7.426 -8.719 2.238 1 95.56 94 PRO B C 1
ATOM 2683 O O . PRO B 1 94 ? 7.789 -9.875 2.453 1 95.56 94 PRO B O 1
ATOM 2686 N N . GLY B 1 95 ? 6.281 -8.25 2.711 1 96.5 95 GLY B N 1
ATOM 2687 C CA . GLY B 1 95 ? 5.336 -9.141 3.359 1 96.5 95 GLY B CA 1
ATOM 2688 C C . GLY B 1 95 ? 4.879 -10.273 2.465 1 96.5 95 GLY B C 1
ATOM 2689 O O . GLY B 1 95 ? 4.848 -11.438 2.889 1 96.5 95 GLY B O 1
ATOM 2690 N N . LEU B 1 96 ? 4.547 -9.984 1.248 1 96.75 96 LEU B N 1
ATOM 2691 C CA . LEU B 1 96 ? 4.098 -11 0.3 1 96.75 96 LEU B CA 1
ATOM 2692 C C . LEU B 1 96 ? 5.258 -11.883 -0.142 1 96.75 96 LEU B C 1
ATOM 2694 O O . LEU B 1 96 ? 5.078 -13.086 -0.371 1 96.75 96 LEU B O 1
ATOM 2698 N N . LEU B 1 97 ? 6.434 -11.258 -0.309 1 94.94 97 LEU B N 1
ATOM 2699 C CA . LEU B 1 97 ? 7.617 -12.062 -0.604 1 94.94 97 LEU B CA 1
ATOM 2700 C C . LEU B 1 97 ? 7.824 -13.133 0.463 1 94.94 97 LEU B C 1
ATOM 2702 O O . LEU B 1 97 ? 8.023 -14.305 0.141 1 94.94 97 LEU B O 1
ATOM 2706 N N . ALA B 1 98 ? 7.801 -12.695 1.699 1 93.25 98 ALA B N 1
ATOM 2707 C CA . ALA B 1 98 ? 7.969 -13.641 2.803 1 93.25 98 ALA B CA 1
ATOM 2708 C C . ALA B 1 98 ? 6.891 -14.719 2.77 1 93.25 98 ALA B C 1
ATOM 2710 O O . ALA B 1 98 ? 7.172 -15.891 3.016 1 93.25 98 ALA B O 1
ATOM 2711 N N . TYR B 1 99 ? 5.695 -14.328 2.453 1 93.88 99 TYR B N 1
ATOM 2712 C CA . TYR B 1 99 ? 4.582 -15.273 2.428 1 93.88 99 TYR B CA 1
ATOM 2713 C C . TYR B 1 99 ? 4.793 -16.328 1.356 1 93.88 99 TYR B C 1
ATOM 2715 O O . TYR B 1 99 ? 4.75 -17.531 1.646 1 93.88 99 TYR B O 1
ATOM 2723 N N . PHE B 1 100 ? 5.031 -15.93 0.121 1 93.88 100 PHE B N 1
ATOM 2724 C CA . PHE B 1 100 ? 5.109 -16.859 -1.002 1 93.88 100 PHE B CA 1
ATOM 2725 C C . PHE B 1 100 ? 6.395 -17.672 -0.936 1 93.88 100 PHE B C 1
ATOM 2727 O O . PHE B 1 100 ? 6.438 -18.812 -1.411 1 93.88 100 PHE B O 1
ATOM 2734 N N . TRP B 1 101 ? 7.395 -17.078 -0.381 1 90.19 101 TRP B N 1
ATOM 2735 C CA . TRP B 1 101 ? 8.68 -17.766 -0.348 1 90.19 101 TRP B CA 1
ATOM 2736 C C . TRP B 1 101 ? 8.703 -18.828 0.75 1 90.19 101 TRP B C 1
ATOM 2738 O O . TRP B 1 101 ? 9.172 -19.953 0.532 1 90.19 101 TRP B O 1
ATOM 2748 N N . ALA B 1 102 ? 8.133 -18.516 1.952 1 87.75 102 ALA B N 1
ATOM 2749 C CA . ALA B 1 102 ? 8.43 -19.438 3.051 1 87.75 102 ALA B CA 1
ATOM 2750 C C . ALA B 1 102 ? 7.207 -19.656 3.936 1 87.75 102 ALA B C 1
ATOM 2752 O O . ALA B 1 102 ? 7.125 -20.656 4.652 1 87.75 102 ALA B O 1
ATOM 2753 N N . LEU B 1 103 ? 6.188 -18.844 3.906 1 88.88 103 LEU B N 1
ATOM 2754 C CA . LEU B 1 103 ? 5.168 -18.875 4.949 1 88.88 103 LEU B CA 1
ATOM 2755 C C . LEU B 1 103 ? 3.922 -19.609 4.465 1 88.88 103 LEU B C 1
ATOM 2757 O O . LEU B 1 103 ? 3.068 -20 5.27 1 88.88 103 LEU B O 1
ATOM 2761 N N . GLN B 1 104 ? 3.799 -19.859 3.207 1 87.81 104 GLN B N 1
ATOM 2762 C CA . GLN B 1 104 ? 2.613 -20.469 2.613 1 87.81 104 GLN B CA 1
ATOM 2763 C C . GLN B 1 104 ? 2.32 -21.828 3.242 1 87.81 104 GLN B C 1
ATOM 2765 O O . GLN B 1 104 ? 1.162 -22.156 3.506 1 87.81 104 GLN B O 1
ATOM 2770 N N . PRO B 1 105 ? 3.35 -22.672 3.562 1 85.12 105 PRO B N 1
ATOM 2771 C CA . PRO B 1 105 ? 3.09 -24 4.113 1 85.12 105 PRO B CA 1
ATOM 2772 C C . PRO B 1 105 ? 2.531 -23.953 5.531 1 85.12 105 PRO B C 1
ATOM 2774 O O . PRO B 1 105 ? 2.016 -24.953 6.031 1 85.12 105 PRO B O 1
ATOM 2777 N N . TYR B 1 106 ? 2.562 -22.906 6.184 1 81 106 TYR B N 1
ATOM 2778 C CA . TYR B 1 106 ? 2.139 -22.828 7.574 1 81 106 TYR B CA 1
ATOM 2779 C C . TYR B 1 106 ? 0.688 -22.375 7.676 1 81 106 TYR B C 1
ATOM 2781 O O . TYR B 1 106 ? 0.225 -21.984 8.75 1 81 106 TYR B O 1
ATOM 2789 N N . GLY B 1 107 ? -0.006 -22.375 6.562 1 81.38 107 GLY B N 1
ATOM 2790 C CA . GLY B 1 107 ? -1.438 -22.125 6.547 1 81.38 107 GLY B CA 1
ATOM 2791 C C . GLY B 1 107 ? -1.818 -20.797 7.18 1 81.38 107 GLY B C 1
ATOM 2792 O O . GLY B 1 107 ? -1.284 -19.75 6.809 1 81.38 107 GLY B O 1
ATOM 2793 N N . ARG B 1 108 ? -2.596 -20.922 8.211 1 77 108 ARG B N 1
ATOM 2794 C CA . ARG B 1 108 ? -3.172 -19.75 8.859 1 77 108 ARG B CA 1
ATOM 2795 C C . ARG B 1 108 ? -2.092 -18.906 9.547 1 77 108 ARG B C 1
ATOM 2797 O O . ARG B 1 108 ? -2.133 -17.688 9.508 1 77 108 ARG B O 1
ATOM 2804 N N . TYR B 1 109 ? -1.128 -19.5 10.141 1 76.69 109 TYR B N 1
ATOM 2805 C CA . TYR B 1 109 ? -0.063 -18.781 10.836 1 76.69 109 TYR B CA 1
ATOM 2806 C C . TYR B 1 109 ? 0.844 -18.062 9.852 1 76.69 109 TYR B C 1
ATOM 2808 O O . TYR B 1 109 ? 1.408 -17.016 10.164 1 76.69 109 TYR B O 1
ATOM 2816 N N . GLY B 1 110 ? 0.929 -18.656 8.664 1 84.12 110 GLY B N 1
ATOM 2817 C CA . GLY B 1 110 ? 1.764 -18.047 7.637 1 84.12 110 GLY B CA 1
ATOM 2818 C C . GLY B 1 110 ? 1.21 -16.734 7.117 1 84.12 110 GLY B C 1
ATOM 2819 O O . GLY B 1 110 ? 1.912 -15.727 7.102 1 84.12 110 GLY B O 1
ATOM 2820 N N . TRP B 1 111 ? -0.043 -16.797 6.688 1 85.31 111 TRP B N 1
ATOM 2821 C CA . TRP B 1 111 ? -0.551 -15.555 6.09 1 85.31 111 TRP B CA 1
ATOM 2822 C C . TRP B 1 111 ? -0.837 -14.508 7.16 1 85.31 111 TRP B C 1
ATOM 2824 O O . TRP B 1 111 ? -0.756 -13.312 6.902 1 85.31 111 TRP B O 1
ATOM 2834 N N . LEU B 1 112 ? -1.028 -14.938 8.43 1 85.94 112 LEU B N 1
ATOM 2835 C CA . LEU B 1 112 ? -1.186 -13.969 9.516 1 85.94 112 LEU B CA 1
ATOM 2836 C C . LEU B 1 112 ? 0.135 -13.266 9.812 1 85.94 112 LEU B C 1
ATOM 2838 O O . LEU B 1 112 ? 0.15 -12.078 10.141 1 85.94 112 LEU B O 1
ATOM 2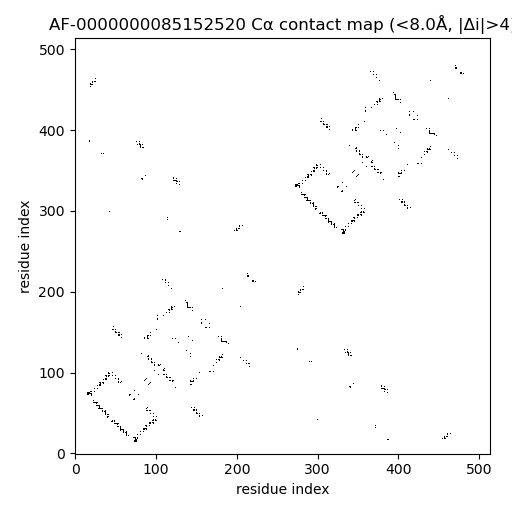842 N N . ALA B 1 113 ? 1.201 -14.031 9.758 1 88.31 113 ALA B N 1
ATOM 2843 C CA . ALA B 1 113 ? 2.518 -13.422 9.945 1 88.31 113 ALA B CA 1
ATOM 2844 C C . ALA B 1 113 ? 2.799 -12.375 8.875 1 88.31 113 ALA B C 1
ATOM 2846 O O . ALA B 1 113 ? 3.32 -11.297 9.164 1 88.31 113 ALA B O 1
ATOM 2847 N N . ALA B 1 114 ? 2.469 -12.766 7.672 1 93.62 114 ALA B N 1
ATOM 2848 C CA . ALA B 1 114 ? 2.645 -11.82 6.57 1 93.62 114 ALA B CA 1
ATOM 2849 C C . ALA B 1 114 ? 1.811 -10.562 6.785 1 93.62 114 ALA B C 1
ATOM 2851 O O . ALA B 1 114 ? 2.297 -9.445 6.586 1 93.62 114 ALA B O 1
ATOM 2852 N N . PHE B 1 115 ? 0.607 -10.742 7.238 1 93.88 115 PHE B N 1
ATOM 2853 C CA . PHE B 1 115 ? -0.259 -9.594 7.5 1 93.88 115 PHE B CA 1
ATOM 2854 C C . PHE B 1 115 ? 0.293 -8.75 8.641 1 93.88 115 PHE B C 1
ATOM 2856 O O . PHE B 1 115 ? 0.245 -7.52 8.586 1 93.88 115 PHE B O 1
ATOM 2863 N N . LEU B 1 116 ? 0.707 -9.383 9.664 1 89.31 116 LEU B N 1
ATOM 2864 C CA . LEU B 1 116 ? 1.273 -8.672 10.805 1 89.31 116 LEU B CA 1
ATOM 2865 C C . LEU B 1 116 ? 2.402 -7.746 10.359 1 89.31 116 LEU B C 1
ATOM 2867 O O . LEU B 1 116 ? 2.471 -6.59 10.781 1 89.31 116 LEU B O 1
ATOM 2871 N N . TYR B 1 117 ? 3.297 -8.227 9.562 1 90.94 117 TYR B N 1
ATOM 2872 C CA . TYR B 1 117 ? 4.402 -7.418 9.062 1 90.94 117 TYR B CA 1
ATOM 2873 C C . TYR B 1 117 ? 3.887 -6.195 8.32 1 90.94 117 TYR B C 1
ATOM 2875 O O . TYR B 1 117 ? 4.363 -5.078 8.539 1 90.94 117 TYR B O 1
ATOM 2883 N N . ILE B 1 118 ? 2.887 -6.434 7.43 1 95.5 118 ILE B N 1
ATOM 2884 C CA . ILE B 1 118 ? 2.338 -5.348 6.625 1 95.5 118 ILE B CA 1
ATOM 2885 C C . ILE B 1 118 ? 1.654 -4.328 7.531 1 95.5 118 ILE B C 1
ATOM 2887 O O . ILE B 1 118 ? 1.869 -3.121 7.391 1 95.5 118 ILE B O 1
ATOM 2891 N N . ALA B 1 119 ? 0.867 -4.82 8.469 1 93.56 119 ALA B N 1
ATOM 2892 C CA . ALA B 1 119 ? 0.119 -3.951 9.375 1 93.56 119 ALA B CA 1
ATOM 2893 C C . ALA B 1 119 ? 1.061 -3.139 10.266 1 93.56 119 ALA B C 1
ATOM 2895 O O . ALA B 1 119 ? 0.842 -1.945 10.484 1 93.56 119 ALA B O 1
ATOM 2896 N N . THR B 1 120 ? 2.064 -3.752 10.766 1 90.06 120 THR B N 1
ATOM 2897 C CA . THR B 1 120 ? 2.99 -3.047 11.648 1 90.06 120 THR B CA 1
ATOM 2898 C C . THR B 1 120 ? 3.805 -2.021 10.859 1 90.06 120 THR B C 1
ATOM 2900 O O . THR B 1 120 ? 4.148 -0.961 11.391 1 90.06 120 THR B O 1
ATOM 2903 N N . THR B 1 121 ? 4.172 -2.363 9.625 1 92.5 121 THR B N 1
ATOM 2904 C CA . THR B 1 121 ? 4.832 -1.381 8.773 1 92.5 121 THR B CA 1
ATOM 2905 C C . THR B 1 121 ? 3.934 -0.167 8.547 1 92.5 121 THR B C 1
ATOM 2907 O O . THR B 1 121 ? 4.391 0.974 8.633 1 92.5 121 THR B O 1
ATOM 2910 N N . THR B 1 122 ? 2.672 -0.45 8.289 1 94.56 122 THR B N 1
ATOM 2911 C CA . THR B 1 122 ? 1.697 0.613 8.062 1 94.56 122 THR B CA 1
ATOM 2912 C C . THR B 1 122 ? 1.539 1.475 9.312 1 94.56 122 THR B C 1
ATOM 2914 O O . THR B 1 122 ? 1.513 2.705 9.227 1 94.56 122 THR B O 1
ATOM 2917 N N . LEU B 1 123 ? 1.479 0.861 10.438 1 89.06 123 LEU B N 1
ATOM 2918 C CA . LEU B 1 123 ? 1.341 1.572 11.703 1 89.06 123 LEU B CA 1
ATOM 2919 C C . LEU B 1 123 ? 2.568 2.436 11.984 1 89.06 123 LEU B C 1
ATOM 2921 O O . LEU B 1 123 ? 2.443 3.572 12.438 1 89.06 123 LEU B O 1
ATOM 2925 N N . ARG B 1 124 ? 3.645 1.899 11.734 1 85.31 124 ARG B N 1
ATOM 2926 C CA . ARG B 1 124 ? 4.879 2.646 11.945 1 85.31 124 ARG B CA 1
ATOM 2927 C C . ARG B 1 124 ? 4.926 3.889 11.062 1 85.31 124 ARG B C 1
ATOM 2929 O O . ARG B 1 124 ? 5.309 4.969 11.523 1 85.31 124 ARG B O 1
ATOM 2936 N N . LEU B 1 125 ? 4.652 3.723 9.867 1 89.94 125 LEU B N 1
ATOM 2937 C CA . LEU B 1 125 ? 4.656 4.852 8.945 1 89.94 125 LEU B CA 1
ATOM 2938 C C . LEU B 1 125 ? 3.646 5.91 9.375 1 89.94 125 LEU B C 1
ATOM 2940 O O . LEU B 1 125 ? 3.926 7.109 9.297 1 89.94 125 LEU B O 1
ATOM 2944 N N . ALA B 1 126 ? 2.49 5.426 9.773 1 89.25 126 ALA B N 1
ATOM 2945 C CA . ALA B 1 126 ? 1.467 6.355 10.242 1 89.25 126 ALA B CA 1
ATOM 2946 C C . ALA B 1 126 ? 1.955 7.148 11.453 1 89.25 126 ALA B C 1
ATOM 2948 O O . ALA B 1 126 ? 1.714 8.352 11.555 1 89.25 126 ALA B O 1
ATOM 2949 N N . ARG B 1 127 ? 2.58 6.465 12.328 1 84.06 127 ARG B N 1
ATOM 2950 C CA . ARG B 1 127 ? 3.115 7.113 13.523 1 84.06 127 ARG B CA 1
ATOM 2951 C C . ARG B 1 127 ? 4.199 8.125 13.156 1 84.06 127 ARG B C 1
ATOM 2953 O O . ARG B 1 127 ? 4.215 9.242 13.68 1 84.06 127 ARG B O 1
ATOM 2960 N N . PHE B 1 128 ? 5.027 7.738 12.336 1 80.94 128 PHE B N 1
ATOM 2961 C CA . PHE B 1 128 ? 6.113 8.609 11.891 1 80.94 128 PHE B CA 1
ATOM 2962 C C . PHE B 1 128 ? 5.562 9.859 11.219 1 80.94 128 PHE B C 1
ATOM 2964 O O . PHE B 1 128 ? 6.02 10.969 11.5 1 80.94 128 PHE B O 1
ATOM 2971 N N . ASN B 1 129 ? 4.637 9.688 10.375 1 83.31 129 ASN B N 1
ATOM 2972 C CA . ASN B 1 129 ? 4.055 10.805 9.633 1 83.31 129 ASN B CA 1
ATOM 2973 C C . ASN B 1 129 ? 3.287 11.75 10.555 1 83.31 129 ASN B C 1
ATOM 2975 O O . ASN B 1 129 ? 3.209 12.953 10.289 1 83.31 129 ASN B O 1
ATOM 2979 N N . SER B 1 130 ? 2.686 11.203 11.547 1 80.62 130 SER B N 1
ATOM 2980 C CA . SER B 1 130 ? 1.864 12.023 12.438 1 80.62 130 SER B CA 1
ATOM 2981 C C . SER B 1 130 ? 2.725 12.805 13.414 1 80.62 130 SER B C 1
ATOM 2983 O O . SER B 1 130 ? 2.287 13.828 13.953 1 80.62 130 SER B O 1
ATOM 2985 N N . GLN B 1 131 ? 3.873 12.242 13.734 1 67.88 131 GLN B N 1
ATOM 2986 C CA . GLN B 1 131 ? 4.77 12.906 14.68 1 67.88 131 GLN B CA 1
ATOM 2987 C C . GLN B 1 131 ? 5.645 13.938 13.969 1 67.88 131 GLN B C 1
ATOM 2989 O O . GLN B 1 131 ? 6.215 14.82 14.609 1 67.88 131 GLN B O 1
ATOM 2994 N N . GLN B 1 132 ? 6.121 13.664 12.664 1 57.06 132 GLN B N 1
ATOM 2995 C CA . GLN B 1 132 ? 7.008 14.578 11.961 1 57.06 132 GLN B CA 1
ATOM 2996 C C . GLN B 1 132 ? 6.492 16.016 12.039 1 57.06 132 GLN B C 1
ATOM 2998 O O . GLN B 1 132 ? 7.266 16.969 11.898 1 57.06 132 GLN B O 1
ATOM 3003 N N . THR B 1 133 ? 5.148 16.188 12.234 1 44.88 133 THR B N 1
ATOM 3004 C CA . THR B 1 133 ? 4.793 17.578 12.453 1 44.88 133 THR B CA 1
ATOM 3005 C C . THR B 1 133 ? 5.422 18.109 13.742 1 44.88 133 THR B C 1
ATOM 3007 O O . THR B 1 133 ? 5.516 19.312 13.953 1 44.88 133 THR B O 1
ATOM 3010 N N . ASP B 1 134 ? 5.746 17.094 14.586 1 44.12 134 ASP B N 1
ATOM 3011 C CA . ASP B 1 134 ? 6.441 17.562 15.773 1 44.12 134 ASP B CA 1
ATOM 3012 C C . ASP B 1 134 ? 7.938 17.266 15.695 1 44.12 134 ASP B C 1
ATOM 3014 O O . ASP B 1 134 ? 8.414 16.719 14.703 1 44.12 134 ASP B O 1
ATOM 3018 N N . SER B 1 135 ? 8.789 16.812 16.922 1 41.75 135 SER B N 1
ATOM 3019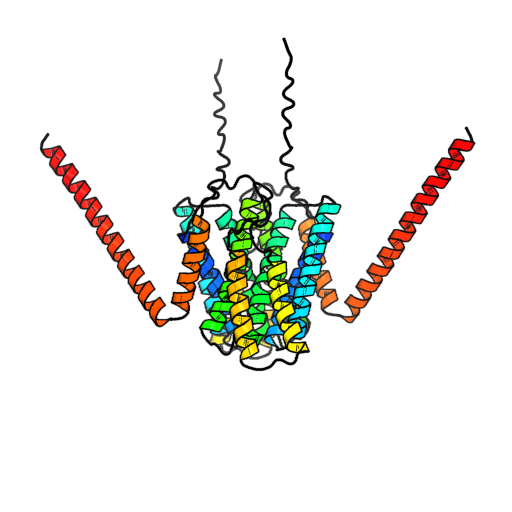 C CA . SER B 1 135 ? 10.211 16.672 17.219 1 41.75 135 SER B CA 1
ATOM 3020 C C . SER B 1 135 ? 10.812 15.492 16.469 1 41.75 135 SER B C 1
ATOM 3022 O O . SER B 1 135 ? 10.109 14.547 16.109 1 41.75 135 SER B O 1
ATOM 3024 N N . VAL B 1 136 ? 12.078 15.555 15.688 1 40.91 136 VAL B N 1
ATOM 3025 C CA . VAL B 1 136 ? 13.039 14.859 14.844 1 40.91 136 VAL B CA 1
ATOM 3026 C C . VAL B 1 136 ? 13.242 13.43 15.352 1 40.91 136 VAL B C 1
ATOM 3028 O O . VAL B 1 136 ? 14.164 12.734 14.922 1 40.91 136 VAL B O 1
ATOM 3031 N N . ASN B 1 137 ? 12.797 12.891 16.406 1 39.47 137 ASN B N 1
ATOM 3032 C CA . ASN B 1 137 ? 13.375 11.641 16.875 1 39.47 137 ASN B CA 1
ATOM 3033 C C . ASN B 1 137 ? 12.828 10.438 16.125 1 39.47 137 ASN B C 1
ATOM 3035 O O . ASN B 1 137 ? 11.609 10.234 16.062 1 39.47 137 ASN B O 1
ATOM 3039 N N . PHE B 1 138 ? 13.594 10.039 15.18 1 46.91 138 PHE B N 1
ATOM 3040 C CA . PHE B 1 138 ? 13.266 8.836 14.414 1 46.91 138 PHE B CA 1
ATOM 3041 C C . PHE B 1 138 ? 13.109 7.633 15.336 1 46.91 138 PHE B C 1
ATOM 3043 O O . PHE B 1 138 ? 14.047 7.258 16.047 1 46.91 138 PHE B O 1
ATOM 3050 N N . ILE B 1 139 ? 11.906 7.219 15.852 1 51.34 139 ILE B N 1
ATOM 3051 C CA . ILE B 1 139 ? 11.609 6.105 16.75 1 51.34 139 ILE B CA 1
ATOM 3052 C C . ILE B 1 139 ? 11.18 4.891 15.93 1 51.34 139 ILE B C 1
ATOM 3054 O O . ILE B 1 139 ? 10.312 4.996 15.055 1 51.34 139 ILE B O 1
ATOM 3058 N N . GLY B 1 140 ? 12.047 3.742 16.047 1 58.69 140 GLY B N 1
ATOM 3059 C CA . GLY B 1 140 ? 11.734 2.422 15.531 1 58.69 140 GLY B CA 1
ATOM 3060 C C . GLY B 1 140 ? 12.5 2.086 14.266 1 58.69 140 GLY B C 1
ATOM 3061 O O . GLY B 1 140 ? 13.094 2.969 13.633 1 58.69 140 GLY B O 1
ATOM 3062 N N . LEU B 1 141 ? 12.672 0.824 13.945 1 65.62 141 LEU B N 1
ATOM 3063 C CA . LEU B 1 141 ? 13.367 0.347 12.75 1 65.62 141 LEU B CA 1
ATOM 3064 C C . LEU B 1 141 ? 12.734 0.913 11.484 1 65.62 141 LEU B C 1
ATOM 3066 O O . LEU B 1 141 ? 11.523 0.783 11.281 1 65.62 141 LEU B O 1
ATOM 3070 N N . PRO B 1 142 ? 13.578 1.611 10.758 1 77.62 142 PRO B N 1
ATOM 3071 C CA . PRO B 1 142 ? 13.023 2.143 9.508 1 77.62 142 PRO B CA 1
ATOM 3072 C C . PRO B 1 142 ? 12.508 1.048 8.578 1 77.62 142 PRO B C 1
ATOM 3074 O O . PRO B 1 142 ? 13.07 -0.049 8.539 1 77.62 142 PRO B O 1
ATOM 3077 N N . CYS B 1 143 ? 11.43 1.321 7.844 1 86.81 143 CYS B N 1
ATOM 3078 C CA . CYS B 1 143 ? 10.75 0.349 6.996 1 86.81 143 CYS B CA 1
ATOM 3079 C C . CYS B 1 143 ? 11.68 -0.169 5.906 1 86.81 143 CYS B C 1
ATOM 3081 O O . CYS B 1 143 ? 11.703 -1.37 5.629 1 86.81 143 CYS B O 1
ATOM 3083 N N . PRO B 1 144 ? 12.508 0.709 5.277 1 84.56 144 PRO B N 1
ATOM 3084 C CA . PRO B 1 144 ? 13.398 0.179 4.25 1 84.56 144 PRO B CA 1
ATOM 3085 C C . PRO B 1 144 ? 14.414 -0.82 4.805 1 84.56 144 PRO B C 1
ATOM 3087 O O . PRO B 1 144 ? 14.758 -1.794 4.133 1 84.56 144 PRO B O 1
ATOM 3090 N N . ALA B 1 145 ? 14.82 -0.558 6.016 1 80.19 145 ALA B N 1
ATOM 3091 C CA . ALA B 1 145 ? 15.758 -1.475 6.66 1 80.19 145 ALA B CA 1
ATOM 3092 C C . ALA B 1 145 ? 15.102 -2.828 6.926 1 80.19 145 ALA B C 1
ATOM 3094 O O . ALA B 1 145 ? 15.711 -3.875 6.691 1 80.19 145 ALA B O 1
ATOM 3095 N N . ALA B 1 146 ? 13.938 -2.85 7.438 1 83.06 146 ALA B N 1
ATOM 3096 C CA . ALA B 1 146 ? 13.203 -4.09 7.668 1 83.06 146 ALA B CA 1
ATOM 3097 C C . ALA B 1 146 ? 12.977 -4.848 6.363 1 83.06 146 ALA B C 1
ATOM 3099 O O . ALA B 1 146 ? 13.156 -6.066 6.305 1 83.06 146 ALA B O 1
ATOM 3100 N N . ALA B 1 147 ? 12.625 -4.164 5.34 1 89.12 147 ALA B N 1
ATOM 3101 C CA . ALA B 1 147 ? 12.398 -4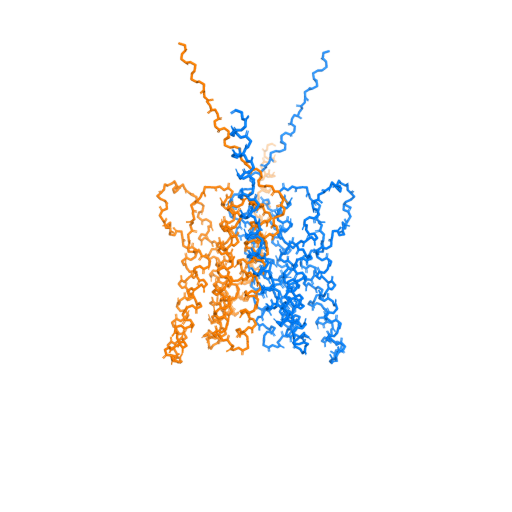.766 4.027 1 89.12 147 ALA B CA 1
ATOM 3102 C C . ALA B 1 147 ? 13.688 -5.359 3.465 1 89.12 147 ALA B C 1
ATOM 3104 O O . ALA B 1 147 ? 13.68 -6.453 2.898 1 89.12 147 ALA B O 1
ATOM 3105 N N . ALA B 1 148 ? 14.734 -4.609 3.633 1 81.31 148 ALA B N 1
ATOM 3106 C CA . ALA B 1 148 ? 16.031 -5.078 3.162 1 81.31 148 ALA B CA 1
ATOM 3107 C C . ALA B 1 148 ? 16.469 -6.34 3.904 1 81.31 148 ALA B C 1
ATOM 3109 O O . ALA B 1 148 ? 17.094 -7.23 3.32 1 81.31 148 ALA B O 1
ATOM 3110 N N . MET B 1 149 ? 16.141 -6.383 5.164 1 81.38 149 MET B N 1
ATOM 3111 C CA . MET B 1 149 ? 16.484 -7.566 5.953 1 81.38 149 MET B CA 1
ATOM 3112 C C . MET B 1 149 ? 15.766 -8.797 5.414 1 81.38 149 MET B C 1
ATOM 3114 O O . MET B 1 149 ? 16.375 -9.859 5.254 1 81.38 149 MET B O 1
ATOM 3118 N N . ILE B 1 150 ? 14.539 -8.719 5.113 1 86.75 150 ILE B N 1
ATOM 3119 C CA . ILE B 1 150 ? 13.773 -9.82 4.551 1 86.75 150 ILE B CA 1
ATOM 3120 C C . ILE B 1 150 ? 14.359 -10.219 3.195 1 86.75 150 ILE B C 1
ATOM 3122 O O . ILE B 1 150 ? 14.57 -11.406 2.926 1 86.75 150 ILE B O 1
ATOM 3126 N N . SER B 1 151 ? 14.594 -9.234 2.352 1 87.5 151 SER B N 1
ATOM 3127 C CA . SER B 1 151 ? 15.133 -9.477 1.018 1 87.5 151 SER B CA 1
ATOM 3128 C C . SER B 1 151 ? 16.5 -10.133 1.088 1 87.5 151 SER B C 1
ATOM 3130 O O . SER B 1 151 ? 16.781 -11.078 0.34 1 87.5 151 SER B O 1
ATOM 3132 N N . SER B 1 152 ? 17.328 -9.664 1.967 1 81.62 152 SER B N 1
ATOM 3133 C CA . SER B 1 152 ? 18.672 -10.219 2.121 1 81.62 152 SER B CA 1
ATOM 3134 C C . SER B 1 152 ? 18.609 -11.656 2.633 1 81.62 152 SER B C 1
ATOM 3136 O O . SER B 1 152 ? 19.453 -12.484 2.262 1 81.62 152 SER B O 1
ATOM 3138 N N . ALA B 1 153 ? 17.688 -11.906 3.535 1 78.94 153 ALA B N 1
ATOM 3139 C CA . ALA B 1 153 ? 17.5 -13.266 4.031 1 78.94 153 ALA B CA 1
ATOM 3140 C C . ALA B 1 153 ? 17.156 -14.227 2.891 1 78.94 153 ALA B C 1
ATOM 3142 O O . ALA B 1 153 ? 17.688 -15.336 2.824 1 78.94 153 ALA B O 1
ATOM 3143 N N . VAL B 1 154 ? 16.328 -13.852 1.998 1 84.75 154 VAL B N 1
ATOM 3144 C CA . VAL B 1 154 ? 15.93 -14.656 0.846 1 84.75 154 VAL B CA 1
ATOM 3145 C C . VAL B 1 154 ? 17.141 -14.891 -0.059 1 84.75 154 VAL B C 1
ATOM 3147 O O . VAL B 1 154 ? 17.391 -16.016 -0.488 1 84.75 154 VAL B O 1
ATOM 3150 N N . LEU B 1 155 ? 17.891 -13.828 -0.307 1 79.75 155 LEU B N 1
ATOM 3151 C CA . LEU B 1 155 ? 19.062 -13.93 -1.179 1 79.75 155 LEU B CA 1
ATOM 3152 C C . LEU B 1 155 ? 20.125 -14.805 -0.547 1 79.75 155 LEU B C 1
ATOM 3154 O O . LEU B 1 155 ? 20.781 -15.602 -1.235 1 79.75 155 LEU B O 1
ATOM 3158 N N . PHE B 1 156 ? 20.297 -14.609 0.747 1 73.19 156 PHE B N 1
ATOM 3159 C CA . PHE B 1 156 ? 21.297 -15.383 1.489 1 73.19 156 PHE B CA 1
ATOM 3160 C C . PHE B 1 156 ? 20.953 -16.859 1.453 1 73.19 156 PHE B C 1
ATOM 3162 O O . PHE B 1 156 ? 21.812 -17.703 1.182 1 73.19 156 PHE B O 1
ATOM 3169 N N . CYS B 1 157 ? 19.734 -17.297 1.743 1 76.12 157 CYS B N 1
ATOM 3170 C CA . CYS B 1 157 ? 19.297 -18.703 1.73 1 76.12 157 CYS B CA 1
ATOM 3171 C C . CYS B 1 157 ? 19.391 -19.281 0.328 1 76.12 157 CYS B C 1
ATOM 3173 O O . CYS B 1 157 ? 19.734 -20.453 0.166 1 76.12 157 CYS B O 1
ATOM 3175 N N . HIS B 1 158 ? 19.047 -18.5 -0.693 1 78.38 158 HIS B N 1
ATOM 3176 C CA . HIS B 1 158 ? 19.156 -18.953 -2.074 1 78.38 158 HIS B CA 1
ATOM 3177 C C . HIS B 1 158 ? 20.609 -19.266 -2.43 1 78.38 158 HIS B C 1
ATOM 3179 O O . HIS B 1 158 ? 20.891 -20.266 -3.102 1 78.38 158 HIS B O 1
ATOM 3185 N N . SER B 1 159 ? 21.531 -18.453 -1.972 1 75.69 159 SER B N 1
ATOM 3186 C CA . SER B 1 159 ? 22.953 -18.641 -2.271 1 75.69 159 SER B CA 1
ATOM 3187 C C . SER B 1 159 ? 23.516 -19.875 -1.561 1 75.69 159 SER B C 1
ATOM 3189 O O . SER B 1 159 ? 24.359 -20.578 -2.107 1 75.69 159 SER B O 1
ATOM 3191 N N . LEU B 1 160 ? 23.062 -20.047 -0.338 1 67.62 160 LEU B N 1
ATOM 3192 C CA . LEU B 1 160 ? 23.578 -21.156 0.448 1 67.62 160 LEU B CA 1
ATOM 3193 C C . LEU B 1 160 ? 22.859 -22.453 0.089 1 67.62 160 LEU B C 1
ATOM 3195 O O . LEU B 1 160 ? 23.297 -23.547 0.476 1 67.62 160 LEU B O 1
ATOM 3199 N N . GLY B 1 161 ? 21.797 -22.328 -0.698 1 71.44 161 GLY B N 1
ATOM 3200 C CA . GLY B 1 161 ? 21.047 -23.516 -1.091 1 71.44 161 GLY B CA 1
ATOM 3201 C C . GLY B 1 161 ? 20.25 -24.109 0.049 1 71.44 161 GLY B C 1
ATOM 3202 O O . GLY B 1 161 ? 20.031 -25.328 0.095 1 71.44 161 GLY B O 1
ATOM 3203 N N . ILE B 1 162 ? 20.062 -23.375 1.073 1 64.38 162 ILE B N 1
ATOM 3204 C CA . ILE B 1 162 ? 19.297 -23.859 2.215 1 64.38 162 ILE B CA 1
ATOM 3205 C C . ILE B 1 162 ? 17.844 -24.078 1.805 1 64.38 162 ILE B C 1
ATOM 3207 O O . ILE B 1 162 ? 17.188 -23.156 1.323 1 64.38 162 ILE B O 1
ATOM 3211 N N . GLU B 1 163 ? 17.438 -25.281 1.616 1 68.69 163 GLU B N 1
ATOM 3212 C CA . GLU B 1 163 ? 16.062 -25.641 1.288 1 68.69 163 GLU B CA 1
ATOM 3213 C C . GLU B 1 163 ? 15.383 -26.344 2.457 1 68.69 163 GLU B C 1
ATOM 3215 O O . GLU B 1 163 ? 16.031 -26.672 3.453 1 68.69 163 GLU B O 1
ATOM 3220 N N . GLY B 1 164 ? 14.086 -26.281 2.609 1 68.62 164 GLY B N 1
ATOM 3221 C CA . GLY B 1 164 ? 13.391 -27.125 3.572 1 68.62 164 GLY B CA 1
ATOM 3222 C C . GLY B 1 164 ? 12.797 -26.328 4.727 1 68.62 164 GLY B C 1
ATOM 3223 O O . GLY B 1 164 ? 12.562 -25.125 4.609 1 68.62 164 GLY B O 1
ATOM 3224 N N . PRO B 1 165 ? 12.648 -26.984 5.852 1 72.06 165 PRO B N 1
ATOM 3225 C CA . PRO B 1 165 ? 11.93 -26.469 7.02 1 72.06 165 PRO B CA 1
ATOM 3226 C C . PRO B 1 165 ? 12.711 -25.375 7.75 1 72.06 165 PRO B C 1
ATOM 3228 O O . PRO B 1 165 ? 12.109 -24.484 8.352 1 72.06 165 PRO B O 1
ATOM 3231 N N . VAL B 1 166 ? 14.008 -25.5 7.645 1 63.47 166 VAL B N 1
ATOM 3232 C CA . VAL B 1 166 ? 14.828 -24.516 8.336 1 63.47 166 VAL B CA 1
ATOM 3233 C C . VAL B 1 166 ? 14.594 -23.141 7.734 1 63.47 166 VAL B C 1
ATOM 3235 O O . VAL B 1 166 ? 14.516 -22.141 8.461 1 63.47 166 VAL B O 1
ATOM 3238 N N . LYS B 1 167 ? 14.453 -23.094 6.449 1 71.19 167 LYS B N 1
ATOM 3239 C CA . LYS B 1 167 ? 14.18 -21.844 5.734 1 71.19 167 LYS B CA 1
ATOM 3240 C C . LYS B 1 167 ? 12.852 -21.234 6.184 1 71.19 167 LYS B C 1
ATOM 3242 O O . LYS B 1 167 ? 12.773 -20.031 6.426 1 71.19 167 LYS B O 1
ATOM 3247 N N . HIS B 1 168 ? 11.938 -22.094 6.449 1 77.62 168 HIS B N 1
ATOM 3248 C CA . HIS B 1 168 ? 10.586 -21.656 6.762 1 77.62 168 HIS B CA 1
ATOM 3249 C C . HIS B 1 168 ? 10.5 -21.094 8.18 1 77.62 168 HIS B C 1
ATOM 3251 O O . HIS B 1 168 ? 9.938 -20.016 8.398 1 77.62 168 HIS B O 1
ATOM 3257 N N . ILE B 1 169 ? 11.148 -21.75 9.055 1 70.19 169 ILE B N 1
ATOM 3258 C CA . ILE B 1 169 ? 11.047 -21.375 10.461 1 70.19 169 ILE B CA 1
ATOM 3259 C C . ILE B 1 169 ? 11.859 -20.094 10.719 1 70.19 169 ILE B C 1
ATOM 3261 O O . ILE B 1 169 ? 11.43 -19.219 11.469 1 70.19 169 ILE B O 1
ATOM 3265 N N . SER B 1 170 ? 12.992 -20.031 10.086 1 73.06 170 SER B N 1
ATOM 3266 C CA . SER B 1 170 ? 13.852 -18.859 10.266 1 73.06 170 SER B CA 1
ATOM 3267 C C . SER B 1 170 ? 13.18 -17.594 9.758 1 73.06 170 SER B C 1
ATOM 3269 O O . SER B 1 170 ? 13.227 -16.547 10.414 1 73.06 170 SER B O 1
ATOM 3271 N N . LEU B 1 171 ? 12.516 -17.688 8.68 1 78.06 171 LEU B N 1
ATOM 3272 C CA . LEU B 1 171 ? 11.875 -16.5 8.117 1 78.06 171 LEU B CA 1
ATOM 3273 C C . LEU B 1 171 ? 10.648 -16.109 8.938 1 78.06 171 LEU B C 1
ATOM 3275 O O . LEU B 1 171 ? 10.359 -14.922 9.102 1 78.06 171 LEU B O 1
ATOM 3279 N N . LEU B 1 172 ? 9.945 -17.172 9.414 1 78.62 172 LEU B N 1
ATOM 3280 C CA . LEU B 1 172 ? 8.805 -16.891 10.281 1 78.62 172 LEU B CA 1
ATOM 3281 C C . LEU B 1 172 ? 9.234 -16.094 11.508 1 78.62 172 LEU B C 1
ATOM 3283 O O . LEU B 1 172 ? 8.617 -15.078 11.836 1 78.62 172 LEU B O 1
ATOM 3287 N N . PHE B 1 173 ? 10.266 -16.516 12.055 1 76.06 173 PHE B N 1
ATOM 3288 C CA . PHE B 1 173 ? 10.797 -15.836 13.227 1 76.06 173 PHE B CA 1
ATOM 3289 C C . PHE B 1 173 ? 11.258 -14.422 12.867 1 76.06 173 PHE B C 1
ATOM 3291 O O . PHE B 1 173 ? 11 -13.477 13.609 1 76.06 173 PHE B O 1
ATOM 3298 N N . LEU B 1 174 ? 11.906 -14.328 11.766 1 78.75 174 LEU B N 1
ATOM 3299 C CA . LEU B 1 174 ? 12.422 -13.031 11.32 1 78.75 174 LEU B CA 1
ATOM 3300 C C . LEU B 1 174 ? 11.281 -12.039 11.125 1 78.75 174 LEU B C 1
ATOM 3302 O O . LEU B 1 174 ? 11.367 -10.891 11.562 1 78.75 174 LEU B O 1
ATOM 3306 N N . VAL B 1 175 ? 10.219 -12.477 10.5 1 80.75 175 VAL B N 1
ATOM 3307 C CA . VAL B 1 175 ? 9.094 -11.609 10.203 1 80.75 175 VAL B CA 1
ATOM 3308 C C . VAL B 1 175 ? 8.453 -11.133 11.508 1 80.75 175 VAL B C 1
ATOM 3310 O O . VAL B 1 175 ? 8.133 -9.945 11.656 1 80.75 175 VAL B O 1
ATOM 3313 N N . TYR B 1 176 ? 8.305 -12.016 12.492 1 78.25 176 TYR B N 1
ATOM 3314 C CA . TYR B 1 176 ? 7.734 -11.648 13.781 1 78.25 176 TYR B CA 1
ATOM 3315 C C . TYR B 1 176 ? 8.648 -10.672 14.516 1 78.25 176 TYR B C 1
ATOM 3317 O O . TYR B 1 176 ? 8.172 -9.703 15.109 1 78.25 176 TYR B O 1
ATOM 3325 N N . LEU B 1 177 ? 9.867 -10.938 14.414 1 75 177 LEU B N 1
ATOM 3326 C CA . LEU B 1 177 ? 10.852 -10.078 15.078 1 75 177 LEU B CA 1
ATOM 3327 C C . LEU B 1 177 ? 10.844 -8.68 14.477 1 75 177 LEU B C 1
ATOM 3329 O O . LEU B 1 177 ? 10.812 -7.688 15.203 1 75 177 LEU B O 1
ATOM 3333 N N . LEU B 1 178 ? 10.898 -8.625 13.203 1 76.25 178 LEU B N 1
ATOM 3334 C CA . LEU B 1 178 ? 10.906 -7.336 12.523 1 76.25 178 LEU B CA 1
ATOM 3335 C C . LEU B 1 178 ? 9.633 -6.559 12.82 1 76.25 178 LEU B C 1
ATOM 3337 O O . LEU B 1 178 ? 9.672 -5.34 13.008 1 76.25 178 LEU B O 1
ATOM 3341 N N . SER B 1 179 ? 8.508 -7.285 12.836 1 80.19 179 SER B N 1
ATOM 3342 C CA . SER B 1 179 ? 7.234 -6.652 13.156 1 80.19 179 SER B CA 1
ATOM 3343 C C . SER B 1 179 ? 7.258 -6.051 14.555 1 80.19 179 SER B C 1
ATOM 3345 O O . SER B 1 179 ? 6.785 -4.93 14.766 1 80.19 179 SER B O 1
ATOM 3347 N N . TYR B 1 180 ? 7.887 -6.77 15.391 1 72.44 180 TYR B N 1
ATOM 3348 C CA . TYR B 1 180 ? 8.008 -6.297 16.766 1 72.44 180 TYR B CA 1
ATOM 3349 C C . TYR B 1 180 ? 8.914 -5.07 16.844 1 72.44 180 TYR B C 1
ATOM 3351 O O . TYR B 1 180 ? 8.578 -4.09 17.516 1 72.44 180 TYR B O 1
ATOM 3359 N N . LEU B 1 181 ? 9.992 -5.098 16.203 1 69 181 LEU B N 1
ATOM 3360 C CA . LEU B 1 181 ? 10.984 -4.027 16.266 1 69 181 LEU B CA 1
ATOM 3361 C C . LEU B 1 181 ? 10.438 -2.746 15.633 1 69 181 LEU B C 1
ATOM 3363 O O . LEU B 1 181 ? 10.812 -1.645 16.047 1 69 181 LEU B O 1
ATOM 3367 N N . MET B 1 182 ? 9.594 -2.93 14.711 1 72 182 MET B N 1
ATOM 3368 C CA . MET B 1 182 ? 9.062 -1.76 14.023 1 72 182 MET B CA 1
ATOM 3369 C C . MET B 1 182 ? 8.094 -0.995 14.914 1 72 182 MET B C 1
ATOM 3371 O O . MET B 1 182 ? 7.902 0.21 14.742 1 72 182 MET B O 1
ATOM 3375 N N . VAL B 1 183 ? 7.477 -1.713 15.852 1 70.44 183 VAL B N 1
ATOM 3376 C CA . VAL B 1 183 ? 6.465 -1.092 16.703 1 70.44 183 VAL B CA 1
ATOM 3377 C C . VAL B 1 183 ? 7.059 -0.79 18.078 1 70.44 183 VAL B C 1
ATOM 3379 O O . VAL B 1 183 ? 6.496 -0.004 18.844 1 70.44 183 VAL B O 1
ATOM 3382 N N . SER B 1 184 ? 8.156 -1.339 18.375 1 59.22 184 SER B N 1
ATOM 3383 C CA . SER B 1 184 ? 8.781 -1.153 19.688 1 59.22 184 SER B CA 1
ATOM 3384 C C . SER B 1 184 ? 9.359 0.249 19.828 1 59.22 184 SER B C 1
ATOM 3386 O O . SER B 1 184 ? 9.703 0.886 18.828 1 59.22 184 SER B O 1
ATOM 3388 N N . ASN B 1 185 ? 8.961 0.958 20.875 1 54.84 185 ASN B N 1
ATOM 3389 C CA . ASN B 1 185 ? 9.492 2.277 21.188 1 54.84 185 ASN B CA 1
ATOM 3390 C C . ASN B 1 185 ? 10.977 2.211 21.547 1 54.84 185 ASN B C 1
ATOM 3392 O O . ASN B 1 185 ? 11.406 2.75 22.562 1 54.84 185 ASN B O 1
ATOM 3396 N N . HIS B 1 186 ? 11.547 1.198 21.188 1 45.09 186 HIS B N 1
ATOM 3397 C CA . HIS B 1 186 ? 12.945 1.242 21.594 1 45.09 186 HIS B CA 1
ATOM 3398 C C . HIS B 1 186 ? 13.664 2.428 20.953 1 45.09 186 HIS B C 1
ATOM 3400 O O . HIS B 1 186 ? 13.602 2.623 19.734 1 45.09 186 HIS B O 1
ATOM 3406 N N . SER B 1 187 ? 13.586 3.535 21.719 1 41.97 187 SER B N 1
ATOM 3407 C CA . SER B 1 187 ? 14.32 4.734 21.328 1 41.97 187 SER B CA 1
ATOM 3408 C C . SER B 1 187 ? 15.68 4.375 20.734 1 41.97 187 SER B C 1
ATOM 3410 O O . SER B 1 187 ? 16.5 3.752 21.391 1 41.97 187 SER B O 1
ATOM 3412 N N . TYR B 1 188 ? 15.93 3.998 19.547 1 35.84 188 TYR B N 1
ATOM 3413 C CA . TYR B 1 188 ? 17.344 4.148 19.203 1 35.84 188 TYR B CA 1
ATOM 3414 C C . TYR B 1 188 ? 17.906 5.438 19.781 1 35.84 188 TYR B C 1
ATOM 3416 O O . TYR B 1 188 ? 17.156 6.32 20.203 1 35.84 188 TYR B O 1
ATOM 3424 N N . CYS B 1 189 ? 19.031 6.207 19.438 1 30.41 189 CYS B N 1
ATOM 3425 C CA . CYS B 1 189 ? 19.812 7.172 20.188 1 30.41 189 CYS B CA 1
ATOM 3426 C C . CYS B 1 189 ? 18.922 8.258 20.781 1 30.41 189 CYS B C 1
ATOM 3428 O O . CYS B 1 189 ? 19.359 9.039 21.625 1 30.41 189 CYS B O 1
ATOM 3430 N N . SER B 1 190 ? 18.172 9.148 20.125 1 30.88 190 SER B N 1
ATOM 3431 C CA . SER B 1 190 ? 18.266 10.445 20.781 1 30.88 190 SER B CA 1
ATOM 3432 C C . SER B 1 190 ? 17.562 10.43 22.141 1 30.88 190 SER B C 1
ATOM 3434 O O . SER B 1 190 ? 16.469 9.898 22.266 1 30.88 190 SER B O 1
ATOM 3436 N N . PHE B 1 191 ? 18.281 10.484 23.391 1 29.22 191 PHE B N 1
ATOM 3437 C CA . PHE B 1 191 ? 18.172 10.672 24.828 1 29.22 191 PHE B CA 1
ATOM 3438 C C . PHE B 1 191 ? 16.906 11.43 25.188 1 29.22 191 PHE B C 1
ATOM 3440 O O . PHE B 1 191 ? 16.469 11.414 26.344 1 29.22 191 PHE B O 1
ATOM 3447 N N . LYS B 1 192 ? 16.75 12.641 24.641 1 31.83 192 LYS B N 1
ATOM 3448 C CA . LYS B 1 192 ? 16.156 13.633 25.531 1 31.83 192 LYS B CA 1
ATOM 3449 C C . LYS B 1 192 ? 14.734 13.234 25.938 1 31.83 192 LYS B C 1
ATOM 3451 O O . LYS B 1 192 ? 14.391 13.234 27.109 1 31.83 192 LYS B O 1
ATOM 3456 N N . LYS B 1 193 ? 13.734 14.094 25.5 1 33.44 193 LYS B N 1
ATOM 3457 C CA . LYS B 1 193 ? 12.477 14.391 26.188 1 33.44 193 LYS B CA 1
ATOM 3458 C C . LYS B 1 193 ? 11.453 13.289 25.953 1 33.44 193 LYS B C 1
ATOM 3460 O O . LYS B 1 193 ? 10.93 13.148 24.844 1 33.44 193 LYS B O 1
ATOM 3465 N N . MET B 1 194 ? 11.797 12.062 26.516 1 35.88 194 MET B N 1
ATOM 3466 C CA . MET B 1 194 ? 10.82 10.984 26.672 1 35.88 194 MET B CA 1
ATOM 3467 C C . MET B 1 194 ? 9.484 11.523 27.172 1 35.88 194 MET B C 1
ATOM 3469 O O . MET B 1 194 ? 9.25 11.594 28.375 1 35.88 194 MET B O 1
ATOM 3473 N N . GLN B 1 195 ? 9.172 12.703 26.906 1 31.27 195 GLN B N 1
ATOM 3474 C CA . GLN B 1 195 ? 7.879 13.094 27.469 1 31.27 195 GLN B CA 1
ATOM 3475 C C . GLN B 1 195 ? 6.871 11.953 27.359 1 31.27 195 GLN B C 1
ATOM 3477 O O . GLN B 1 195 ? 6.938 11.133 26.438 1 31.27 195 GLN B O 1
ATOM 3482 N N . HIS B 1 196 ? 6.047 11.812 28.406 1 34.09 196 HIS B N 1
ATOM 3483 C CA . HIS B 1 196 ? 4.895 10.977 28.734 1 34.09 196 HIS B CA 1
ATOM 3484 C C . HIS B 1 196 ? 4.156 10.547 27.469 1 34.09 196 HIS B C 1
ATOM 3486 O O . HIS B 1 196 ? 2.928 10.477 27.453 1 34.09 196 HIS B O 1
ATOM 3492 N N . LYS B 1 197 ? 4.797 10.703 26.359 1 41.31 197 LYS B N 1
ATOM 3493 C CA . LYS B 1 197 ? 3.975 10.617 25.156 1 41.31 197 LYS B CA 1
ATOM 3494 C C . LYS B 1 197 ? 3.359 9.227 25.016 1 41.31 197 LYS B C 1
ATOM 3496 O O . LYS B 1 197 ? 4.004 8.219 25.328 1 41.31 197 LYS B O 1
ATOM 3501 N N . GLY B 1 198 ? 1.966 8.945 24.578 1 43.22 198 GLY B N 1
ATOM 3502 C CA . GLY B 1 198 ? 0.705 8.266 24.828 1 43.22 198 GLY B CA 1
ATOM 3503 C C . GLY B 1 198 ? 0.758 6.777 24.547 1 43.22 198 GLY B C 1
ATOM 3504 O O . GLY B 1 198 ? 1.514 6.328 23.688 1 43.22 198 GLY B O 1
ATOM 3505 N N . ARG B 1 199 ? 0.602 5.875 25.781 1 48.44 199 ARG B N 1
ATOM 3506 C CA . ARG B 1 199 ? 0.257 4.473 26 1 48.44 199 ARG B CA 1
ATOM 3507 C C . ARG B 1 199 ? -0.621 3.941 24.875 1 48.44 199 ARG B C 1
ATOM 3509 O O . ARG B 1 199 ? -0.943 2.752 24.828 1 48.44 199 ARG B O 1
ATOM 3516 N N . THR B 1 200 ? -0.955 4.73 23.938 1 55.34 200 THR B N 1
ATOM 3517 C CA . THR B 1 200 ? -2.014 4.332 23.016 1 55.34 200 THR B CA 1
ATOM 3518 C C . THR B 1 200 ? -1.45 3.49 21.875 1 55.34 200 THR B C 1
ATOM 3520 O O . THR B 1 200 ? -2.107 2.566 21.391 1 55.34 200 THR B O 1
ATOM 3523 N N . PHE B 1 201 ? -0.125 3.691 21.562 1 65.56 201 PHE B N 1
ATOM 3524 C CA . PHE B 1 201 ? 0.403 2.943 20.422 1 65.56 201 PHE B CA 1
ATOM 3525 C C . PHE B 1 201 ? 0.574 1.472 20.781 1 65.56 201 PHE B C 1
ATOM 3527 O O . PHE B 1 201 ? 0.125 0.594 20.047 1 65.56 201 PHE B O 1
ATOM 3534 N N . PRO B 1 202 ? 1.136 1.198 21.938 1 64.06 202 PRO B N 1
ATOM 3535 C CA . PRO B 1 202 ? 1.205 -0.221 22.281 1 64.06 202 PRO B CA 1
ATOM 3536 C C . PRO B 1 202 ? -0.172 -0.876 22.375 1 64.06 202 PRO B C 1
ATOM 3538 O O . PRO B 1 202 ? -0.313 -2.066 22.078 1 64.06 202 PRO B O 1
ATOM 3541 N N . ILE B 1 203 ? -1.24 -0.103 22.656 1 66.19 203 ILE B N 1
ATOM 3542 C CA . ILE B 1 203 ? -2.594 -0.644 22.719 1 66.19 203 ILE B CA 1
ATOM 3543 C C . ILE B 1 203 ? -3.078 -1 21.312 1 66.19 203 ILE B C 1
ATOM 3545 O O . ILE B 1 203 ? -3.705 -2.041 21.109 1 66.19 203 ILE B O 1
ATOM 3549 N N . LEU B 1 204 ? -2.822 -0.176 20.406 1 68.5 204 LEU B N 1
ATOM 3550 C CA . LEU B 1 204 ? -3.213 -0.448 19.031 1 68.5 204 LEU B CA 1
ATOM 3551 C C . LEU B 1 204 ? -2.492 -1.681 18.5 1 68.5 204 LEU B C 1
ATOM 3553 O O . LEU B 1 204 ? -3.102 -2.521 17.828 1 68.5 204 LEU B O 1
ATOM 3557 N N . VAL B 1 205 ? -1.253 -1.752 18.828 1 71.5 205 VAL B N 1
ATOM 3558 C CA . VAL B 1 205 ? -0.471 -2.914 18.422 1 71.5 205 VAL B CA 1
ATOM 3559 C C . VAL B 1 205 ? -1.014 -4.168 19.094 1 71.5 205 VAL B C 1
ATOM 3561 O O . VAL B 1 205 ? -1.151 -5.215 18.469 1 71.5 205 VAL B O 1
ATOM 3564 N N . GLY B 1 206 ? -1.316 -4.008 20.359 1 71.19 206 GLY B N 1
ATOM 3565 C CA . GLY B 1 206 ? -1.935 -5.121 21.078 1 71.19 206 GLY B CA 1
ATOM 3566 C C . GLY B 1 206 ? -3.27 -5.531 20.484 1 71.19 206 GLY B C 1
ATOM 3567 O O . GLY B 1 206 ? -3.541 -6.727 20.328 1 71.19 206 GLY B O 1
ATOM 3568 N N . ALA B 1 207 ? -4.082 -4.609 20.078 1 70.44 207 ALA B N 1
ATOM 3569 C CA . ALA B 1 207 ? -5.371 -4.875 19.453 1 70.44 207 ALA B CA 1
ATOM 3570 C C . ALA B 1 207 ? -5.188 -5.566 18.109 1 70.44 207 ALA B C 1
ATOM 3572 O O . ALA B 1 207 ? -5.953 -6.465 17.75 1 70.44 207 ALA B O 1
ATOM 3573 N N . LEU B 1 208 ? -4.234 -5.125 17.406 1 73.19 208 LEU B N 1
ATOM 3574 C CA . LEU B 1 208 ? -3.918 -5.754 16.141 1 73.19 208 LEU B CA 1
ATOM 3575 C C . LEU B 1 208 ? -3.525 -7.215 16.328 1 73.19 208 LEU B C 1
ATOM 3577 O O . LEU B 1 208 ? -3.996 -8.094 15.602 1 73.19 208 LEU B O 1
ATOM 3581 N N . LEU B 1 209 ? -2.678 -7.426 17.312 1 70.81 209 LEU B N 1
ATOM 3582 C CA . LEU B 1 209 ? -2.258 -8.789 17.625 1 70.81 209 LEU B CA 1
ATOM 3583 C C . LEU B 1 209 ? -3.451 -9.648 18.031 1 70.81 209 LEU B C 1
ATOM 3585 O O . LEU B 1 209 ? -3.57 -10.797 17.609 1 70.81 209 LEU B O 1
ATOM 3589 N N . LEU B 1 210 ? -4.309 -9.047 18.797 1 68.12 210 LEU B N 1
ATOM 3590 C CA . LEU B 1 210 ? -5.523 -9.758 19.188 1 68.12 210 LEU B CA 1
ATOM 3591 C C . LEU B 1 210 ? -6.402 -10.031 17.969 1 68.12 210 LEU B C 1
ATOM 3593 O O . LEU B 1 210 ? -6.949 -11.133 17.828 1 68.12 210 LEU B O 1
ATOM 3597 N N . PHE B 1 211 ? -6.539 -9.047 17.125 1 68.88 211 PHE B N 1
ATOM 3598 C CA . PHE B 1 211 ? -7.305 -9.188 15.898 1 68.88 211 PHE B CA 1
ATOM 3599 C C . PHE B 1 211 ? -6.754 -10.328 15.047 1 68.88 211 PHE B C 1
ATOM 3601 O O . PHE B 1 211 ? -7.516 -11.148 14.539 1 68.88 211 PHE B O 1
ATOM 3608 N N . ILE B 1 212 ? -5.492 -10.344 14.914 1 68 212 ILE B N 1
ATOM 3609 C CA . ILE B 1 212 ? -4.84 -11.367 14.109 1 68 212 ILE B CA 1
ATOM 3610 C C . ILE B 1 212 ? -5.055 -12.742 14.75 1 68 212 ILE B C 1
ATOM 3612 O O . ILE B 1 212 ? -5.309 -13.727 14.055 1 68 212 ILE B O 1
ATOM 3616 N N . LEU B 1 213 ? -4.957 -12.797 16.047 1 65.62 213 LEU B N 1
ATOM 3617 C CA . LEU B 1 213 ? -5.172 -14.047 16.766 1 65.62 213 LEU B CA 1
ATOM 3618 C C . LEU B 1 213 ? -6.598 -14.555 16.578 1 65.62 213 LEU B C 1
ATOM 3620 O O . LEU B 1 213 ? -6.816 -15.75 16.391 1 65.62 213 LEU B O 1
ATOM 3624 N N . VAL B 1 214 ? -7.512 -13.656 16.5 1 62.88 214 VAL B N 1
ATOM 3625 C CA . VAL B 1 214 ? -8.914 -14.016 16.297 1 62.88 214 VAL B CA 1
ATOM 3626 C C . VAL B 1 214 ? -9.141 -14.438 14.852 1 62.88 214 VAL B C 1
ATOM 3628 O O . VAL B 1 214 ? -9.883 -15.391 14.586 1 62.88 214 VAL B O 1
ATOM 3631 N N . ALA B 1 215 ? -8.508 -13.781 13.977 1 61.31 215 ALA B N 1
ATOM 3632 C CA . ALA B 1 215 ? -8.633 -14.102 12.562 1 61.31 215 ALA B CA 1
ATOM 3633 C C . ALA B 1 215 ? -7.984 -15.445 12.242 1 61.31 215 ALA B C 1
ATOM 3635 O O . ALA B 1 215 ? -8.367 -16.109 11.281 1 61.31 215 ALA B O 1
ATOM 3636 N N . ALA B 1 216 ? -6.969 -15.797 12.945 1 58.72 216 ALA B N 1
ATOM 3637 C CA . ALA B 1 216 ? -6.277 -17.062 12.766 1 58.72 216 ALA B CA 1
ATOM 3638 C C . ALA B 1 216 ? -7.176 -18.25 13.141 1 58.72 216 ALA B C 1
ATOM 3640 O O . ALA B 1 216 ? -7.02 -19.344 12.602 1 58.72 216 ALA B O 1
ATOM 3641 N N . GLU B 1 217 ? -8.039 -18.047 14.047 1 54 217 GLU B N 1
ATOM 3642 C CA . GLU B 1 217 ? -9.008 -19.078 14.406 1 54 217 GLU B CA 1
ATOM 3643 C C . GLU B 1 217 ? -10.438 -18.609 14.109 1 54 217 GLU B C 1
ATOM 3645 O O . GLU B 1 217 ? -11.094 -18.031 14.969 1 54 217 GLU B O 1
ATOM 3650 N N . PRO B 1 218 ? -10.797 -18.688 12.758 1 53.53 218 PRO B N 1
ATOM 3651 C CA . PRO B 1 218 ? -12.117 -18.188 12.375 1 53.53 218 PRO B CA 1
ATOM 3652 C C . PRO B 1 218 ? -13.219 -18.594 13.352 1 53.53 218 PRO B C 1
ATOM 3654 O O . PRO B 1 218 ? -14.188 -17.859 13.547 1 53.53 218 PRO B O 1
ATOM 3657 N N . GLN B 1 219 ? -13.023 -19.75 13.836 1 51.84 219 GLN B N 1
ATOM 3658 C CA . GLN B 1 219 ? -14.008 -20.219 14.805 1 51.84 219 GLN B CA 1
ATOM 3659 C C . GLN B 1 219 ? -14.07 -19.312 16.016 1 51.84 219 GLN B C 1
ATOM 3661 O O . GLN B 1 219 ? -15.156 -19.016 16.531 1 51.84 219 GLN B O 1
ATOM 3666 N N . ILE B 1 220 ? -13.047 -18.781 16.344 1 51.84 220 ILE B N 1
ATOM 3667 C CA . ILE B 1 220 ? -12.977 -17.906 17.516 1 51.84 220 ILE B CA 1
ATOM 3668 C C . ILE B 1 220 ? -13.445 -16.5 17.125 1 51.84 220 ILE B C 1
ATOM 3670 O O . ILE B 1 220 ? -14.086 -15.812 17.906 1 51.84 220 ILE B O 1
ATOM 3674 N N . MET B 1 221 ? -13.109 -16.078 16.016 1 51.25 221 MET B N 1
ATOM 3675 C CA . MET B 1 221 ? -13.547 -14.773 15.523 1 51.25 221 MET B CA 1
ATOM 3676 C C . MET B 1 221 ? -15.07 -14.695 15.477 1 51.25 221 MET B C 1
ATOM 3678 O O . MET B 1 221 ? -15.656 -13.711 15.922 1 51.25 221 MET B O 1
ATOM 3682 N N . PHE B 1 222 ? -15.602 -15.648 14.859 1 50.72 222 PHE B N 1
ATOM 3683 C CA . PHE B 1 222 ? -17.062 -15.695 14.867 1 50.72 222 PHE B CA 1
ATOM 3684 C C . PHE B 1 222 ? -17.594 -15.648 16.297 1 50.72 222 PHE B C 1
ATOM 3686 O O . PHE B 1 222 ? -18.562 -14.93 16.578 1 50.72 222 PHE B O 1
ATOM 3693 N N . PHE B 1 223 ? -16.953 -16.406 17.125 1 47.06 223 PHE B N 1
ATOM 3694 C CA . PHE B 1 223 ? -17.375 -16.438 18.516 1 47.06 223 PHE B CA 1
ATOM 3695 C C . PHE B 1 223 ? -17.203 -15.062 19.156 1 47.06 223 PHE B C 1
ATOM 3697 O O . PHE B 1 223 ? -18.109 -14.578 19.844 1 47.06 223 PHE B O 1
ATOM 3704 N N . ALA B 1 224 ? -16.219 -14.414 18.875 1 50.69 224 ALA B N 1
ATOM 3705 C CA . ALA B 1 224 ? -15.922 -13.117 19.469 1 50.69 224 ALA B CA 1
ATOM 3706 C C . ALA B 1 224 ? -16.859 -12.039 18.938 1 50.69 224 ALA B C 1
ATOM 3708 O O . ALA B 1 224 ? -17.359 -11.203 19.703 1 50.69 224 ALA B O 1
ATOM 3709 N N . ILE B 1 225 ? -17.062 -12 17.688 1 51.16 225 ILE B N 1
ATOM 3710 C CA . ILE B 1 225 ? -18 -11.062 17.078 1 51.16 225 ILE B CA 1
ATOM 3711 C C . ILE B 1 225 ? -19.375 -11.242 17.703 1 51.16 225 ILE B C 1
ATOM 3713 O O . ILE B 1 225 ? -20.047 -10.266 18.031 1 51.16 225 ILE B O 1
ATOM 3717 N N . PHE B 1 226 ? -19.688 -12.469 17.844 1 49.12 226 PHE B N 1
ATOM 3718 C CA . PHE B 1 226 ? -20.984 -12.75 18.453 1 49.12 226 PHE B CA 1
ATOM 3719 C C . PHE B 1 226 ? -21 -12.32 19.922 1 49.12 226 PHE B C 1
ATOM 3721 O O . PHE B 1 226 ? -22 -11.773 20.391 1 49.12 226 PHE B O 1
ATOM 3728 N N . VAL B 1 227 ? -19.953 -12.516 20.5 1 50.19 227 VAL B N 1
ATOM 3729 C CA . VAL B 1 227 ? -19.859 -12.102 21.906 1 50.19 227 VAL B CA 1
ATOM 3730 C C . VAL B 1 227 ? -19.891 -10.578 22 1 50.19 227 VAL B C 1
ATOM 3732 O O . VAL B 1 227 ? -20.594 -10.023 22.844 1 50.19 227 VAL B O 1
ATOM 3735 N N . LEU B 1 228 ? -19.188 -10.016 21.156 1 51.5 228 LEU B N 1
ATOM 3736 C CA . LEU B 1 228 ? -19.156 -8.555 21.156 1 51.5 228 LEU B CA 1
ATOM 3737 C C . LEU B 1 228 ? -20.516 -7.988 20.766 1 51.5 228 LEU B C 1
ATOM 3739 O O . LEU B 1 228 ? -20.969 -6.984 21.328 1 51.5 228 LEU B O 1
ATOM 3743 N N . TYR B 1 229 ? -21.062 -8.562 19.797 1 47.34 229 TYR B N 1
ATOM 3744 C CA . TYR B 1 229 ? -22.406 -8.172 19.375 1 47.34 229 TYR B CA 1
ATOM 3745 C C . TYR B 1 229 ? -23.406 -8.352 20.516 1 47.34 229 TYR B C 1
ATOM 3747 O O . TYR B 1 229 ? -24.219 -7.465 20.781 1 47.34 229 TYR B O 1
ATOM 3755 N N . ILE B 1 230 ? -23.281 -9.438 21.109 1 50.09 230 ILE B N 1
ATOM 3756 C CA . ILE B 1 230 ? -24.156 -9.719 22.25 1 50.09 230 ILE B CA 1
ATOM 3757 C C . ILE B 1 230 ? -23.844 -8.758 23.391 1 50.09 230 ILE B C 1
ATOM 3759 O O . ILE B 1 230 ? -24.75 -8.219 24.031 1 50.09 230 ILE B O 1
ATOM 3763 N N . ALA B 1 231 ? -22.641 -8.578 23.531 1 52.09 231 ALA B N 1
ATOM 3764 C CA . ALA B 1 231 ? -22.219 -7.691 24.609 1 52.09 231 ALA B CA 1
ATOM 3765 C C . ALA B 1 231 ? -22.625 -6.25 24.328 1 52.09 231 ALA B C 1
ATOM 3767 O O . ALA B 1 231 ? -23.016 -5.516 25.234 1 52.09 231 ALA B O 1
ATOM 3768 N N . SER B 1 232 ? -22.453 -5.883 23.125 1 53.06 232 SER B N 1
ATOM 3769 C CA . SER B 1 232 ? -22.891 -4.547 22.734 1 53.06 232 SER B CA 1
ATOM 3770 C C . SER B 1 232 ? -24.406 -4.383 22.922 1 53.06 232 SER B C 1
ATOM 3772 O O . SER B 1 232 ? -24.875 -3.322 23.328 1 53.06 232 SER B O 1
ATOM 3774 N N . GLY B 1 233 ? -25.062 -5.324 22.5 1 51.47 233 GLY B N 1
ATOM 3775 C CA . GLY B 1 233 ? -26.484 -5.324 22.766 1 51.47 233 GLY B CA 1
ATOM 3776 C C . GLY B 1 233 ? -26.812 -5.234 24.25 1 51.47 233 GLY B C 1
ATOM 3777 O O . GLY B 1 233 ? -27.688 -4.469 24.656 1 51.47 233 GLY B O 1
ATOM 3778 N N . MET B 1 234 ? -26.109 -6.008 24.969 1 51.81 234 MET B N 1
ATOM 3779 C CA . MET B 1 234 ? -26.328 -6.02 26.406 1 51.81 234 MET B CA 1
ATOM 3780 C C . MET B 1 234 ? -25.922 -4.691 27.031 1 51.81 234 MET B C 1
ATOM 3782 O O . MET B 1 234 ? -26.594 -4.191 27.938 1 51.81 234 MET B O 1
ATOM 3786 N N . ALA B 1 235 ? -24.922 -4.152 26.547 1 54.5 235 ALA B N 1
ATOM 3787 C CA . ALA B 1 235 ? -24.453 -2.871 27.062 1 54.5 235 ALA B CA 1
ATOM 3788 C C . ALA B 1 235 ? -25.438 -1.753 26.75 1 54.5 235 ALA B C 1
ATOM 3790 O O . ALA B 1 235 ? -25.703 -0.894 27.594 1 54.5 235 ALA B O 1
ATOM 3791 N N . THR B 1 236 ? -25.922 -1.769 25.625 1 54.22 236 THR B N 1
ATOM 3792 C CA . THR B 1 236 ? -26.938 -0.789 25.25 1 54.22 236 THR B CA 1
ATOM 3793 C C . THR B 1 236 ? -28.188 -0.959 26.094 1 54.22 236 THR B C 1
ATOM 3795 O O . THR B 1 236 ? -28.797 0.026 26.531 1 54.22 236 THR B O 1
ATOM 3798 N N . ASP B 1 237 ? -28.531 -2.182 26.312 1 53.19 237 ASP B N 1
ATOM 3799 C CA . ASP B 1 237 ? -29.703 -2.443 27.156 1 53.19 237 ASP B CA 1
ATOM 3800 C C . ASP B 1 237 ? -29.438 -2.002 28.594 1 53.19 237 ASP B C 1
ATOM 3802 O O . ASP B 1 237 ? -30.328 -1.444 29.25 1 53.19 237 ASP B O 1
ATOM 3806 N N . LEU B 1 238 ? -28.312 -2.248 29.047 1 54.41 238 LEU B N 1
ATOM 3807 C CA . LEU B 1 238 ? -27.969 -1.858 30.406 1 54.41 238 LEU B CA 1
ATOM 3808 C C . LEU B 1 238 ? -27.875 -0.342 30.531 1 54.41 238 LEU B C 1
ATOM 3810 O O . LEU B 1 238 ? -28.281 0.224 31.547 1 54.41 238 LEU B O 1
ATOM 3814 N N . TRP B 1 239 ? -27.422 0.264 29.547 1 55.22 239 TRP B N 1
ATOM 3815 C CA . TRP B 1 239 ? -27.344 1.722 29.531 1 55.22 239 TRP B CA 1
ATOM 3816 C C . TRP B 1 239 ? -28.734 2.34 29.516 1 55.22 239 TRP B C 1
ATOM 3818 O O . TRP B 1 239 ? -29 3.312 30.234 1 55.22 239 TRP B O 1
ATOM 3828 N N . LYS B 1 240 ? -29.641 1.832 28.812 1 58.62 240 LYS B N 1
ATOM 3829 C CA . LYS B 1 240 ? -31.031 2.291 28.797 1 58.62 240 LYS B CA 1
ATOM 3830 C C . LYS B 1 240 ? -31.703 2.078 30.141 1 58.62 240 LYS B C 1
ATOM 3832 O O . LYS B 1 240 ? -32.469 2.934 30.609 1 58.62 240 LYS B O 1
ATOM 3837 N N . TRP B 1 241 ? -31.453 0.964 30.703 1 56.94 241 TRP B N 1
ATOM 3838 C CA . TRP B 1 241 ? -32.031 0.65 32 1 56.94 241 TRP B CA 1
ATOM 3839 C C . TRP B 1 241 ? -31.5 1.609 33.062 1 56.94 241 TRP B C 1
ATOM 3841 O O . TRP B 1 241 ? -32.281 2.102 33.906 1 56.94 241 TRP B O 1
ATOM 3851 N N . ALA B 1 242 ? -30.219 1.932 32.938 1 58.81 242 ALA B N 1
ATOM 3852 C CA . ALA B 1 242 ? -29.578 2.826 33.906 1 58.81 242 ALA B CA 1
ATOM 3853 C C . ALA B 1 242 ? -30.109 4.254 33.75 1 58.81 242 ALA B C 1
ATOM 3855 O O . ALA B 1 242 ? -30.281 4.961 34.75 1 58.81 242 ALA B O 1
ATOM 3856 N N . GLN B 1 243 ? -30.375 4.688 32.594 1 60.94 243 GLN B N 1
ATOM 3857 C CA . GLN B 1 243 ? -30.922 6.02 32.344 1 60.94 243 GLN B CA 1
ATOM 3858 C C . GLN B 1 243 ? -32.344 6.117 32.844 1 60.94 243 GLN B C 1
ATOM 3860 O O . GLN B 1 243 ? -32.781 7.156 33.375 1 60.94 243 GLN B O 1
ATOM 3865 N N . LYS B 1 244 ? -33.125 5.078 32.656 1 59.56 244 LYS B N 1
ATOM 3866 C CA . LYS B 1 244 ? -34.5 5.066 33.156 1 59.56 244 LYS B CA 1
ATOM 3867 C C . LYS B 1 244 ? -34.531 5.109 34.688 1 59.56 244 LYS B C 1
ATOM 3869 O O . LYS B 1 244 ? -35.406 5.754 35.25 1 59.56 244 LYS B O 1
ATOM 3874 N N . SER B 1 245 ? -33.562 4.395 35.188 1 58.62 245 SER B N 1
ATOM 3875 C CA . SER B 1 245 ? -33.562 4.371 36.656 1 58.62 245 SER B CA 1
ATOM 3876 C C . SER B 1 245 ? -33.156 5.727 37.219 1 58.62 245 SER B C 1
ATOM 3878 O O . SER B 1 245 ? -33.656 6.117 38.281 1 58.62 245 SER B O 1
ATOM 3880 N N . SER B 1 246 ? -32.281 6.402 36.375 1 57.81 246 SER B N 1
ATOM 3881 C CA . SER B 1 246 ? -31.891 7.715 36.875 1 57.81 246 SER B CA 1
ATOM 3882 C C . SER B 1 246 ? -33 8.734 36.719 1 57.81 246 SER B C 1
ATOM 3884 O O . SER B 1 246 ? -33.188 9.602 37.562 1 57.81 246 SER B O 1
ATOM 3886 N N . LEU B 1 247 ? -33.844 8.555 35.688 1 58.34 247 LEU B N 1
ATOM 3887 C CA . LEU B 1 247 ? -34.969 9.438 35.469 1 58.34 247 LEU B CA 1
ATOM 3888 C C . LEU B 1 247 ? -36.094 9.164 36.5 1 58.34 247 LEU B C 1
ATOM 3890 O O . LEU B 1 247 ? -36.75 10.094 36.969 1 58.34 247 LEU B O 1
ATOM 3894 N N . GLY B 1 248 ? -36.219 7.906 36.875 1 55.56 248 GLY B N 1
ATOM 3895 C CA . GLY B 1 248 ? -37.219 7.574 37.875 1 55.56 248 GLY B CA 1
ATOM 3896 C C . GLY B 1 248 ? -36.906 8.156 39.25 1 55.56 248 GLY B C 1
ATOM 3897 O O . GLY B 1 248 ? -37.812 8.562 39.969 1 55.56 248 GLY B O 1
ATOM 3898 N N . HIS B 1 249 ? -35.625 8.148 39.5 1 55.47 249 HIS B N 1
ATOM 3899 C CA . HIS B 1 249 ? -35.25 8.688 40.812 1 55.47 249 HIS B CA 1
ATOM 3900 C C . HIS B 1 249 ? -35.406 10.203 40.844 1 55.47 249 HIS B C 1
ATOM 3902 O O . HIS B 1 249 ? -35.75 10.773 41.875 1 55.47 249 HIS B O 1
ATOM 3908 N N . LYS B 1 250 ? -35.281 10.914 39.688 1 56.31 250 LYS B N 1
ATOM 3909 C CA . LYS B 1 250 ? -35.469 12.359 39.688 1 56.31 250 LYS B CA 1
ATOM 3910 C C . LYS B 1 250 ? -36.938 12.742 39.781 1 56.31 250 LYS B C 1
ATOM 3912 O O . LYS B 1 250 ? -37.281 13.758 40.406 1 56.31 250 LYS B O 1
ATOM 3917 N N . LEU B 1 251 ? -37.812 11.93 39.344 1 56.91 251 LEU B N 1
ATOM 3918 C CA . LEU B 1 251 ? -39.25 12.227 39.406 1 56.91 251 LEU B CA 1
ATOM 3919 C C . LEU B 1 251 ? -39.781 11.984 40.812 1 56.91 251 LEU B C 1
ATOM 3921 O O . LEU B 1 251 ? -40.656 12.695 41.281 1 56.91 251 LEU B O 1
ATOM 3925 N N . THR B 1 252 ? -39.188 11.047 41.469 1 56.25 252 THR B N 1
ATOM 3926 C CA . THR B 1 252 ? -39.688 10.781 42.812 1 56.25 252 THR B CA 1
ATOM 3927 C C . THR B 1 252 ? -39.219 11.867 43.781 1 56.25 252 THR B C 1
ATOM 3929 O O . THR B 1 252 ? -39.906 12.18 44.75 1 56.25 252 THR B O 1
ATOM 3932 N N . ASN B 1 253 ? -38.031 12.422 43.469 1 52.69 253 ASN B N 1
ATOM 3933 C CA . ASN B 1 253 ? -37.562 13.438 44.406 1 52.69 253 ASN B CA 1
ATOM 3934 C C . ASN B 1 253 ? -38.219 14.781 44.156 1 52.69 253 ASN B C 1
ATOM 3936 O O . ASN B 1 253 ? -38.188 15.656 45.031 1 52.69 253 ASN B O 1
ATOM 3940 N N . LYS B 1 254 ? -38.781 15.07 42.969 1 57.59 254 LYS B N 1
ATOM 3941 C CA . LYS B 1 254 ? -39.5 16.312 42.75 1 57.59 254 LYS B CA 1
ATOM 3942 C C . LYS B 1 254 ? -40.906 16.266 43.406 1 57.59 254 LYS B C 1
ATOM 3944 O O . LYS B 1 254 ? -41.469 17.297 43.781 1 57.59 254 LYS B O 1
ATOM 3949 N N . SER B 1 255 ? -41.5 15.109 43.469 1 53.94 255 SER B N 1
ATOM 3950 C CA . SER B 1 255 ? -42.844 15.086 44.031 1 53.94 255 SER B CA 1
ATOM 3951 C C . SER B 1 255 ? -42.781 15.227 45.562 1 53.94 255 SER B C 1
ATOM 3953 O O . SER B 1 255 ? -43.844 15.422 46.188 1 53.94 255 SER B O 1
ATOM 3955 N N . LYS B 1 256 ? -41.562 15.047 46.156 1 54.69 256 LYS B N 1
ATOM 3956 C CA . LYS B 1 256 ? -41.562 15.172 47.625 1 54.69 256 LYS B CA 1
ATOM 3957 C C . LYS B 1 256 ? -41.312 16.609 48.062 1 54.69 256 LYS B C 1
ATOM 3959 O O . LYS B 1 256 ? -41.281 16.922 49.25 1 54.69 256 LYS B O 1
ATOM 3964 N N . GLN B 1 257 ? -40.906 17.5 46.969 1 36.84 257 GLN B N 1
ATOM 3965 C CA . GLN B 1 257 ? -41 18.875 47.438 1 36.84 257 GLN B CA 1
ATOM 3966 C C . GLN B 1 257 ? -42.375 19.469 47.125 1 36.84 257 GLN B C 1
ATOM 3968 O O . GLN B 1 257 ? -42.938 19.25 46.062 1 36.84 257 GLN B O 1
#

pLDDT: mean 71.39, std 20.47, range [24.72, 98.06]